Protein AF-A0A381UME8-F1 (afdb_monomer)

Sequence (582 aa):
VRHSAIAATVLLVVSACSGGTETTTPAITVASTTTSSPTALTPTTAQAPTTTTTLATTTNPPTTTPPTATVAATTGDWIANLLAGLQVSDTTTRADYNRDDWGSGWSDDDSDCINTRHEVLILESLLEAAMDSSGCKVIGGQWFAAFTGVYVHDPGSLDIDHFVPLANAHNSGGWVWSAANKRDYYNDLTDPQHLIAVTASANRSKGSRGPDQWKPPDSSYWCQYAYSWADIKARWGLTVTSSETSALRTMLEGCDGAPSTAITTTTAAPVTTTSTTTAPQVTTPPTTTGGNGGQSSGVDAGKGRPADRYACNIDSLGYCIFTGTPHQTGLDPGTEDIVDRDGNFLFAANEAVAVNAQGEALPARGTPAFDGDDLQRSSQDGLSEDEKAFQRVMAIMFPIRNALMYDIAAVSQAEWDLLVGELERREVKETTFTSGQTPKDNYYGRQDIFDLAKNPGGMDIHHDVMKFLEEAGLYLLCHVTTDGFGEMLKETHPEGHNPCKDAGISTKIPFTLPVSTTTTVAPPTTTSGVPDNPGNTKNCSDFSTYSDAKDWFDLYFPYYGDVASLDGDNDGEPCESLPGGP

Radius of gyration: 36.1 Å; Cα contacts (8 Å, |Δi|>4): 727; chains: 1; bounding box: 111×105×85 Å

Foldseek 3Di:
DDDDDDDDDDDDDDDDDDDDDDDDDDDDDDDDDDDDDDDDDDDDDDDDDDDDDDDDDDDDDDDDDDDPPPPDPPPDPVLCVLLVLFAADPDFDPDDDDPPLLDPAFDPVVPPLATLLQVLVCVQFPAHFDADPVNRHGQFGWHQQLLARDIDTGSVQWDWAQLQHLVNQCRQVCVPDHSVLSNCLRRPPVQSLRIHIHGPLQRLLCDNDALLQDGRPPLVCLLVSLSSVSVSCSVSVGHDYPSNSVSSSVSNVPDPDRDDSPPDPPPDDDDDDDDDDDDDDDDDDDDDDDDDDDDDDDDDDDPDDPDDQLFFDQDPVRFRAGNFDAAQWADDFPAQFIAGPVRHGDDGLQQWFWAALVRHGDDQALDFDDGRIYIDGHHCPPPDQLNSLSRNLNRLLRVVLCCLHHVLQPQDPVNLCRSCVLCVVQVNQVDADCDDPDLPQHHHGSVVSSVCSNCVVNDGCSVVSVSSSSLSSNCSSLQAHDVVNQVRRLSSPSNNHRSNVSSVPPHHDHPPDPDPPPPPDDDDDDDDPQDPQPALPDELVVDQAQVRVLVVQVNCCVPPNPRNCQPVPPPSRGNQVHHPHD

Organism: NCBI:txid408172

pLDDT: mean 74.94, std 24.19, range [24.83, 98.44]

Secondary structure (DSSP, 8-state):
----------------------------------PPPPPPPPP---PPPP-------------------------S-HHHHHHHTSEE--PPPSSPP-GGGG-SS---SS-SS--HHHHHHHHH-SSPPEE-TTSSSEEE--EEETTTTEEE--GGGEEEEESS-HHHHHHTTGGGS-HHHHHHHHT--SSTTTEEEEEHHHHHHHTT--TTT---S-GGGHHHHHHHHHHHHHHTT-EE-HHHHHHHHHHHTT-SSSPPSS-----PPPP------PPPPPPP-------------------PPPPPSSPEEE-TTS-EEESS---SEEEPTTSSEEEETT--EEEEGGGEEEE-TTSPBPPSSSPPP-TT-EEEE---TT--HHHHHHHHHHHHHHHHHHHHHTSTTT--HHHHHHHTHHHHTTTTT-----SSS--TT-S--HHHHHHHHH--TT---HHHHHHHHHHHHHHHHHHHS-HHHHHHHHHH-TTSS-HHHHTT--S---------------------SSPPP--S---GGG-SSHHHHHHHHHHHHHHHSSTT---SSSSS-TTTTSTT--

InterPro domains:
  IPR008613 Excalibur calcium-binding domain [SM00894] (536-576)
  IPR011089 GmrSD restriction endonucleases, C-terminal domain [PF07510] (155-250)

Structure (mmCIF, N/CA/C/O backbone):
data_AF-A0A381UME8-F1
#
_entry.id   AF-A0A381UME8-F1
#
loop_
_atom_site.group_PDB
_atom_site.id
_atom_site.type_symbol
_atom_site.label_atom_id
_atom_site.label_alt_id
_atom_site.label_comp_id
_atom_site.label_asym_id
_atom_site.label_entity_id
_atom_site.label_seq_id
_atom_site.pdbx_PDB_ins_code
_atom_site.Cartn_x
_atom_site.Cartn_y
_atom_site.Cartn_z
_atom_site.occupancy
_atom_site.B_iso_or_equiv
_atom_site.auth_seq_id
_atom_site.auth_comp_id
_atom_site.auth_asym_id
_atom_site.auth_atom_id
_atom_site.pdbx_PDB_model_num
ATOM 1 N N . VAL A 1 1 ? 55.177 11.996 30.157 1.00 41.06 1 VAL A N 1
ATOM 2 C CA . VAL A 1 1 ? 56.328 11.231 29.614 1.00 41.06 1 VAL A CA 1
ATOM 3 C C . VAL A 1 1 ? 56.117 11.108 28.105 1.00 41.06 1 VAL A C 1
ATOM 5 O O . VAL A 1 1 ? 55.215 10.398 27.705 1.00 41.06 1 VAL A O 1
ATOM 8 N N . ARG A 1 2 ? 56.498 12.124 27.317 1.00 31.17 2 ARG A N 1
ATOM 9 C CA . ARG A 1 2 ? 57.620 12.130 26.347 1.00 31.17 2 ARG A CA 1
ATOM 10 C C . ARG A 1 2 ? 57.783 10.847 25.494 1.00 31.17 2 ARG A C 1
ATOM 12 O O . ARG A 1 2 ? 58.272 9.860 26.015 1.00 31.17 2 ARG A O 1
ATOM 19 N N . HIS A 1 3 ? 57.444 10.979 24.201 1.00 34.78 3 HIS A N 1
ATOM 20 C CA . HIS A 1 3 ? 58.267 10.711 23.001 1.00 34.78 3 HIS A CA 1
ATOM 21 C C . HIS A 1 3 ? 58.997 9.354 22.847 1.00 34.78 3 HIS A C 1
ATOM 23 O O . HIS A 1 3 ? 59.880 9.048 23.638 1.00 34.78 3 HIS A O 1
ATOM 29 N N . SER A 1 4 ? 58.759 8.640 21.733 1.00 35.22 4 SER A N 1
ATOM 30 C CA . SER A 1 4 ? 59.682 8.576 20.568 1.00 35.22 4 SER A CA 1
ATOM 31 C C . SER A 1 4 ? 59.635 7.259 19.780 1.00 35.22 4 SER A C 1
ATOM 33 O O . SER A 1 4 ? 59.594 6.168 20.337 1.00 35.22 4 SER A O 1
ATOM 35 N N . ALA A 1 5 ? 59.728 7.422 18.460 1.00 42.72 5 ALA A N 1
ATOM 36 C CA . ALA A 1 5 ? 59.954 6.420 17.424 1.00 42.72 5 ALA A CA 1
ATOM 37 C C . ALA A 1 5 ? 61.372 5.821 17.441 1.00 42.72 5 ALA A C 1
ATOM 39 O O . ALA A 1 5 ? 62.294 6.500 17.889 1.00 42.72 5 ALA A O 1
ATOM 40 N N . ILE A 1 6 ? 61.558 4.643 16.820 1.00 38.31 6 ILE A N 1
ATOM 41 C CA . ILE A 1 6 ? 62.807 4.242 16.141 1.00 38.31 6 ILE A CA 1
ATOM 42 C C . ILE A 1 6 ? 62.472 3.410 14.892 1.00 38.31 6 ILE A C 1
ATOM 44 O O . ILE A 1 6 ? 61.804 2.383 14.969 1.00 38.31 6 ILE A O 1
ATOM 48 N N . ALA A 1 7 ? 62.989 3.871 13.754 1.00 36.28 7 ALA A N 1
ATOM 49 C CA . ALA A 1 7 ? 63.163 3.149 12.498 1.00 36.28 7 ALA A CA 1
ATOM 50 C C . ALA A 1 7 ? 64.639 2.729 12.348 1.00 36.28 7 ALA A C 1
ATOM 52 O O . ALA A 1 7 ? 65.502 3.466 12.824 1.00 36.28 7 ALA A O 1
ATOM 53 N N . ALA A 1 8 ? 64.918 1.604 11.674 1.00 34.06 8 ALA A N 1
ATOM 54 C CA . ALA A 1 8 ? 66.203 1.227 11.041 1.00 34.06 8 ALA A CA 1
ATOM 55 C C . ALA A 1 8 ? 66.133 -0.246 10.560 1.00 34.06 8 ALA A C 1
ATOM 57 O O . ALA A 1 8 ? 65.589 -1.065 11.287 1.00 34.06 8 ALA A O 1
ATOM 58 N N . THR A 1 9 ? 66.666 -0.743 9.438 1.00 33.91 9 THR A N 1
ATOM 59 C CA . THR A 1 9 ? 67.319 -0.195 8.238 1.00 33.91 9 THR A CA 1
ATOM 60 C C . THR A 1 9 ? 67.395 -1.326 7.190 1.00 33.91 9 THR A C 1
ATOM 62 O O . THR A 1 9 ? 67.522 -2.500 7.524 1.00 33.91 9 THR A O 1
ATOM 65 N N . VAL A 1 10 ? 67.332 -0.911 5.927 1.00 35.12 10 VAL A N 1
ATOM 66 C CA . VAL A 1 10 ? 67.666 -1.546 4.636 1.00 35.12 10 VAL A CA 1
ATOM 67 C C . VAL A 1 10 ? 68.886 -2.492 4.626 1.00 35.12 10 VAL A C 1
ATOM 69 O O . VAL A 1 10 ? 69.940 -2.143 5.150 1.00 35.12 10 VAL A O 1
ATOM 72 N N . LEU A 1 11 ? 68.806 -3.583 3.845 1.00 34.03 11 LEU A N 1
ATOM 73 C CA . LEU A 1 11 ? 69.933 -4.026 3.010 1.00 34.03 11 LEU A CA 1
ATOM 74 C C . LEU A 1 11 ? 69.448 -4.511 1.628 1.00 34.03 11 LEU A C 1
ATOM 76 O O . LEU A 1 11 ? 68.723 -5.493 1.504 1.00 34.03 11 LEU A O 1
ATOM 80 N N . LEU A 1 12 ? 69.867 -3.767 0.604 1.00 35.03 12 LEU A N 1
ATOM 81 C CA . LEU A 1 12 ? 69.755 -4.029 -0.831 1.00 35.03 12 LEU A CA 1
ATOM 82 C C . LEU A 1 12 ? 70.991 -4.814 -1.295 1.00 35.03 12 LEU A C 1
ATOM 84 O O . LEU A 1 12 ? 72.109 -4.415 -0.973 1.00 35.03 12 LEU A O 1
ATOM 88 N N . VAL A 1 13 ? 70.807 -5.826 -2.148 1.00 38.53 13 VAL A N 1
ATOM 89 C CA . VAL A 1 13 ? 71.803 -6.195 -3.167 1.00 38.53 13 VAL A CA 1
ATOM 90 C C . VAL A 1 13 ? 71.094 -6.292 -4.516 1.00 38.53 13 VAL A C 1
ATOM 92 O O . VAL A 1 13 ? 70.119 -7.018 -4.682 1.00 38.53 13 VAL A O 1
ATOM 95 N N . VAL A 1 14 ? 71.607 -5.501 -5.454 1.00 39.53 14 VAL A N 1
ATOM 96 C CA . VAL A 1 14 ? 71.211 -5.360 -6.857 1.00 39.53 14 VAL A CA 1
ATOM 97 C C . VAL A 1 14 ? 72.187 -6.149 -7.729 1.00 39.53 14 VAL A C 1
ATOM 99 O O . VAL A 1 14 ? 73.393 -6.056 -7.508 1.00 39.53 14 VAL A O 1
ATOM 102 N N . SER A 1 15 ? 71.678 -6.848 -8.747 1.00 40.28 15 SER A N 1
ATOM 103 C CA . SER A 1 15 ? 72.209 -6.928 -10.132 1.00 40.28 15 SER A CA 1
ATOM 104 C C . SER A 1 15 ? 71.261 -7.836 -10.939 1.00 40.28 15 SER A C 1
ATOM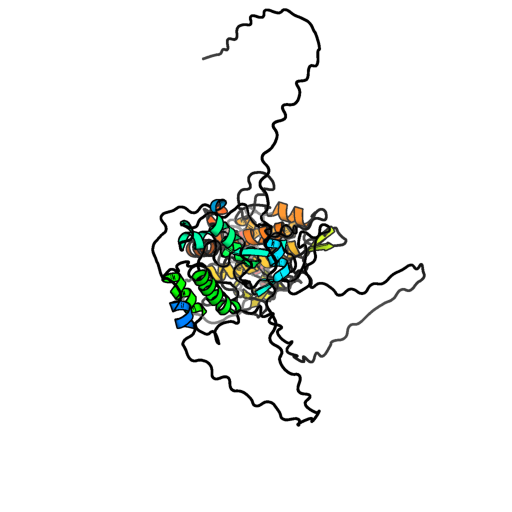 106 O O . SER A 1 15 ? 71.045 -8.973 -10.541 1.00 40.28 15 SER A O 1
ATOM 108 N N . ALA A 1 16 ? 70.470 -7.337 -11.903 1.00 34.50 16 ALA A N 1
ATOM 109 C CA . ALA A 1 16 ? 70.848 -6.939 -13.277 1.00 34.50 16 ALA A CA 1
ATOM 110 C C . ALA A 1 16 ? 71.413 -8.138 -14.075 1.00 34.50 16 ALA A C 1
ATOM 112 O O . ALA A 1 16 ? 72.316 -8.798 -13.585 1.00 34.50 16 ALA A O 1
ATOM 113 N N . CYS A 1 17 ? 71.012 -8.499 -15.297 1.00 33.59 17 CYS A N 1
ATOM 114 C CA . CYS A 1 17 ? 70.121 -7.942 -16.314 1.00 33.59 17 CYS A CA 1
ATOM 115 C C . CYS A 1 17 ? 69.933 -9.009 -17.430 1.00 33.59 17 CYS A C 1
ATOM 117 O O . CYS A 1 17 ? 70.761 -9.905 -17.566 1.00 33.59 17 CYS A O 1
ATOM 119 N N . SER A 1 18 ? 68.925 -8.786 -18.284 1.00 35.78 18 SER A N 1
ATOM 120 C CA . SER A 1 18 ? 68.867 -9.142 -19.721 1.00 35.78 18 SER A CA 1
ATOM 121 C C . SER A 1 18 ? 68.440 -10.553 -20.159 1.00 35.78 18 SER A C 1
ATOM 123 O O . SER A 1 18 ? 69.241 -11.473 -20.223 1.00 35.78 18 SER A O 1
ATOM 125 N N . GLY A 1 19 ? 67.191 -10.629 -20.641 1.00 33.47 19 GLY A N 1
ATOM 126 C CA . GLY A 1 19 ? 66.904 -10.631 -22.086 1.00 33.47 19 GLY A CA 1
ATOM 127 C C . GLY A 1 19 ? 66.918 -11.978 -22.818 1.00 33.47 19 GLY A C 1
ATOM 128 O O . GLY A 1 19 ? 67.943 -12.643 -22.880 1.00 33.47 19 GLY A O 1
ATOM 129 N N . GLY A 1 20 ? 65.806 -12.307 -23.487 1.00 32.72 20 GLY A N 1
ATOM 130 C CA . GLY A 1 20 ? 65.781 -13.339 -24.528 1.00 32.72 20 GLY A CA 1
ATOM 131 C C . GLY A 1 20 ? 64.419 -13.995 -24.723 1.00 32.72 20 GLY A C 1
ATOM 132 O O . GLY A 1 20 ? 64.087 -14.957 -24.047 1.00 32.72 20 GLY A O 1
ATOM 133 N N . THR A 1 21 ? 63.648 -13.452 -25.658 1.00 38.75 21 THR A N 1
ATOM 134 C CA . THR A 1 21 ? 62.472 -14.046 -26.309 1.00 38.75 21 THR A CA 1
ATOM 135 C C . THR A 1 21 ? 62.722 -15.460 -26.836 1.00 38.75 21 THR A C 1
ATOM 137 O O . THR A 1 21 ? 63.734 -15.648 -27.500 1.00 38.75 21 THR A O 1
ATOM 140 N N . GLU A 1 22 ? 61.758 -16.378 -26.695 1.00 38.25 22 GLU A N 1
ATOM 141 C CA . GLU A 1 22 ? 61.320 -17.230 -27.815 1.00 38.25 22 GLU A CA 1
ATOM 142 C C . GLU A 1 22 ? 60.031 -18.012 -27.516 1.00 38.25 22 GLU A C 1
ATOM 144 O O . GLU A 1 22 ? 59.878 -18.709 -26.515 1.00 38.25 22 GLU A O 1
ATOM 149 N N . THR A 1 23 ? 59.102 -17.861 -28.453 1.00 38.97 23 THR A N 1
ATOM 150 C CA . THR A 1 23 ? 57.852 -18.586 -28.648 1.00 38.97 23 THR A CA 1
ATOM 151 C C . THR A 1 23 ? 58.112 -20.065 -28.924 1.00 38.97 23 THR A C 1
ATOM 153 O O . THR A 1 23 ? 58.803 -20.383 -29.886 1.00 38.97 23 THR A O 1
ATOM 156 N N . THR A 1 24 ? 57.478 -20.977 -28.184 1.00 38.09 24 THR A N 1
ATOM 157 C CA . THR A 1 24 ? 57.233 -22.352 -28.656 1.00 38.09 24 THR A CA 1
ATOM 158 C C . THR A 1 24 ? 55.896 -22.886 -28.140 1.00 38.09 24 THR A C 1
ATOM 160 O O . THR A 1 24 ? 55.657 -23.041 -26.946 1.00 38.09 24 THR A O 1
ATOM 163 N N . THR A 1 25 ? 55.011 -23.158 -29.093 1.00 41.84 25 THR A N 1
ATOM 164 C CA . THR A 1 25 ? 53.812 -23.996 -29.003 1.00 41.84 25 THR A CA 1
ATOM 165 C C . THR A 1 25 ? 54.162 -25.398 -28.487 1.00 41.84 25 THR A C 1
ATOM 167 O O . THR A 1 25 ? 55.232 -25.911 -28.821 1.00 41.84 25 THR A O 1
ATOM 170 N N . PRO A 1 26 ? 53.214 -26.104 -27.849 1.00 49.84 26 PRO A N 1
ATOM 171 C CA . PRO A 1 26 ? 53.060 -27.512 -28.186 1.00 49.84 26 PRO A CA 1
ATOM 172 C C . PRO A 1 26 ? 51.646 -27.854 -28.654 1.00 49.84 26 PRO A C 1
ATOM 174 O O . PRO A 1 26 ? 50.634 -27.318 -28.208 1.00 49.84 26 PRO A O 1
ATOM 177 N N . ALA A 1 27 ? 51.650 -28.749 -29.632 1.00 36.25 27 ALA A N 1
ATOM 178 C CA . ALA A 1 27 ? 50.530 -29.240 -30.396 1.00 36.25 27 ALA A CA 1
ATOM 179 C C . ALA A 1 27 ? 49.666 -30.245 -29.617 1.00 36.25 27 ALA A C 1
ATOM 181 O O . ALA A 1 27 ? 50.166 -31.049 -28.838 1.00 36.25 27 ALA A O 1
ATOM 182 N N . ILE A 1 28 ? 48.366 -30.187 -29.909 1.00 36.59 28 ILE A N 1
ATOM 183 C CA . ILE A 1 28 ? 47.508 -31.287 -30.376 1.00 36.59 28 ILE A CA 1
ATOM 184 C C . ILE A 1 28 ? 47.875 -32.693 -29.865 1.00 36.59 28 ILE A C 1
ATOM 186 O O . ILE A 1 28 ? 48.775 -33.342 -30.397 1.00 36.59 28 ILE A O 1
ATOM 190 N N . THR A 1 29 ? 47.021 -33.226 -28.987 1.00 34.94 29 THR A N 1
ATOM 191 C CA . THR A 1 29 ? 46.796 -34.672 -28.860 1.00 34.94 29 THR A CA 1
ATOM 192 C C . THR A 1 29 ? 45.341 -34.963 -29.213 1.00 34.94 29 THR A C 1
ATOM 194 O O . THR A 1 29 ? 44.422 -34.627 -28.471 1.00 34.94 29 THR A O 1
ATOM 197 N N . VAL A 1 30 ? 45.150 -35.569 -30.384 1.00 35.72 30 VAL A N 1
ATOM 198 C CA . VAL A 1 30 ? 43.900 -36.182 -30.841 1.00 35.72 30 VAL A CA 1
ATOM 199 C C . VAL A 1 30 ? 43.779 -37.555 -30.183 1.00 35.72 30 VAL A C 1
ATOM 201 O O . VAL A 1 30 ? 44.698 -38.366 -30.292 1.00 35.72 30 VAL A O 1
ATOM 204 N N . ALA A 1 31 ? 42.640 -37.839 -29.553 1.00 37.00 31 ALA A N 1
ATOM 205 C CA . ALA A 1 31 ? 42.208 -39.197 -29.242 1.00 37.00 31 ALA A CA 1
ATOM 206 C C . ALA A 1 31 ? 40.815 -39.415 -29.845 1.00 37.00 31 ALA A C 1
ATOM 208 O O . ALA A 1 31 ? 39.863 -38.701 -29.537 1.00 37.00 31 ALA A O 1
ATOM 209 N N . SER A 1 32 ? 40.745 -40.380 -30.758 1.00 36.94 32 SER A N 1
ATOM 210 C CA . SER A 1 32 ? 39.579 -40.722 -31.564 1.00 36.94 32 SER A CA 1
ATOM 211 C C . SER A 1 32 ? 38.681 -41.767 -30.891 1.00 36.94 32 SER A C 1
ATOM 213 O O . SER A 1 32 ? 39.164 -42.732 -30.306 1.00 36.94 32 SER A O 1
ATOM 215 N N . THR A 1 33 ? 37.376 -41.601 -31.140 1.00 32.66 33 THR A N 1
ATOM 216 C CA . THR A 1 33 ? 36.342 -42.625 -31.408 1.00 32.66 33 THR A CA 1
ATOM 217 C C . THR A 1 33 ? 35.984 -43.663 -30.340 1.00 32.66 33 THR A C 1
ATOM 219 O O . THR A 1 33 ? 36.687 -44.651 -30.175 1.00 32.66 33 THR A O 1
ATOM 222 N N . THR A 1 34 ? 34.751 -43.571 -29.826 1.00 35.94 34 THR A N 1
ATOM 223 C CA . THR A 1 34 ? 33.752 -44.649 -29.990 1.00 35.94 34 THR A CA 1
ATOM 224 C C . THR A 1 34 ? 32.367 -44.038 -30.235 1.00 35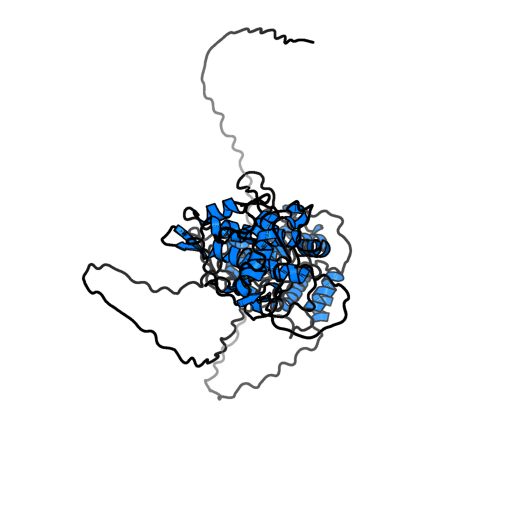.94 34 THR A C 1
ATOM 226 O O . THR A 1 34 ? 31.873 -43.222 -29.466 1.00 35.94 34 THR A O 1
ATOM 229 N N . THR A 1 35 ? 31.788 -44.389 -31.378 1.00 34.16 35 THR A N 1
ATOM 230 C CA . THR A 1 35 ? 30.501 -43.926 -31.902 1.00 34.16 35 THR A CA 1
ATOM 231 C C . THR A 1 35 ? 29.419 -44.917 -31.476 1.00 34.16 35 THR A C 1
ATOM 233 O O . THR A 1 35 ? 29.460 -46.080 -31.877 1.00 34.16 35 THR A O 1
ATOM 236 N N . SER A 1 36 ? 28.448 -44.471 -30.684 1.00 40.56 36 SER A N 1
ATOM 237 C CA . SER A 1 36 ? 27.254 -45.250 -30.333 1.00 40.56 36 SER A CA 1
ATOM 238 C C . SER A 1 36 ? 26.153 -44.976 -31.360 1.00 40.56 36 SER A C 1
ATOM 240 O O . SER A 1 36 ? 25.772 -43.828 -31.573 1.00 40.56 36 SER A O 1
ATOM 242 N N . SER A 1 37 ? 25.672 -46.031 -32.020 1.00 43.41 37 SER A N 1
ATOM 243 C CA . SER A 1 37 ? 24.582 -45.996 -33.006 1.00 43.41 37 SER A CA 1
ATOM 244 C C . SER A 1 37 ? 23.238 -45.582 -32.388 1.00 43.41 37 SER A C 1
ATOM 246 O O . SER A 1 37 ? 22.921 -46.062 -31.300 1.00 43.41 37 SER A O 1
ATOM 248 N N . PRO A 1 38 ? 22.387 -44.818 -33.097 1.00 48.69 38 PRO A N 1
ATOM 249 C CA . PRO A 1 38 ? 20.963 -44.762 -32.808 1.00 48.69 38 PRO A CA 1
ATOM 250 C C . PRO A 1 38 ? 20.244 -45.925 -33.509 1.00 48.69 38 PRO A C 1
ATOM 252 O O . PRO A 1 38 ? 20.292 -46.080 -34.730 1.00 48.69 38 PRO A O 1
ATOM 255 N N . THR A 1 39 ? 19.578 -46.761 -32.717 1.00 42.19 39 THR A N 1
ATOM 256 C CA . THR A 1 39 ? 18.694 -47.826 -33.196 1.00 42.19 39 THR A CA 1
ATOM 257 C C . THR A 1 39 ? 17.471 -47.209 -33.870 1.00 42.19 39 THR A C 1
ATOM 259 O O . THR A 1 39 ? 16.697 -46.491 -33.241 1.00 42.19 39 THR A O 1
ATOM 262 N N . ALA A 1 40 ? 17.299 -47.504 -35.157 1.00 37.78 40 ALA A N 1
ATOM 263 C CA . ALA A 1 40 ? 16.124 -47.157 -35.942 1.00 37.78 40 ALA A CA 1
ATOM 264 C C . ALA A 1 40 ? 14.889 -47.930 -35.449 1.00 37.78 40 ALA A C 1
ATOM 266 O O . ALA A 1 40 ? 14.894 -49.162 -35.416 1.00 37.78 40 ALA A O 1
ATOM 267 N N . LEU A 1 41 ? 13.822 -47.208 -35.102 1.00 43.94 41 LEU A N 1
ATOM 268 C CA . LEU A 1 41 ? 12.495 -47.778 -34.887 1.00 43.94 41 LEU A CA 1
ATOM 269 C C . LEU A 1 41 ? 11.729 -47.776 -36.215 1.00 43.94 41 LEU A C 1
ATOM 271 O O . LEU A 1 41 ? 11.520 -46.744 -36.848 1.00 43.94 41 LEU A O 1
ATOM 275 N N . THR A 1 42 ? 11.343 -48.973 -36.641 1.00 39.22 42 THR A N 1
ATOM 276 C CA . THR A 1 42 ? 10.485 -49.270 -37.792 1.00 39.22 42 THR A CA 1
ATOM 277 C C . THR A 1 42 ? 9.052 -48.751 -37.604 1.00 39.22 42 THR A C 1
ATOM 279 O O . THR A 1 42 ? 8.482 -48.949 -36.528 1.00 39.22 42 THR A O 1
ATOM 282 N N . PRO A 1 43 ? 8.412 -48.188 -38.647 1.00 41.12 43 PRO A N 1
ATOM 283 C CA . PRO A 1 43 ? 7.003 -47.820 -38.607 1.00 41.12 43 PRO A CA 1
ATOM 284 C C . PRO A 1 43 ? 6.132 -49.073 -38.768 1.00 41.12 43 PRO A C 1
ATOM 286 O O . PRO A 1 43 ? 6.213 -49.777 -39.774 1.00 41.12 43 PRO A O 1
ATOM 289 N N . THR A 1 44 ? 5.296 -49.362 -37.770 1.00 37.66 44 THR A N 1
ATOM 290 C CA . THR A 1 44 ? 4.260 -50.398 -37.868 1.00 37.66 44 THR A CA 1
ATOM 291 C C . THR A 1 44 ? 2.948 -49.749 -38.285 1.00 37.66 44 THR A C 1
ATOM 293 O O . THR A 1 44 ? 2.352 -48.968 -37.550 1.00 37.66 44 THR A O 1
ATOM 296 N N . THR A 1 45 ? 2.518 -50.092 -39.492 1.00 43.16 45 THR A N 1
ATOM 297 C CA . THR A 1 45 ? 1.237 -49.745 -40.102 1.00 43.16 45 THR A CA 1
ATOM 298 C C . THR A 1 45 ? 0.093 -50.440 -39.355 1.00 43.16 45 THR A C 1
ATOM 300 O O . THR A 1 45 ? -0.065 -51.655 -39.469 1.00 43.16 45 THR A O 1
ATOM 303 N N . ALA A 1 46 ? -0.724 -49.688 -38.615 1.00 39.12 46 ALA A N 1
ATOM 304 C CA . ALA A 1 46 ? -1.988 -50.171 -38.058 1.00 39.12 46 ALA A CA 1
ATOM 305 C C . ALA A 1 46 ? -3.161 -49.589 -38.864 1.00 39.12 46 ALA A C 1
ATOM 307 O O . ALA A 1 46 ? -3.290 -48.378 -39.026 1.00 39.12 46 ALA A O 1
ATOM 308 N N . GLN A 1 47 ? -3.969 -50.490 -39.424 1.00 38.22 47 GLN A N 1
ATOM 309 C CA . GLN A 1 47 ? -5.116 -50.208 -40.284 1.00 38.22 47 GLN A CA 1
ATOM 310 C C . GLN A 1 47 ? -6.243 -49.497 -39.526 1.00 38.22 47 GLN A C 1
ATOM 312 O O . GLN A 1 47 ? -6.631 -49.906 -38.433 1.00 38.22 47 GLN A O 1
ATOM 317 N N . ALA A 1 48 ? -6.803 -48.473 -40.168 1.00 38.28 48 ALA A N 1
ATOM 318 C CA . ALA A 1 48 ? -8.045 -47.822 -39.781 1.00 38.28 48 ALA A CA 1
ATOM 319 C C . ALA A 1 48 ? -9.258 -48.732 -40.072 1.00 38.28 48 ALA A C 1
ATOM 321 O O . ALA A 1 48 ? -9.315 -49.329 -41.151 1.00 38.28 48 ALA A O 1
ATOM 322 N N . PRO A 1 49 ? -10.255 -48.821 -39.174 1.00 43.94 49 PRO A N 1
ATOM 323 C CA . PRO A 1 49 ? -11.525 -49.452 -39.492 1.00 43.94 49 PRO A CA 1
ATOM 324 C C . PRO A 1 49 ? -12.411 -48.512 -40.322 1.00 43.94 49 PRO A C 1
ATOM 326 O O . PRO A 1 49 ? -12.763 -47.401 -39.924 1.00 43.94 49 PRO A O 1
ATOM 329 N N . THR A 1 50 ? -12.779 -49.004 -41.499 1.00 37.09 50 THR A N 1
ATOM 330 C CA . THR A 1 50 ? -13.750 -48.447 -42.439 1.00 37.09 50 THR A CA 1
ATOM 331 C C . THR A 1 50 ? -15.118 -48.300 -41.771 1.00 37.09 50 THR A C 1
ATOM 333 O O . THR A 1 50 ? -15.712 -49.301 -41.376 1.00 37.09 50 THR A O 1
ATOM 336 N N . THR A 1 51 ? -15.653 -47.077 -41.690 1.00 36.72 51 THR A N 1
ATOM 337 C CA . THR A 1 51 ? -17.064 -46.862 -41.333 1.00 36.72 51 THR A CA 1
ATOM 338 C C . THR A 1 51 ? -17.783 -46.151 -42.474 1.00 36.72 51 THR A C 1
ATOM 340 O O . THR A 1 51 ? -17.387 -45.084 -42.934 1.00 36.72 51 THR A O 1
ATOM 343 N N . THR A 1 52 ? -18.814 -46.830 -42.957 1.00 35.03 52 THR A N 1
ATOM 344 C CA . THR A 1 52 ? -19.670 -46.546 -44.105 1.00 35.03 52 THR A CA 1
ATOM 345 C C . THR A 1 52 ? -20.350 -45.177 -44.039 1.00 35.03 52 THR A C 1
ATOM 347 O O . THR A 1 52 ? -21.137 -44.899 -43.137 1.00 35.03 52 THR A O 1
ATOM 350 N N . THR A 1 53 ? -20.118 -44.349 -45.059 1.00 35.00 53 THR A N 1
ATOM 351 C CA . THR A 1 53 ? -20.893 -43.137 -45.345 1.00 35.00 53 THR A CA 1
ATOM 352 C C . THR A 1 53 ? -22.310 -43.521 -45.775 1.00 35.00 53 THR A C 1
ATOM 354 O O . THR A 1 53 ? -22.504 -44.069 -46.858 1.00 35.00 53 THR A O 1
ATOM 357 N N . THR A 1 54 ? -23.305 -43.216 -44.941 1.00 34.81 54 THR A N 1
ATOM 358 C CA . THR A 1 54 ? -24.720 -43.233 -45.339 1.00 34.81 54 THR A CA 1
ATOM 359 C C . THR A 1 54 ? -25.189 -41.790 -45.463 1.00 34.81 54 THR A C 1
ATOM 361 O O . THR A 1 54 ? -25.140 -41.025 -44.504 1.00 34.81 54 THR A O 1
ATOM 364 N N . LEU A 1 55 ? -25.589 -41.416 -46.676 1.00 40.09 55 LEU A N 1
ATOM 365 C CA . LEU A 1 55 ? -26.127 -40.110 -47.034 1.00 40.09 55 LEU A CA 1
ATOM 366 C C . LEU A 1 55 ? -27.531 -39.966 -46.421 1.00 40.09 55 LEU A C 1
ATOM 368 O O . LEU A 1 55 ? -28.423 -40.742 -46.764 1.00 40.09 55 LEU A O 1
ATOM 372 N N . ALA A 1 56 ? -27.726 -38.989 -45.533 1.00 35.41 56 ALA A N 1
ATOM 373 C CA . ALA A 1 56 ? -29.039 -38.626 -45.009 1.00 35.41 56 ALA A CA 1
ATOM 374 C C . ALA A 1 56 ? -29.411 -37.205 -45.450 1.00 35.41 56 ALA A C 1
ATOM 376 O O . ALA A 1 56 ? -28.692 -36.232 -45.238 1.00 35.41 56 ALA A O 1
ATOM 377 N N . THR A 1 57 ? -30.552 -37.170 -46.120 1.00 31.55 57 THR A N 1
ATOM 378 C CA . THR A 1 57 ? -31.309 -36.073 -46.711 1.00 31.55 57 THR A CA 1
ATOM 379 C C . THR A 1 57 ? -31.587 -34.909 -45.761 1.00 31.55 57 THR A C 1
ATOM 381 O O . THR A 1 57 ? -31.879 -35.088 -44.582 1.00 31.55 57 THR A O 1
ATOM 384 N N . THR A 1 58 ? -31.583 -33.710 -46.336 1.00 40.34 58 THR A N 1
ATOM 385 C CA . THR A 1 58 ? -32.024 -32.445 -45.755 1.00 40.34 58 THR A CA 1
ATOM 386 C C . THR A 1 58 ? -33.516 -32.456 -45.415 1.00 40.34 58 THR A C 1
ATOM 388 O O . THR A 1 58 ? -34.369 -32.487 -46.300 1.00 40.34 58 THR A O 1
ATOM 391 N N . THR A 1 59 ? -33.837 -32.330 -44.129 1.00 34.34 59 THR A N 1
ATOM 392 C CA . THR A 1 59 ? -35.154 -31.887 -43.651 1.00 34.34 59 THR A CA 1
ATOM 393 C C . THR A 1 59 ? -34.958 -30.989 -42.434 1.00 34.34 59 THR A C 1
ATOM 395 O O . THR A 1 59 ? -34.503 -31.463 -41.397 1.00 34.34 59 THR A O 1
ATOM 398 N N . ASN A 1 60 ? -35.295 -29.702 -42.561 1.00 43.16 60 ASN A N 1
ATOM 399 C CA . ASN A 1 60 ? -35.401 -28.779 -41.428 1.00 43.16 60 ASN A CA 1
ATOM 400 C C . ASN A 1 60 ? -36.523 -29.229 -40.475 1.00 43.16 60 ASN A C 1
ATOM 402 O O . ASN A 1 60 ? -37.639 -29.466 -40.949 1.00 43.16 60 ASN A O 1
ATOM 406 N N . PRO A 1 61 ? -36.285 -29.236 -39.153 1.00 37.19 61 PRO A N 1
ATOM 407 C CA . PRO A 1 61 ? -37.327 -29.137 -38.144 1.00 37.19 61 PRO A CA 1
ATOM 408 C C . PRO A 1 61 ? -37.212 -27.823 -37.335 1.00 37.19 61 PRO A C 1
ATOM 410 O O . PRO A 1 61 ? -36.257 -27.064 -37.499 1.00 37.19 61 PRO A O 1
ATOM 413 N N . PRO A 1 62 ? -38.246 -27.494 -36.545 1.00 35.53 62 PRO A N 1
ATOM 414 C CA . PRO A 1 62 ? -38.723 -26.133 -36.351 1.00 35.53 62 PRO A CA 1
ATOM 415 C C . PRO A 1 62 ? -38.085 -25.411 -35.163 1.00 35.53 62 PRO A C 1
ATOM 417 O O . PRO A 1 62 ? -37.513 -26.007 -34.257 1.00 35.53 62 PRO A O 1
ATOM 420 N N . THR A 1 63 ? -38.280 -24.097 -35.160 1.00 42.47 63 THR A N 1
ATOM 421 C CA . THR A 1 63 ? -38.086 -23.179 -34.042 1.00 42.47 63 THR A CA 1
ATOM 422 C C . THR A 1 63 ? -38.849 -23.672 -32.807 1.00 42.47 63 THR A C 1
ATOM 424 O O . THR A 1 63 ? -40.057 -23.471 -32.685 1.00 42.47 63 THR A O 1
ATOM 427 N N . THR A 1 64 ? -38.148 -24.320 -31.881 1.00 32.56 64 THR A N 1
ATOM 428 C CA . THR A 1 64 ? -38.635 -24.588 -30.526 1.00 32.56 64 THR A CA 1
ATOM 429 C C . THR A 1 64 ? -37.585 -24.122 -29.536 1.00 32.56 64 THR A C 1
ATOM 431 O O . THR A 1 64 ? -36.453 -24.603 -29.542 1.00 32.56 64 THR A O 1
ATOM 434 N N . THR A 1 65 ? -37.982 -23.157 -28.715 1.00 33.53 65 THR A N 1
ATOM 435 C CA . THR A 1 65 ? -37.277 -22.646 -27.542 1.00 33.53 65 THR A CA 1
ATOM 436 C C . THR A 1 65 ? -36.644 -23.791 -26.737 1.00 33.53 65 THR A C 1
ATOM 438 O O . THR A 1 65 ? -37.355 -24.751 -26.426 1.00 33.53 65 THR A O 1
ATOM 441 N N . PRO A 1 66 ? -35.347 -23.725 -26.382 1.00 30.59 66 PRO A N 1
ATOM 442 C CA . PRO A 1 66 ? -34.741 -24.706 -25.491 1.00 30.59 66 PRO A CA 1
ATOM 443 C C . PRO A 1 66 ? -35.471 -24.717 -24.140 1.00 30.59 66 PRO A C 1
ATOM 445 O O . PRO A 1 66 ? -35.784 -23.643 -23.616 1.00 30.59 66 PRO A O 1
ATOM 448 N N . PRO A 1 67 ? -35.754 -25.895 -23.560 1.00 32.44 67 PRO A N 1
ATOM 449 C CA . PRO A 1 67 ? -36.311 -25.974 -22.223 1.00 32.44 67 PRO A CA 1
ATOM 450 C C . PRO A 1 67 ? -35.280 -25.429 -21.237 1.00 32.44 67 PRO A C 1
ATOM 452 O O . PRO A 1 67 ? -34.095 -25.754 -21.321 1.00 32.44 67 PRO A O 1
ATOM 455 N N . THR A 1 68 ? -35.741 -24.619 -20.287 1.00 36.00 68 THR A N 1
ATOM 456 C CA . THR A 1 68 ? -35.019 -24.320 -19.054 1.00 36.00 68 THR A CA 1
ATOM 457 C C . THR A 1 68 ? -34.679 -25.647 -18.381 1.00 36.00 68 THR A C 1
ATOM 459 O O . THR A 1 68 ? -35.505 -26.245 -17.695 1.00 36.00 68 THR A O 1
ATOM 462 N N . ALA A 1 69 ? -33.469 -26.145 -18.624 1.00 32.00 69 ALA A N 1
ATOM 463 C CA . ALA A 1 69 ? -32.878 -27.183 -17.811 1.00 32.00 69 ALA A CA 1
ATOM 464 C C . ALA A 1 69 ? -32.537 -26.523 -16.476 1.00 32.00 69 ALA A C 1
ATOM 466 O O . ALA A 1 69 ? -31.525 -25.840 -16.342 1.00 32.00 69 ALA A O 1
ATOM 467 N N . THR A 1 70 ? -33.423 -26.684 -15.497 1.00 37.41 70 THR A N 1
ATOM 468 C CA . THR A 1 70 ? -33.054 -26.553 -14.093 1.00 37.41 70 THR A CA 1
ATOM 469 C C . THR A 1 70 ? -31.957 -27.582 -13.849 1.00 37.41 70 THR A C 1
ATOM 471 O O . THR A 1 70 ? -32.234 -28.771 -13.691 1.00 37.41 70 THR A O 1
ATOM 474 N N . VAL A 1 71 ? -30.699 -27.144 -13.907 1.00 34.69 71 VAL A N 1
ATOM 475 C CA . VAL A 1 71 ? -29.574 -27.940 -13.430 1.00 34.69 71 VAL A CA 1
ATOM 476 C C . VAL A 1 71 ? -29.817 -28.106 -11.940 1.00 34.69 71 VAL A C 1
ATOM 478 O O . VAL A 1 71 ? -29.743 -27.151 -11.171 1.00 34.69 71 VAL A O 1
ATOM 481 N N . ALA A 1 72 ? -30.216 -29.313 -11.553 1.00 32.72 72 ALA A N 1
ATOM 482 C CA . ALA A 1 72 ? -30.227 -29.713 -10.164 1.00 32.72 72 ALA A CA 1
ATOM 483 C C . ALA A 1 72 ? -28.797 -29.545 -9.648 1.00 32.72 72 ALA A C 1
ATOM 485 O O . ALA A 1 72 ? -27.892 -30.255 -10.090 1.00 32.72 72 ALA A O 1
ATOM 486 N N . ALA A 1 73 ? -28.602 -28.572 -8.757 1.00 37.22 73 ALA A N 1
ATOM 487 C CA . ALA A 1 73 ? -27.393 -28.453 -7.970 1.00 37.22 73 ALA A CA 1
ATOM 488 C C . ALA A 1 73 ? -27.112 -29.824 -7.350 1.00 37.22 73 ALA A C 1
ATOM 490 O O . ALA A 1 73 ? -27.954 -30.383 -6.644 1.00 37.22 73 ALA A O 1
ATOM 491 N N . THR A 1 74 ? -25.949 -30.391 -7.644 1.00 39.50 74 THR A N 1
ATOM 492 C CA . THR A 1 74 ? -25.380 -31.485 -6.867 1.00 39.50 74 THR A CA 1
ATOM 493 C C . THR A 1 74 ? -25.202 -30.978 -5.441 1.00 39.50 74 THR A C 1
ATOM 495 O O . THR A 1 74 ? -24.182 -30.394 -5.099 1.00 39.50 74 THR A O 1
ATOM 498 N N . THR A 1 75 ? -26.224 -31.172 -4.609 1.00 45.19 75 THR A N 1
ATOM 499 C CA . THR A 1 75 ? -26.230 -30.898 -3.169 1.00 45.19 75 THR A CA 1
ATOM 500 C C . THR A 1 75 ? -25.416 -31.964 -2.437 1.00 45.19 75 THR A C 1
ATOM 502 O O . THR A 1 75 ? -25.942 -32.739 -1.640 1.00 45.19 75 THR A O 1
ATOM 505 N N . GLY A 1 76 ? -24.130 -32.056 -2.763 1.00 56.66 76 GLY A N 1
ATOM 506 C CA . GLY A 1 76 ? -23.114 -32.442 -1.796 1.00 56.66 76 GLY A CA 1
ATOM 507 C C . GLY A 1 76 ? -22.547 -31.150 -1.224 1.00 56.66 76 GLY A C 1
ATOM 508 O O . GLY A 1 76 ? -22.402 -30.178 -1.962 1.00 56.66 76 GLY A O 1
ATOM 509 N N . ASP A 1 77 ? -22.264 -31.119 0.073 1.00 82.62 77 ASP A N 1
ATOM 510 C CA . ASP A 1 77 ? -21.509 -30.025 0.682 1.00 82.62 77 ASP A CA 1
ATOM 511 C C . ASP A 1 77 ? -20.116 -29.979 0.024 1.00 82.62 77 ASP A C 1
ATOM 513 O O . ASP A 1 77 ? -19.207 -30.735 0.369 1.00 82.62 77 ASP A O 1
ATOM 517 N N . TRP A 1 78 ? -19.988 -29.179 -1.036 1.00 86.62 78 TRP A N 1
ATOM 518 C CA . TRP A 1 78 ? -18.783 -29.111 -1.860 1.00 86.62 78 TRP A CA 1
ATOM 519 C C . TRP A 1 78 ? -17.603 -28.554 -1.061 1.00 86.62 78 TRP A C 1
ATOM 521 O O . TRP A 1 78 ? -16.467 -28.945 -1.318 1.00 86.62 78 TRP A O 1
ATOM 531 N N . ILE A 1 79 ? -17.881 -27.726 -0.050 1.00 88.50 79 ILE A N 1
ATOM 532 C CA . ILE A 1 79 ? -16.894 -27.214 0.899 1.00 88.50 79 ILE A CA 1
ATOM 533 C C . ILE A 1 79 ? -16.350 -28.381 1.723 1.00 88.50 79 ILE A C 1
ATOM 535 O O . ILE A 1 79 ? -15.136 -28.559 1.812 1.00 88.50 79 ILE A O 1
ATOM 539 N N . ALA A 1 80 ? -17.229 -29.226 2.274 1.00 87.62 80 ALA A N 1
ATOM 540 C CA . ALA A 1 80 ? -16.797 -30.416 3.002 1.00 87.62 80 ALA A CA 1
ATOM 541 C C . ALA A 1 80 ? -15.978 -31.369 2.120 1.00 87.62 80 ALA A C 1
ATOM 543 O O . ALA A 1 80 ? -14.965 -31.887 2.580 1.00 87.62 80 ALA A O 1
ATOM 544 N N . ASN A 1 81 ? -16.366 -31.570 0.857 1.00 89.38 81 ASN A N 1
ATOM 545 C CA . ASN A 1 81 ? -15.619 -32.424 -0.072 1.00 89.38 81 ASN A CA 1
ATOM 546 C C . ASN A 1 81 ? -14.235 -31.854 -0.420 1.00 89.38 81 ASN A C 1
ATOM 548 O O . ASN A 1 81 ? -13.260 -32.603 -0.407 1.00 89.38 81 ASN A O 1
ATOM 552 N N . LEU A 1 82 ? -14.142 -30.548 -0.695 1.00 90.12 82 LEU A N 1
ATOM 553 C CA . LEU A 1 82 ? -12.876 -29.863 -0.965 1.00 90.12 82 LEU A CA 1
ATOM 554 C C . LEU A 1 82 ? -11.926 -29.991 0.232 1.00 90.12 82 LEU A C 1
ATOM 556 O O . LEU A 1 82 ? -10.794 -30.448 0.090 1.00 90.12 82 LEU A O 1
ATOM 560 N N . LEU A 1 83 ? -12.408 -29.649 1.430 1.00 92.44 83 LEU A N 1
ATOM 561 C CA . LEU A 1 83 ? -11.590 -29.680 2.643 1.00 92.44 83 LEU A CA 1
ATOM 562 C C . LEU A 1 83 ? -11.254 -31.110 3.092 1.00 92.44 83 LEU A C 1
ATOM 564 O O . LEU A 1 83 ? -10.191 -31.324 3.668 1.00 92.44 83 LEU A O 1
ATOM 568 N N . ALA A 1 84 ? -12.106 -32.101 2.809 1.00 89.81 84 ALA A N 1
ATOM 569 C CA . ALA A 1 84 ? -11.815 -33.510 3.089 1.00 89.81 84 ALA A CA 1
ATOM 570 C C . ALA A 1 84 ? -10.680 -34.080 2.219 1.00 89.81 84 ALA A C 1
ATOM 572 O O . ALA A 1 84 ? -10.083 -35.091 2.590 1.00 89.81 84 ALA A O 1
ATOM 573 N N . GLY A 1 85 ? -10.373 -33.446 1.082 1.00 88.69 85 GLY A N 1
ATOM 574 C CA . GLY A 1 85 ? -9.222 -33.792 0.247 1.00 88.69 85 GLY A CA 1
ATOM 575 C C . GLY A 1 85 ? -7.874 -33.382 0.851 1.00 88.69 85 GLY A C 1
ATOM 576 O O . GLY A 1 85 ? -6.835 -33.886 0.423 1.00 88.69 85 GLY A O 1
ATOM 577 N N . LEU A 1 86 ? -7.872 -32.505 1.858 1.00 95.25 86 LEU A N 1
ATOM 578 C CA . LEU A 1 86 ? -6.656 -31.961 2.454 1.00 95.25 86 LEU A CA 1
ATOM 579 C C . LEU A 1 86 ? -6.127 -32.843 3.588 1.00 95.25 86 LEU A C 1
ATOM 581 O O . LEU A 1 86 ? -6.871 -33.336 4.435 1.00 95.25 86 LEU A O 1
ATOM 585 N N . GLN A 1 87 ? -4.804 -33.001 3.640 1.00 96.12 87 GLN A N 1
ATOM 586 C CA . GLN A 1 87 ? -4.130 -33.661 4.756 1.00 96.12 87 GLN A CA 1
ATOM 587 C C . GLN A 1 87 ? -3.847 -32.633 5.858 1.00 96.12 87 GLN A C 1
ATOM 589 O O . GLN A 1 87 ? -3.031 -31.731 5.667 1.00 96.12 87 GLN A O 1
ATOM 594 N N . VAL A 1 88 ? -4.503 -32.764 7.013 1.00 97.06 88 VAL A N 1
ATOM 595 C CA . VAL A 1 88 ? -4.306 -31.841 8.142 1.00 97.06 88 VAL A CA 1
ATOM 596 C C . VAL A 1 88 ? -3.103 -32.269 8.987 1.00 97.06 88 VAL A C 1
ATOM 598 O O . VAL A 1 88 ? -3.035 -33.409 9.446 1.00 97.06 88 VAL A O 1
ATOM 601 N N . SER A 1 89 ? -2.160 -31.356 9.222 1.00 95.81 89 SER A N 1
ATOM 602 C CA . SER A 1 89 ? -1.020 -31.554 10.121 1.00 95.81 89 SER A CA 1
ATOM 603 C C . SER A 1 89 ? -0.579 -30.233 10.748 1.00 95.81 89 SER A C 1
ATOM 605 O O . SER A 1 89 ? -0.124 -29.335 10.049 1.00 95.81 89 SER A O 1
ATOM 607 N N . ASP A 1 90 ? -0.606 -30.169 12.081 1.00 92.62 90 ASP A N 1
ATOM 608 C CA . ASP A 1 90 ? -0.071 -29.047 12.873 1.00 92.62 90 ASP A CA 1
ATOM 609 C C . ASP A 1 90 ? 1.404 -29.248 13.273 1.00 92.62 90 ASP A C 1
ATOM 611 O O . ASP A 1 90 ? 1.954 -28.528 14.106 1.00 92.62 90 ASP A O 1
ATOM 615 N N . THR A 1 91 ? 2.059 -30.271 12.717 1.00 87.31 91 THR A N 1
ATOM 616 C CA . THR A 1 91 ? 3.457 -30.571 13.035 1.00 87.31 91 THR A CA 1
ATOM 617 C C . THR A 1 91 ? 4.366 -29.484 12.476 1.00 87.31 91 THR A C 1
ATOM 619 O O . THR A 1 91 ? 4.400 -29.256 11.270 1.00 87.31 91 THR A O 1
ATOM 622 N N . THR A 1 92 ? 5.171 -28.864 13.337 1.00 75.06 92 THR A N 1
ATOM 623 C CA . THR A 1 92 ? 6.194 -27.903 12.914 1.00 75.06 92 THR A CA 1
ATOM 624 C C . THR A 1 92 ? 7.341 -28.614 12.202 1.00 75.06 92 THR A C 1
ATOM 626 O O . THR A 1 92 ? 7.877 -29.606 12.710 1.00 75.06 92 THR A O 1
ATOM 629 N N . THR A 1 93 ? 7.765 -28.092 11.055 1.00 76.00 93 THR A N 1
ATOM 630 C CA . THR A 1 93 ? 8.945 -28.588 10.346 1.00 76.00 93 THR A CA 1
ATOM 631 C C . THR A 1 93 ? 10.208 -28.426 11.174 1.00 76.00 93 THR A C 1
ATOM 633 O O . THR A 1 93 ? 10.394 -27.461 11.909 1.00 76.00 93 THR A O 1
ATOM 636 N N . ARG A 1 94 ? 11.100 -29.412 11.049 1.00 72.44 94 ARG A N 1
ATOM 637 C CA . ARG A 1 94 ? 12.399 -29.413 11.733 1.00 72.44 94 ARG A CA 1
ATOM 638 C C . 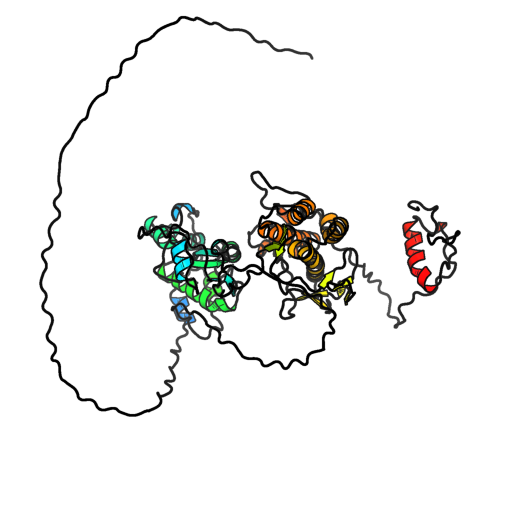ARG A 1 94 ? 13.548 -28.943 10.836 1.00 72.44 94 ARG A C 1
ATOM 640 O O . ARG A 1 94 ? 14.651 -28.749 11.330 1.00 72.44 94 ARG A O 1
ATOM 647 N N . ALA A 1 95 ? 13.304 -28.829 9.532 1.00 87.12 95 ALA A N 1
ATOM 648 C CA . ALA A 1 95 ? 14.280 -28.371 8.556 1.00 87.12 95 ALA A CA 1
ATOM 649 C C . ALA A 1 95 ? 14.098 -26.873 8.307 1.00 87.12 95 ALA A C 1
ATOM 651 O O . ALA A 1 95 ? 12.995 -26.443 7.964 1.00 87.12 95 ALA A O 1
ATOM 652 N N . ASP A 1 96 ? 15.181 -26.111 8.435 1.00 91.19 96 ASP A N 1
ATOM 653 C CA . ASP A 1 96 ? 15.180 -24.682 8.138 1.00 91.19 96 ASP A CA 1
ATOM 654 C C . ASP A 1 96 ? 14.851 -24.441 6.662 1.00 91.19 96 ASP A C 1
ATOM 656 O O . ASP A 1 96 ? 15.236 -25.211 5.776 1.00 91.19 96 ASP A O 1
ATOM 660 N N . TYR A 1 97 ? 14.109 -23.371 6.398 1.00 91.88 97 TYR A N 1
ATOM 661 C CA . TYR A 1 97 ? 13.811 -22.948 5.039 1.00 91.88 97 TYR A CA 1
ATOM 662 C C . TYR A 1 97 ? 15.017 -22.221 4.438 1.00 91.88 97 TYR A C 1
ATOM 664 O O . TYR A 1 97 ? 15.507 -21.244 5.006 1.00 91.88 97 TYR A O 1
ATOM 672 N N . ASN A 1 98 ? 15.451 -22.663 3.259 1.00 91.56 98 ASN A N 1
ATOM 673 C CA . ASN A 1 98 ? 16.395 -21.942 2.416 1.00 91.56 98 ASN A CA 1
ATOM 674 C C . ASN A 1 98 ? 15.750 -21.683 1.051 1.00 91.56 98 ASN A C 1
ATOM 676 O O . ASN A 1 98 ? 15.321 -22.621 0.379 1.00 91.56 98 ASN A O 1
ATOM 680 N N . ARG A 1 99 ? 15.688 -20.413 0.637 1.00 87.75 99 ARG A N 1
ATOM 681 C CA . ARG A 1 99 ? 15.105 -20.022 -0.652 1.00 87.75 99 ARG A CA 1
ATOM 682 C C . ARG A 1 99 ? 15.895 -20.582 -1.834 1.00 87.75 99 ARG A C 1
ATOM 684 O O . ARG A 1 99 ? 15.284 -20.956 -2.829 1.00 87.75 99 ARG A O 1
ATOM 691 N N . ASP A 1 100 ? 17.213 -20.689 -1.705 1.00 90.06 100 ASP A N 1
ATOM 692 C CA . ASP A 1 100 ? 18.089 -21.124 -2.799 1.00 90.06 100 ASP A CA 1
ATOM 693 C C . ASP A 1 100 ? 17.870 -22.600 -3.180 1.00 90.06 100 ASP A C 1
ATOM 695 O O . ASP A 1 100 ? 18.192 -23.014 -4.293 1.00 90.06 100 ASP A O 1
ATOM 699 N N . ASP A 1 101 ? 17.243 -23.391 -2.300 1.00 89.81 101 ASP A N 1
ATOM 700 C CA . ASP A 1 101 ? 16.852 -24.775 -2.590 1.00 89.81 101 ASP A CA 1
ATOM 701 C C . ASP A 1 101 ? 15.759 -24.882 -3.669 1.00 89.81 101 ASP A C 1
ATOM 703 O O . ASP A 1 101 ? 15.536 -25.967 -4.211 1.00 89.81 101 ASP A O 1
ATOM 707 N N . TRP A 1 102 ? 15.042 -23.787 -3.942 1.00 91.50 102 TRP A N 1
ATOM 708 C CA . TRP A 1 102 ? 13.897 -23.748 -4.854 1.00 91.50 102 TRP A CA 1
ATOM 709 C C . TRP A 1 102 ? 14.266 -23.308 -6.276 1.00 91.50 102 TRP A C 1
ATOM 711 O O . TRP A 1 102 ? 13.402 -23.261 -7.146 1.00 91.50 102 TRP A O 1
ATOM 721 N N . GLY A 1 103 ? 15.552 -23.048 -6.528 1.00 79.81 103 GLY A N 1
ATOM 722 C CA . GLY A 1 103 ? 16.082 -22.661 -7.834 1.00 79.81 103 GLY A CA 1
ATOM 723 C C . GLY A 1 103 ? 16.589 -21.220 -7.883 1.00 79.81 103 GLY A C 1
ATOM 724 O O . GLY A 1 103 ? 16.494 -20.460 -6.922 1.00 79.81 103 GLY A O 1
ATOM 725 N N . SER A 1 104 ? 17.153 -20.840 -9.032 1.00 76.56 104 SER A N 1
ATOM 726 C CA . SER A 1 104 ? 17.772 -19.525 -9.260 1.00 76.56 104 SER A CA 1
ATOM 727 C C . SER A 1 104 ? 16.789 -18.427 -9.689 1.00 76.56 104 SER A C 1
ATOM 729 O O . SER A 1 104 ? 17.223 -17.328 -10.028 1.00 76.56 104 SER A O 1
ATOM 731 N N . GLY A 1 105 ? 15.483 -18.709 -9.691 1.00 83.62 105 GLY A N 1
ATOM 732 C CA . GLY A 1 105 ? 14.433 -17.810 -10.169 1.00 83.62 105 GLY A CA 1
ATOM 733 C C . GLY A 1 105 ? 13.582 -18.442 -11.268 1.00 83.62 105 GLY A C 1
ATOM 734 O O . GLY A 1 105 ? 13.541 -19.665 -11.393 1.00 83.62 105 GLY A O 1
ATOM 735 N N . TRP A 1 106 ? 12.916 -17.585 -12.043 1.00 94.25 106 TRP A N 1
ATOM 736 C CA . TRP A 1 106 ? 12.053 -17.971 -13.160 1.00 94.25 106 TRP A CA 1
ATOM 737 C C . TRP A 1 106 ? 12.852 -18.673 -14.255 1.00 94.25 106 TRP A C 1
ATOM 739 O O . TRP A 1 106 ? 13.856 -18.122 -14.722 1.00 94.25 106 TRP A O 1
ATOM 749 N N . SER A 1 107 ? 12.425 -19.874 -14.636 1.00 92.12 107 SER A N 1
ATOM 750 C CA . SER A 1 107 ? 13.042 -20.627 -15.723 1.00 92.12 107 SER A CA 1
ATOM 751 C C . SER A 1 107 ? 12.453 -20.245 -17.081 1.00 92.12 107 SER A C 1
ATOM 753 O O . SER A 1 107 ? 11.452 -19.544 -17.169 1.00 92.12 107 SER A O 1
ATOM 755 N N . ASP A 1 108 ? 13.156 -20.647 -18.131 1.00 93.00 108 ASP A N 1
ATOM 756 C CA . ASP A 1 108 ? 12.751 -20.569 -19.534 1.00 93.00 108 ASP A CA 1
ATOM 757 C C . ASP A 1 108 ? 12.897 -22.004 -20.061 1.00 93.00 108 ASP A C 1
ATOM 759 O O . ASP A 1 108 ? 13.959 -22.411 -20.543 1.00 93.00 108 ASP A O 1
ATOM 763 N N . ASP A 1 109 ? 11.893 -22.832 -19.758 1.00 87.25 109 ASP A N 1
ATOM 764 C CA . ASP A 1 109 ? 11.970 -24.288 -19.927 1.00 87.25 109 ASP A CA 1
ATOM 765 C C . ASP A 1 109 ? 11.841 -24.706 -21.399 1.00 87.25 109 ASP A C 1
ATOM 767 O O . ASP A 1 109 ? 12.410 -25.728 -21.801 1.00 87.25 109 ASP A O 1
ATOM 771 N N . ASP A 1 110 ? 11.133 -23.922 -22.213 1.00 90.62 110 ASP A N 1
ATOM 772 C CA . ASP A 1 110 ? 10.969 -24.161 -23.648 1.00 90.62 110 ASP A CA 1
ATOM 773 C C . ASP A 1 110 ? 12.013 -23.430 -24.514 1.00 90.62 110 ASP A C 1
ATOM 775 O O . ASP A 1 110 ? 12.132 -23.721 -25.710 1.00 90.62 110 ASP A O 1
ATOM 779 N N . SER A 1 111 ? 12.868 -22.612 -23.887 1.00 93.50 111 SER A N 1
ATOM 780 C CA . SER A 1 111 ? 13.986 -21.901 -24.513 1.00 93.50 111 SER A CA 1
ATOM 781 C C . SER A 1 111 ? 13.539 -20.907 -25.584 1.00 93.50 111 SER A C 1
ATOM 783 O O . SER A 1 111 ? 14.242 -20.718 -26.588 1.00 93.50 111 SER A O 1
ATOM 785 N N . ASP A 1 112 ? 12.379 -20.283 -25.386 1.00 93.75 112 ASP A N 1
ATOM 786 C CA . ASP A 1 112 ? 11.830 -19.271 -26.282 1.00 93.75 112 ASP A CA 1
ATOM 787 C C . ASP A 1 112 ? 12.253 -17.834 -25.918 1.00 93.75 112 ASP A C 1
ATOM 789 O O . ASP A 1 112 ? 11.972 -16.927 -26.698 1.00 93.75 112 ASP A O 1
ATOM 793 N N . CYS A 1 113 ? 13.024 -17.668 -24.828 1.00 95.56 113 CYS A N 1
ATOM 794 C CA . CYS A 1 113 ? 13.492 -16.436 -24.172 1.00 95.56 113 CYS A CA 1
ATOM 795 C C . CYS A 1 113 ? 12.524 -15.763 -23.188 1.00 95.56 113 CYS A C 1
ATOM 797 O O . CYS A 1 113 ? 12.936 -14.830 -22.481 1.00 95.56 113 CYS A O 1
ATOM 799 N N . ILE A 1 114 ? 11.276 -16.216 -23.106 1.00 95.75 114 ILE A N 1
ATOM 800 C CA . ILE A 1 114 ? 10.245 -15.702 -22.212 1.00 95.75 114 ILE A CA 1
ATOM 801 C C . ILE A 1 114 ? 10.236 -16.579 -20.963 1.00 95.75 114 ILE A C 1
ATOM 803 O O . ILE A 1 114 ? 9.696 -17.673 -20.932 1.00 95.75 114 ILE A O 1
ATOM 807 N N . ASN A 1 115 ? 10.831 -16.083 -19.879 1.00 96.12 115 ASN A N 1
ATOM 808 C CA . ASN A 1 115 ? 10.796 -16.837 -18.628 1.00 96.12 115 ASN A CA 1
ATOM 809 C C . ASN A 1 115 ? 9.383 -16.897 -18.021 1.00 96.12 115 ASN A C 1
ATOM 811 O O . ASN A 1 115 ? 8.537 -16.044 -18.300 1.00 96.12 115 ASN A O 1
ATOM 815 N N . THR A 1 116 ? 9.178 -17.815 -17.077 1.00 95.62 116 THR A N 1
ATOM 816 C CA . THR A 1 116 ? 7.897 -18.062 -16.396 1.00 95.62 116 THR A CA 1
ATOM 817 C C . THR A 1 116 ? 7.196 -16.809 -15.889 1.00 95.62 116 THR A C 1
ATOM 819 O O . THR A 1 116 ? 5.976 -16.698 -15.986 1.00 95.62 116 THR A O 1
ATOM 822 N N . ARG A 1 117 ? 7.933 -15.806 -15.390 1.00 96.50 117 ARG A N 1
ATOM 823 C CA . ARG A 1 117 ? 7.305 -14.540 -14.987 1.00 96.50 117 ARG A CA 1
ATOM 824 C C . ARG A 1 117 ? 6.601 -13.868 -16.160 1.00 96.50 117 ARG A C 1
ATOM 826 O O . ARG A 1 117 ? 5.485 -13.379 -16.009 1.00 96.50 117 ARG A O 1
ATOM 833 N N . HIS A 1 118 ? 7.281 -13.767 -17.294 1.00 97.06 118 HIS A N 1
ATOM 834 C CA . HIS A 1 118 ? 6.721 -13.137 -18.476 1.00 97.06 118 HIS A CA 1
ATOM 835 C C . HIS A 1 118 ? 5.650 -14.011 -19.137 1.00 97.06 118 HIS A C 1
ATOM 837 O O . HIS A 1 118 ? 4.685 -13.447 -19.644 1.00 97.06 118 HIS A O 1
ATOM 843 N N . GLU A 1 119 ? 5.735 -15.339 -19.031 1.00 96.25 119 GLU A N 1
ATOM 844 C CA . GLU A 1 119 ? 4.659 -16.246 -19.451 1.00 96.25 119 GLU A CA 1
ATOM 845 C C . GLU A 1 119 ? 3.364 -15.984 -18.664 1.00 96.25 119 GLU A C 1
ATOM 847 O O . GLU A 1 119 ? 2.318 -15.771 -19.274 1.00 96.25 119 GLU A O 1
ATOM 852 N N . VAL A 1 120 ? 3.423 -15.882 -17.327 1.00 96.88 120 VAL A N 1
ATOM 853 C CA . VAL A 1 120 ? 2.243 -15.538 -16.501 1.00 96.88 120 VAL A CA 1
ATOM 854 C C . VAL A 1 120 ? 1.685 -14.167 -16.882 1.00 96.88 120 VAL A C 1
ATOM 856 O O . VAL A 1 120 ? 0.479 -14.013 -17.062 1.00 96.88 120 VAL A O 1
ATOM 859 N N . LEU A 1 121 ? 2.553 -13.166 -17.072 1.00 95.31 121 LEU A N 1
ATOM 860 C CA . LEU A 1 121 ? 2.117 -11.835 -17.503 1.00 95.31 121 LEU A CA 1
ATOM 861 C C . LEU A 1 121 ? 1.415 -11.870 -18.870 1.00 95.31 121 LEU A C 1
ATOM 863 O O . LEU A 1 121 ? 0.444 -11.145 -19.065 1.00 95.31 121 LEU A O 1
ATOM 867 N N . ILE A 1 122 ? 1.861 -12.700 -19.810 1.00 95.00 122 ILE A N 1
ATOM 868 C CA . ILE A 1 122 ? 1.181 -12.868 -21.101 1.00 95.00 122 ILE A CA 1
ATOM 869 C C . ILE A 1 122 ? -0.171 -13.563 -20.908 1.00 95.00 122 ILE A C 1
ATOM 871 O O . ILE A 1 122 ? -1.171 -13.098 -21.454 1.00 95.00 122 ILE A O 1
ATOM 875 N N . LEU A 1 123 ? -0.209 -14.644 -20.125 1.00 93.81 123 LEU A N 1
ATOM 876 C CA . LEU A 1 123 ? -1.403 -15.467 -19.914 1.00 93.81 123 LEU A CA 1
ATOM 877 C C . LEU A 1 123 ? -2.532 -14.717 -19.196 1.00 93.81 123 LEU A C 1
ATOM 879 O O . LEU A 1 123 ? -3.698 -14.893 -19.544 1.00 93.81 123 LEU A O 1
ATOM 883 N N . GLU A 1 124 ? -2.199 -13.888 -18.208 1.00 92.06 124 GLU A N 1
ATOM 884 C CA . GLU A 1 124 ? -3.192 -13.191 -17.382 1.00 92.06 124 GLU A CA 1
ATOM 885 C C . GLU A 1 124 ? -3.563 -11.796 -17.886 1.00 92.06 124 GLU A C 1
ATOM 887 O O . GLU A 1 124 ? -4.483 -11.165 -17.354 1.00 92.06 124 GLU A O 1
ATOM 892 N N . SER A 1 125 ? -2.864 -11.285 -18.901 1.00 87.62 125 SER A N 1
ATOM 893 C CA . SER A 1 125 ? -3.206 -9.982 -19.456 1.00 87.62 125 SER A CA 1
ATOM 894 C C . SER A 1 125 ? -4.566 -10.051 -20.161 1.00 87.62 125 SER A C 1
ATOM 896 O O . SER A 1 125 ? -4.809 -10.844 -21.066 1.00 87.62 125 SER A O 1
ATOM 898 N N . LEU A 1 126 ? -5.468 -9.165 -19.755 1.00 76.31 126 LEU A N 1
ATOM 899 C CA . LEU A 1 126 ? -6.803 -8.964 -20.316 1.00 76.31 126 LEU A CA 1
ATOM 900 C C . LEU A 1 126 ? -6.767 -8.295 -21.692 1.00 76.31 126 LEU A C 1
ATOM 902 O O . LEU A 1 126 ? -7.732 -8.374 -22.454 1.00 76.31 126 LEU A O 1
ATOM 906 N N . LEU A 1 127 ? -5.663 -7.615 -21.994 1.00 79.88 127 LEU A N 1
ATOM 907 C CA . LEU A 1 127 ? -5.346 -7.060 -23.305 1.00 79.88 127 LEU A CA 1
ATOM 908 C C . LEU A 1 127 ? -4.111 -7.757 -23.874 1.00 79.88 127 LEU A C 1
ATOM 910 O O . LEU A 1 127 ? -3.359 -8.393 -23.143 1.00 79.88 127 LEU A O 1
ATOM 914 N N . GLU A 1 128 ? -3.866 -7.600 -25.172 1.00 84.69 128 GLU A N 1
ATOM 915 C CA . GLU A 1 128 ? -2.621 -8.072 -25.782 1.00 84.69 128 GLU A CA 1
ATOM 916 C C . GLU A 1 128 ? -1.408 -7.481 -25.041 1.00 84.69 128 GLU A C 1
ATOM 918 O O . GLU A 1 128 ? -1.294 -6.260 -24.894 1.00 84.69 128 GLU A O 1
ATOM 923 N N . ALA A 1 129 ? -0.535 -8.354 -24.527 1.00 88.69 129 ALA A N 1
ATOM 924 C CA . ALA A 1 129 ? 0.658 -7.947 -23.798 1.00 88.69 129 ALA A CA 1
ATOM 925 C C . ALA A 1 129 ? 1.656 -7.275 -24.754 1.00 88.69 129 ALA A C 1
ATOM 927 O O . ALA A 1 129 ? 2.026 -7.826 -25.791 1.00 88.69 129 ALA A O 1
ATOM 928 N N . ALA A 1 130 ? 2.104 -6.073 -24.400 1.00 84.56 130 ALA A N 1
ATOM 929 C CA . ALA A 1 130 ? 3.126 -5.353 -25.140 1.00 84.56 130 ALA A CA 1
ATOM 930 C C . ALA A 1 130 ? 4.507 -5.914 -24.788 1.00 84.56 130 ALA A C 1
ATOM 932 O O . ALA A 1 130 ? 4.887 -5.946 -23.615 1.00 84.56 130 ALA A O 1
ATOM 933 N N . MET A 1 131 ? 5.263 -6.306 -25.810 1.00 94.75 131 MET A N 1
ATOM 934 C CA . MET A 1 131 ? 6.613 -6.849 -25.667 1.00 94.75 131 MET A CA 1
ATOM 935 C C . MET A 1 131 ? 7.673 -5.779 -25.939 1.00 94.75 131 MET A C 1
ATOM 937 O O . MET A 1 131 ? 7.448 -4.838 -26.704 1.00 94.75 131 MET A O 1
ATOM 941 N N . ASP A 1 132 ? 8.839 -5.918 -25.311 1.00 92.00 132 ASP A N 1
ATOM 942 C CA . ASP A 1 132 ? 10.009 -5.107 -25.628 1.00 92.00 132 ASP A CA 1
ATOM 943 C C . ASP A 1 132 ? 10.530 -5.383 -27.050 1.00 92.00 132 ASP A C 1
ATOM 945 O O . ASP A 1 132 ? 10.057 -6.266 -27.766 1.00 92.00 132 ASP A O 1
ATOM 949 N N . SER A 1 133 ? 11.537 -4.623 -27.481 1.00 94.06 133 SER A N 1
ATOM 950 C CA . SER A 1 133 ? 12.104 -4.767 -28.827 1.00 94.06 133 SER A CA 1
ATOM 951 C C . SER A 1 133 ? 12.777 -6.119 -29.084 1.00 94.06 133 SER A C 1
ATOM 953 O O . SER A 1 133 ? 13.012 -6.456 -30.245 1.00 94.06 133 SER A O 1
ATOM 955 N N . SER A 1 134 ? 13.104 -6.878 -28.033 1.00 94.69 134 SER A N 1
ATOM 956 C CA . SER A 1 134 ? 13.664 -8.226 -28.148 1.00 94.69 134 SER A CA 1
ATOM 957 C C . SER A 1 134 ? 12.589 -9.301 -28.295 1.00 94.69 134 SER A C 1
ATOM 959 O O . SER A 1 134 ? 12.887 -10.379 -28.799 1.00 94.69 134 SER A O 1
ATOM 961 N N . GLY A 1 135 ? 11.351 -9.003 -27.890 1.00 93.75 135 GLY A N 1
ATOM 962 C CA . GLY A 1 135 ? 10.260 -9.970 -27.826 1.00 93.75 135 GLY A CA 1
ATOM 963 C C . GLY A 1 135 ? 10.302 -10.875 -26.591 1.00 93.75 135 GLY A C 1
ATOM 964 O O . GLY A 1 135 ? 9.439 -11.731 -26.469 1.00 93.75 135 GLY A O 1
ATOM 965 N N . CYS A 1 136 ? 11.256 -10.684 -25.672 1.00 94.12 136 CYS A N 1
ATOM 966 C CA . CYS A 1 136 ? 11.480 -11.575 -24.525 1.00 94.12 136 CYS A CA 1
ATOM 967 C C . CYS A 1 136 ? 10.896 -11.049 -23.206 1.00 94.12 136 CYS A C 1
ATOM 969 O O . CYS A 1 136 ? 10.890 -11.753 -22.197 1.00 94.12 136 CYS A O 1
ATOM 971 N N . LYS A 1 137 ? 10.457 -9.783 -23.168 1.00 92.31 137 LYS A N 1
ATOM 972 C CA . LYS A 1 137 ? 9.954 -9.150 -21.943 1.00 92.31 137 LYS A CA 1
ATOM 973 C C . LYS A 1 137 ? 8.650 -8.422 -22.179 1.00 92.31 137 LYS A C 1
ATOM 975 O O . LYS A 1 137 ? 8.556 -7.583 -23.068 1.00 92.31 137 LYS A O 1
ATOM 980 N N . VAL A 1 138 ? 7.688 -8.673 -21.303 1.00 85.56 138 VAL A N 1
ATOM 981 C CA . VAL A 1 138 ? 6.457 -7.886 -21.206 1.00 85.56 138 VAL A CA 1
ATOM 982 C C . VAL A 1 138 ? 6.773 -6.516 -20.603 1.00 85.56 138 VAL A C 1
ATOM 984 O O . VAL A 1 138 ? 7.335 -6.436 -19.510 1.00 85.56 138 VAL A O 1
ATOM 987 N N . ILE A 1 139 ? 6.391 -5.451 -21.306 1.00 88.88 139 ILE A N 1
ATOM 988 C CA . ILE A 1 139 ? 6.567 -4.040 -20.913 1.00 88.88 139 ILE A CA 1
ATOM 989 C C . ILE A 1 139 ? 5.240 -3.287 -20.759 1.00 88.88 139 ILE A C 1
ATOM 991 O O . ILE A 1 139 ? 5.229 -2.115 -20.394 1.00 88.88 139 ILE A O 1
ATOM 995 N N . GLY A 1 140 ? 4.113 -3.940 -21.038 1.00 71.88 140 GLY A N 1
ATOM 996 C CA . GLY A 1 140 ? 2.789 -3.355 -20.871 1.00 71.88 140 GLY A CA 1
ATOM 997 C C . GLY A 1 140 ? 1.683 -4.377 -21.086 1.00 71.88 140 GLY A C 1
ATOM 998 O O . GLY A 1 140 ? 1.895 -5.413 -21.707 1.00 71.88 140 GLY A O 1
ATOM 999 N N . GLY A 1 141 ? 0.499 -4.083 -20.567 1.00 85.69 141 GLY A N 1
ATOM 1000 C CA . GLY A 1 141 ? -0.674 -4.944 -20.678 1.00 85.69 141 GLY A CA 1
ATOM 1001 C C . GLY A 1 141 ? -1.819 -4.398 -19.837 1.00 85.69 141 GLY A C 1
ATOM 1002 O O . GLY A 1 141 ? -1.870 -3.200 -19.533 1.00 85.69 141 GLY A O 1
ATOM 1003 N N . GLN A 1 142 ? -2.753 -5.265 -19.467 1.00 81.38 142 GLN A N 1
ATOM 1004 C CA . GLN A 1 142 ? -3.756 -4.955 -18.455 1.00 81.38 142 GLN A CA 1
ATOM 1005 C C . GLN A 1 142 ? -4.031 -6.207 -17.637 1.00 81.38 142 GLN A C 1
ATOM 1007 O O . GLN A 1 142 ? -4.576 -7.164 -18.161 1.00 81.38 142 GLN A O 1
ATOM 1012 N N . TRP A 1 143 ? -3.722 -6.179 -16.353 1.00 87.81 143 TRP A N 1
ATOM 1013 C CA . TRP A 1 143 ? -3.975 -7.278 -15.427 1.00 87.81 143 TRP A CA 1
ATOM 1014 C C . TRP A 1 143 ? -5.027 -6.860 -14.419 1.00 87.81 143 TRP A C 1
ATOM 1016 O O . TRP A 1 143 ? -5.085 -5.695 -14.024 1.00 87.81 143 TRP A O 1
ATOM 1026 N N . PHE A 1 144 ? -5.853 -7.804 -13.989 1.00 82.62 144 PHE A N 1
ATOM 1027 C CA . PHE A 1 144 ? -6.694 -7.624 -12.814 1.00 82.62 144 PHE A CA 1
ATOM 1028 C C . PHE A 1 144 ? -5.984 -8.262 -11.620 1.00 82.62 144 PHE A C 1
ATOM 1030 O O . PHE A 1 144 ? -5.911 -9.484 -11.524 1.00 82.62 144 PHE A O 1
ATOM 1037 N N . ALA A 1 145 ? -5.435 -7.438 -10.726 1.00 80.06 145 ALA A N 1
ATOM 1038 C CA . ALA A 1 145 ? -4.728 -7.911 -9.545 1.00 80.06 145 ALA A CA 1
ATOM 1039 C C . ALA A 1 145 ? -5.741 -8.402 -8.503 1.00 80.06 145 ALA A C 1
ATOM 1041 O O . ALA A 1 145 ? -6.225 -7.643 -7.661 1.00 80.06 145 ALA A O 1
ATOM 1042 N N . ALA A 1 146 ? -6.062 -9.691 -8.569 1.00 79.44 146 ALA A N 1
ATOM 1043 C CA . ALA A 1 146 ? -7.209 -10.271 -7.878 1.00 79.44 146 ALA A CA 1
ATOM 1044 C C . ALA A 1 146 ? -7.162 -10.162 -6.342 1.00 79.44 146 ALA A C 1
ATOM 1046 O O . ALA A 1 146 ? -8.198 -10.206 -5.690 1.00 79.44 146 ALA A O 1
ATOM 1047 N N . PHE A 1 147 ? -5.980 -9.979 -5.742 1.00 81.50 147 PHE A N 1
ATOM 1048 C CA . PHE A 1 147 ? -5.881 -9.779 -4.293 1.00 81.50 147 PHE A CA 1
ATOM 1049 C C . PHE A 1 147 ? -6.403 -8.415 -3.829 1.00 81.50 147 PHE A C 1
ATOM 1051 O O . PHE A 1 147 ? -6.887 -8.296 -2.705 1.00 81.50 147 PHE A O 1
ATOM 1058 N N . THR A 1 148 ? -6.271 -7.389 -4.666 1.00 67.00 148 THR A N 1
ATOM 1059 C CA . THR A 1 148 ? -6.595 -5.994 -4.332 1.00 67.00 148 THR A CA 1
ATOM 1060 C C . THR A 1 148 ? -7.790 -5.453 -5.103 1.00 67.00 148 THR A C 1
ATOM 1062 O O . THR A 1 148 ? -8.266 -4.371 -4.775 1.00 67.00 148 THR A O 1
ATOM 1065 N N . GLY A 1 149 ? -8.280 -6.182 -6.108 1.00 66.56 149 GLY A N 1
ATOM 1066 C CA . GLY A 1 149 ? -9.452 -5.792 -6.891 1.00 66.56 149 GLY A CA 1
ATOM 1067 C C . GLY A 1 149 ? -9.193 -4.635 -7.859 1.00 66.56 149 GLY A C 1
ATOM 1068 O O . GLY A 1 149 ? -10.133 -3.987 -8.318 1.00 66.56 149 GLY A O 1
ATOM 1069 N N . VAL A 1 150 ? -7.925 -4.342 -8.170 1.00 64.00 150 VAL A N 1
ATOM 1070 C CA . VAL A 1 150 ? -7.539 -3.215 -9.034 1.00 64.00 150 VAL A CA 1
ATOM 1071 C C . VAL A 1 150 ? -6.995 -3.686 -10.376 1.00 64.00 150 VAL A C 1
ATOM 1073 O O . VAL A 1 150 ? -6.387 -4.750 -10.492 1.00 64.00 150 VAL A O 1
ATOM 1076 N N . TYR A 1 151 ? -7.175 -2.856 -11.400 1.00 67.19 151 TYR A N 1
ATOM 1077 C CA . TYR A 1 151 ? -6.523 -3.054 -12.689 1.00 67.19 151 TYR A CA 1
ATOM 1078 C C . TYR A 1 151 ? -5.136 -2.413 -12.691 1.00 67.19 151 TYR A C 1
ATOM 1080 O O . TYR A 1 151 ? -4.979 -1.265 -12.280 1.00 67.19 151 TYR A O 1
ATOM 1088 N N . VAL A 1 152 ? -4.146 -3.146 -13.196 1.00 65.62 152 VAL A N 1
ATOM 1089 C CA . VAL A 1 152 ? -2.745 -2.723 -13.292 1.00 65.62 152 VAL A CA 1
ATOM 1090 C C . VAL A 1 152 ? -2.304 -2.793 -14.749 1.00 65.62 152 VAL A C 1
ATOM 1092 O O . VAL A 1 152 ? -2.656 -3.727 -15.463 1.00 65.62 152 VAL A O 1
ATOM 1095 N N . HIS A 1 153 ? -1.543 -1.800 -15.206 1.00 70.44 153 HIS A N 1
ATOM 1096 C CA . HIS A 1 153 ? -1.081 -1.708 -16.599 1.00 70.44 153 HIS A CA 1
ATOM 1097 C C . HIS A 1 153 ? 0.435 -1.780 -16.758 1.00 70.44 153 HIS A C 1
ATOM 1099 O O . HIS A 1 153 ? 0.926 -2.068 -17.851 1.00 70.44 153 HIS A O 1
ATOM 1105 N N . ASP A 1 154 ? 1.164 -1.474 -15.690 1.00 70.81 154 ASP A N 1
ATOM 1106 C CA . ASP A 1 154 ? 2.609 -1.605 -15.642 1.00 70.81 154 ASP A CA 1
ATOM 1107 C C . ASP A 1 154 ? 2.983 -2.992 -15.082 1.00 70.81 154 ASP A C 1
ATOM 1109 O O . ASP A 1 154 ? 2.678 -3.276 -13.920 1.00 70.81 154 ASP A O 1
ATOM 1113 N N . PRO A 1 155 ? 3.651 -3.863 -15.863 1.00 70.50 155 PRO A N 1
ATOM 1114 C CA . PRO A 1 155 ? 4.121 -5.152 -15.362 1.00 70.50 155 PRO A CA 1
ATOM 1115 C C . PRO A 1 155 ? 5.187 -5.020 -14.261 1.00 70.50 155 PRO A C 1
ATOM 1117 O O . PRO A 1 155 ? 5.433 -5.995 -13.552 1.00 70.50 155 PRO A O 1
ATOM 1120 N N . GLY A 1 156 ? 5.836 -3.857 -14.105 1.00 75.06 156 GLY A N 1
ATOM 1121 C CA . GLY A 1 156 ? 6.764 -3.578 -13.002 1.00 75.06 156 GLY A CA 1
ATOM 1122 C C . GLY A 1 156 ? 6.079 -3.466 -11.636 1.00 75.06 156 GLY A C 1
ATOM 1123 O O . GLY A 1 156 ? 6.675 -3.810 -10.617 1.00 75.06 156 GLY A O 1
ATOM 1124 N N . SER A 1 157 ? 4.807 -3.073 -11.624 1.00 67.06 157 SER A N 1
ATOM 1125 C CA . SER A 1 157 ? 3.968 -2.951 -10.424 1.00 67.06 157 SER A CA 1
ATOM 1126 C C . SER A 1 157 ? 3.355 -4.284 -9.964 1.00 67.06 157 SER A C 1
ATOM 1128 O O . SER A 1 157 ? 2.694 -4.354 -8.920 1.00 67.06 157 SER A O 1
ATOM 1130 N N . LEU A 1 158 ? 3.571 -5.351 -10.740 1.00 78.31 158 LEU A N 1
ATOM 1131 C CA . LEU A 1 158 ? 3.099 -6.701 -10.455 1.00 78.31 158 LEU A CA 1
ATOM 1132 C C . LEU A 1 158 ? 4.246 -7.594 -9.982 1.00 78.31 158 LEU A C 1
ATOM 1134 O O . LEU A 1 158 ? 5.333 -7.618 -10.567 1.00 78.31 158 LEU A O 1
ATOM 1138 N N . ASP A 1 159 ? 3.966 -8.404 -8.971 1.00 89.75 159 ASP A N 1
ATOM 1139 C CA . ASP A 1 159 ? 4.748 -9.595 -8.674 1.00 89.75 159 ASP A CA 1
ATOM 1140 C C . ASP A 1 159 ? 3.982 -10.829 -9.151 1.00 89.75 159 ASP A C 1
ATOM 1142 O O . ASP A 1 159 ? 2.752 -10.855 -9.133 1.00 89.75 159 ASP A O 1
ATOM 1146 N N . ILE A 1 160 ? 4.723 -11.858 -9.562 1.00 97.06 160 ILE A N 1
ATOM 1147 C CA . ILE A 1 160 ? 4.151 -13.189 -9.757 1.00 97.06 160 ILE A CA 1
ATOM 1148 C C . ILE A 1 160 ? 4.225 -13.892 -8.409 1.00 97.06 160 ILE A C 1
ATOM 1150 O O . ILE A 1 160 ? 5.319 -14.194 -7.921 1.00 97.06 160 ILE A O 1
ATOM 1154 N N . ASP A 1 161 ? 3.068 -14.058 -7.782 1.00 96.06 161 ASP A N 1
ATOM 1155 C CA . ASP A 1 161 ? 2.926 -14.721 -6.494 1.00 96.06 161 ASP A CA 1
ATOM 1156 C C . ASP A 1 161 ? 2.890 -16.235 -6.683 1.00 96.06 161 ASP A C 1
ATOM 1158 O O . ASP A 1 161 ? 2.175 -16.760 -7.536 1.00 96.06 161 ASP A O 1
ATOM 1162 N N . HIS A 1 162 ? 3.632 -16.937 -5.828 1.00 97.75 162 HIS A N 1
ATOM 1163 C CA . HIS A 1 162 ? 3.393 -18.352 -5.576 1.00 97.75 162 HIS A CA 1
ATOM 1164 C C . HIS A 1 162 ? 2.159 -18.442 -4.682 1.00 97.75 162 HIS A C 1
ATOM 1166 O O . HIS A 1 162 ? 2.253 -18.188 -3.474 1.00 97.75 162 HIS A O 1
ATOM 1172 N N . PHE A 1 163 ? 1.012 -18.811 -5.261 1.00 97.50 163 PHE A N 1
ATOM 1173 C CA . PHE A 1 163 ? -0.291 -18.732 -4.589 1.00 97.50 163 PHE A CA 1
ATOM 1174 C C . PHE A 1 163 ? -0.259 -19.374 -3.197 1.00 97.50 163 PHE A C 1
ATOM 1176 O O . PHE A 1 163 ? -0.683 -18.774 -2.209 1.00 97.50 163 PHE A O 1
ATOM 1183 N N . VAL A 1 164 ? 0.381 -20.541 -3.092 1.00 98.44 164 VAL A N 1
ATOM 1184 C CA . VAL A 1 164 ? 0.914 -21.070 -1.833 1.00 98.44 164 VAL A CA 1
ATOM 1185 C C . VAL A 1 164 ? 2.414 -20.715 -1.753 1.00 98.44 164 VAL A C 1
ATOM 1187 O O . VAL A 1 164 ? 3.205 -21.271 -2.525 1.00 98.44 164 VAL A O 1
ATOM 1190 N N . PRO A 1 165 ? 2.843 -19.821 -0.832 1.00 97.69 165 PRO A N 1
ATOM 1191 C CA . PRO A 1 165 ? 4.221 -19.327 -0.783 1.00 97.69 165 PRO A CA 1
ATOM 1192 C C . PRO A 1 165 ? 5.254 -20.437 -0.586 1.00 97.69 165 PRO A C 1
ATOM 1194 O O . PRO A 1 165 ? 5.015 -21.376 0.168 1.00 97.69 165 PRO A O 1
ATOM 1197 N N . LEU A 1 166 ? 6.457 -20.283 -1.147 1.00 96.56 166 LEU A N 1
ATOM 1198 C CA . LEU A 1 166 ? 7.528 -21.296 -1.078 1.00 96.56 166 LEU A CA 1
ATOM 1199 C C . LEU A 1 166 ? 7.871 -21.738 0.354 1.00 96.56 166 LEU A C 1
ATOM 1201 O O . LEU A 1 166 ? 8.024 -22.925 0.627 1.00 96.56 166 LEU A O 1
ATOM 1205 N N . ALA A 1 167 ? 7.960 -20.796 1.296 1.00 96.00 167 ALA A N 1
ATOM 1206 C CA . ALA A 1 167 ? 8.228 -21.121 2.698 1.00 96.00 167 ALA A CA 1
ATOM 1207 C C . ALA A 1 167 ? 7.047 -21.848 3.368 1.00 96.00 167 ALA A C 1
ATOM 1209 O O . ALA A 1 167 ? 7.254 -22.731 4.199 1.00 96.00 167 ALA A O 1
ATOM 1210 N N . ASN A 1 168 ? 5.809 -21.529 2.977 1.00 97.31 168 ASN A N 1
ATOM 1211 C CA . ASN A 1 168 ? 4.629 -22.261 3.430 1.00 97.31 168 ASN A CA 1
ATOM 1212 C C . ASN A 1 168 ? 4.619 -23.681 2.828 1.00 97.31 168 ASN A C 1
ATOM 1214 O O . ASN A 1 168 ? 4.485 -24.655 3.563 1.00 97.31 168 ASN A O 1
ATOM 1218 N N . ALA A 1 169 ? 4.896 -23.827 1.529 1.00 97.75 169 ALA A N 1
ATOM 1219 C CA . ALA A 1 169 ? 5.055 -25.121 0.866 1.00 97.75 169 ALA A CA 1
ATOM 1220 C C . ALA A 1 169 ? 6.154 -25.978 1.521 1.00 97.75 169 ALA A C 1
ATOM 1222 O O . ALA A 1 169 ? 5.928 -27.156 1.798 1.00 97.75 169 ALA A O 1
ATOM 1223 N N . HIS A 1 170 ? 7.308 -25.387 1.858 1.00 97.44 170 HIS A N 1
ATOM 1224 C CA . HIS A 1 170 ? 8.376 -26.046 2.623 1.00 97.44 170 HIS A CA 1
ATOM 1225 C C . HIS A 1 170 ? 7.853 -26.617 3.943 1.00 97.44 170 HIS A C 1
ATOM 1227 O O . HIS A 1 170 ? 8.045 -27.802 4.228 1.00 97.44 170 HIS A O 1
ATOM 1233 N N . ASN A 1 171 ? 7.145 -25.787 4.712 1.00 95.69 171 ASN A N 1
ATOM 1234 C CA . ASN A 1 171 ? 6.578 -26.155 6.008 1.00 95.69 171 ASN A CA 1
ATOM 1235 C C . ASN A 1 171 ? 5.462 -27.204 5.906 1.00 95.69 171 ASN A C 1
ATOM 1237 O O . ASN A 1 171 ? 5.267 -28.006 6.814 1.00 95.69 171 ASN A O 1
ATOM 1241 N N . SER A 1 172 ? 4.788 -27.267 4.766 1.00 96.62 172 SER A N 1
ATOM 1242 C CA . SER A 1 172 ? 3.702 -28.208 4.502 1.00 96.62 172 SER A CA 1
ATOM 1243 C C . SER A 1 172 ? 4.148 -29.530 3.874 1.00 96.62 172 SER A C 1
ATOM 1245 O O . SER A 1 172 ? 3.325 -30.271 3.344 1.00 96.62 172 SER A O 1
ATOM 1247 N N . GLY A 1 173 ? 5.444 -29.843 3.924 1.00 95.56 173 GLY A N 1
ATOM 1248 C CA . GLY A 1 173 ? 6.003 -31.105 3.426 1.00 95.56 173 GLY A CA 1
ATOM 1249 C C . GLY A 1 173 ? 6.945 -30.948 2.236 1.00 95.56 173 GLY A C 1
ATOM 1250 O O . GLY A 1 173 ? 7.653 -31.894 1.903 1.00 95.56 173 GLY A O 1
ATOM 1251 N N . GLY A 1 174 ? 7.049 -29.754 1.649 1.00 96.31 174 GLY A N 1
ATOM 1252 C CA . GLY A 1 174 ? 7.973 -29.483 0.548 1.00 96.31 174 GLY A CA 1
ATOM 1253 C C . GLY A 1 174 ? 9.454 -29.587 0.926 1.00 96.31 174 GLY A C 1
ATOM 1254 O O . GLY A 1 174 ? 10.314 -29.725 0.059 1.00 96.31 174 GLY A O 1
ATOM 1255 N N . TRP A 1 175 ? 9.784 -29.589 2.220 1.00 95.81 175 TRP A N 1
ATOM 1256 C CA . TRP A 1 175 ? 11.163 -29.731 2.694 1.00 95.81 175 TRP A CA 1
ATOM 1257 C C . TRP A 1 175 ? 11.834 -31.057 2.283 1.00 95.81 175 TRP A C 1
ATOM 1259 O O . TRP A 1 175 ? 13.054 -31.078 2.122 1.00 95.81 175 TRP A O 1
ATOM 1269 N N . VAL A 1 176 ? 11.072 -32.148 2.084 1.00 94.56 176 VAL A N 1
ATOM 1270 C CA . VAL A 1 176 ? 11.609 -33.451 1.619 1.00 94.56 176 VAL A CA 1
ATOM 1271 C C . VAL A 1 176 ? 11.735 -33.557 0.103 1.00 94.56 176 VAL A C 1
ATOM 1273 O O . VAL A 1 176 ? 12.254 -34.557 -0.400 1.00 94.56 176 VAL A O 1
ATOM 1276 N N . TRP A 1 177 ? 11.224 -32.580 -0.644 1.00 96.69 177 TRP A N 1
ATOM 1277 C CA . TRP A 1 177 ? 11.233 -32.648 -2.095 1.00 96.69 177 TRP A CA 1
ATOM 1278 C C . TRP A 1 177 ? 12.652 -32.621 -2.651 1.00 96.69 177 TRP A C 1
ATOM 1280 O O . TRP A 1 177 ? 13.548 -31.947 -2.137 1.00 96.69 177 TRP A O 1
ATOM 1290 N N . SER A 1 178 ? 12.839 -33.357 -3.747 1.00 96.19 178 SER A N 1
ATOM 1291 C CA . SER A 1 178 ? 14.052 -33.255 -4.550 1.00 96.19 178 SER A CA 1
ATOM 1292 C C . SER A 1 178 ? 14.189 -31.834 -5.113 1.00 96.19 178 SER A C 1
ATOM 1294 O O . SER A 1 178 ? 13.196 -31.127 -5.289 1.00 96.19 178 SER A O 1
ATOM 1296 N N . ALA A 1 179 ? 15.411 -31.426 -5.461 1.00 93.12 179 ALA A N 1
ATOM 1297 C CA . ALA A 1 179 ? 15.639 -30.139 -6.122 1.00 93.12 179 ALA A CA 1
ATOM 1298 C C . ALA A 1 179 ? 14.857 -30.004 -7.445 1.00 93.12 179 ALA A C 1
ATOM 1300 O O . ALA A 1 179 ? 14.452 -28.905 -7.806 1.00 93.12 179 ALA A O 1
ATOM 1301 N N . ALA A 1 180 ? 14.612 -31.118 -8.150 1.00 93.25 180 ALA A N 1
ATOM 1302 C CA . ALA A 1 180 ? 13.776 -31.122 -9.348 1.00 93.25 180 ALA A CA 1
ATOM 1303 C C . ALA A 1 180 ? 12.323 -30.765 -9.008 1.00 93.25 180 ALA A C 1
ATOM 1305 O O . ALA A 1 180 ? 11.817 -29.792 -9.541 1.00 93.25 180 ALA A O 1
ATOM 1306 N N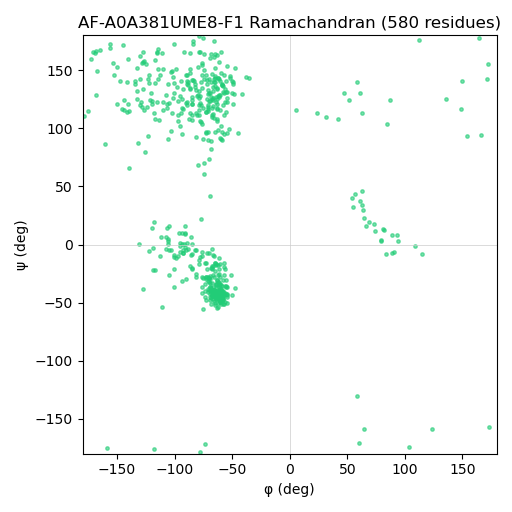 . ASN A 1 181 ? 11.711 -31.446 -8.035 1.00 96.44 181 ASN A N 1
ATOM 1307 C CA . ASN A 1 181 ? 10.333 -31.158 -7.628 1.00 96.44 181 ASN A CA 1
ATOM 1308 C C . ASN A 1 181 ? 10.163 -29.725 -7.094 1.00 96.44 181 ASN A C 1
ATOM 1310 O O . ASN A 1 181 ? 9.133 -29.110 -7.339 1.00 96.44 181 ASN A O 1
ATOM 1314 N N . LYS A 1 182 ? 11.154 -29.181 -6.369 1.00 96.62 182 LYS A N 1
ATOM 1315 C CA . LYS A 1 182 ? 11.111 -27.781 -5.908 1.00 96.62 182 LYS A CA 1
ATOM 1316 C C . LYS A 1 182 ? 11.159 -26.790 -7.077 1.00 96.62 182 LYS A C 1
ATOM 1318 O O . LYS A 1 182 ? 10.430 -25.806 -7.046 1.00 96.62 182 LYS A O 1
ATOM 1323 N N . ARG A 1 183 ? 11.977 -27.054 -8.105 1.00 93.38 183 ARG A N 1
ATOM 1324 C CA . ARG A 1 183 ? 12.025 -26.242 -9.334 1.00 93.38 183 ARG A CA 1
ATOM 1325 C C . ARG A 1 183 ? 10.726 -26.353 -10.132 1.00 93.38 183 ARG A C 1
ATOM 1327 O O . ARG A 1 183 ? 10.246 -25.333 -10.615 1.00 93.38 183 ARG A O 1
ATOM 1334 N N . ASP A 1 184 ? 10.169 -27.558 -10.234 1.00 94.81 184 ASP A N 1
ATOM 1335 C CA . ASP A 1 184 ? 8.902 -27.794 -10.924 1.00 94.81 184 ASP A CA 1
ATOM 1336 C C . ASP A 1 184 ? 7.775 -27.035 -10.200 1.00 94.81 184 ASP A C 1
ATOM 1338 O O . ASP A 1 184 ? 7.028 -26.314 -10.842 1.00 94.81 184 ASP A O 1
ATOM 1342 N N . TYR A 1 185 ? 7.719 -27.073 -8.860 1.00 97.19 185 TYR A N 1
ATOM 1343 C CA . TYR A 1 185 ? 6.801 -26.232 -8.077 1.00 97.19 185 TYR A CA 1
ATOM 1344 C C . TYR A 1 185 ? 7.052 -24.738 -8.305 1.00 97.19 185 TYR A C 1
ATOM 1346 O O . TYR A 1 185 ? 6.117 -23.954 -8.365 1.00 97.19 185 TYR A O 1
ATOM 1354 N N . TYR A 1 186 ? 8.306 -24.301 -8.400 1.00 96.94 186 TYR A N 1
ATOM 1355 C CA . TYR A 1 186 ? 8.612 -22.881 -8.566 1.00 96.94 186 TYR A CA 1
ATOM 1356 C C . TYR A 1 186 ? 8.074 -22.312 -9.888 1.00 96.94 186 TYR A C 1
ATOM 1358 O O . TYR A 1 186 ? 7.668 -21.151 -9.906 1.00 96.94 186 TYR A O 1
ATOM 1366 N N . ASN A 1 187 ? 8.066 -23.110 -10.961 1.00 95.81 187 ASN A N 1
ATOM 1367 C CA . ASN A 1 187 ? 7.777 -22.662 -12.330 1.00 95.81 187 ASN A CA 1
ATOM 1368 C C . ASN A 1 187 ? 6.536 -23.325 -12.953 1.00 95.81 187 ASN A C 1
ATOM 1370 O O . ASN A 1 187 ? 6.398 -23.370 -14.171 1.00 95.81 187 ASN A O 1
ATOM 1374 N N . ASP A 1 188 ? 5.641 -23.888 -12.145 1.00 95.44 188 ASP A N 1
ATOM 1375 C CA . ASP A 1 188 ? 4.504 -24.636 -12.676 1.00 95.44 188 ASP A CA 1
ATOM 1376 C C . ASP A 1 188 ? 3.443 -23.728 -13.313 1.00 95.44 188 ASP A C 1
ATOM 1378 O O . ASP A 1 188 ? 2.758 -22.969 -12.630 1.00 95.44 188 ASP A O 1
ATOM 1382 N N . LEU A 1 189 ? 3.286 -23.872 -14.630 1.00 93.88 189 LEU A N 1
ATOM 1383 C CA . LEU A 1 189 ? 2.254 -23.226 -15.449 1.00 93.88 189 LEU A CA 1
ATOM 1384 C C . LEU A 1 189 ? 1.141 -24.183 -15.890 1.00 93.88 189 LEU A C 1
ATOM 1386 O O . LEU A 1 189 ? 0.227 -23.787 -16.612 1.00 93.88 189 LEU A O 1
ATOM 1390 N N . THR A 1 190 ? 1.201 -25.461 -15.497 1.00 93.44 190 THR A N 1
ATOM 1391 C CA . THR A 1 190 ? 0.175 -26.442 -15.900 1.00 93.44 190 THR A CA 1
ATOM 1392 C C . THR A 1 190 ? -1.150 -26.240 -15.162 1.00 93.44 190 THR A C 1
ATOM 1394 O O . THR A 1 190 ? -2.185 -26.740 -15.605 1.00 93.44 190 THR A O 1
ATOM 1397 N N . ASP A 1 191 ? -1.118 -25.482 -14.067 1.00 90.31 191 ASP A N 1
ATOM 1398 C CA . ASP A 1 191 ? -2.268 -24.973 -13.334 1.00 90.31 191 ASP A CA 1
ATOM 1399 C C . ASP A 1 191 ? -2.253 -23.436 -13.370 1.00 90.31 191 ASP A C 1
ATOM 1401 O O . ASP A 1 191 ? -1.372 -22.824 -12.761 1.00 90.31 191 ASP A O 1
ATOM 1405 N N . PRO A 1 192 ? -3.227 -22.801 -14.047 1.00 87.38 192 PRO A N 1
ATOM 1406 C CA . PRO A 1 192 ? -3.304 -21.347 -14.160 1.00 87.38 192 PRO A CA 1
ATOM 1407 C C . PRO A 1 192 ? -3.455 -20.601 -12.831 1.00 87.38 192 PRO A C 1
ATOM 1409 O O . PRO A 1 192 ? -3.388 -19.381 -12.830 1.00 87.38 192 PRO A O 1
ATOM 1412 N N . GLN A 1 193 ? -3.731 -21.290 -11.719 1.00 87.25 193 GLN A N 1
ATOM 1413 C CA . GLN A 1 193 ? -3.897 -20.660 -10.405 1.00 87.25 193 GLN A CA 1
ATOM 1414 C C . GLN A 1 193 ? -2.654 -20.785 -9.524 1.00 87.25 193 GLN A C 1
ATOM 1416 O O . GLN A 1 193 ? -2.597 -20.167 -8.461 1.00 87.25 193 GLN A O 1
ATOM 1421 N N . HIS A 1 194 ? -1.667 -21.582 -9.940 1.00 95.94 194 HIS A N 1
ATOM 1422 C CA . HIS A 1 194 ? -0.465 -21.848 -9.152 1.00 95.94 194 HIS A CA 1
ATOM 1423 C C . HIS A 1 194 ? 0.446 -20.620 -9.039 1.00 95.94 194 HIS A C 1
ATOM 1425 O O . HIS A 1 194 ? 0.982 -20.328 -7.962 1.00 95.94 194 HIS A O 1
ATOM 1431 N N . LEU A 1 195 ? 0.565 -19.879 -10.142 1.00 97.50 195 LEU A N 1
ATOM 1432 C CA . LEU A 1 195 ? 1.238 -18.589 -10.235 1.00 97.50 195 LEU A CA 1
ATOM 1433 C C . LEU A 1 195 ? 0.237 -17.538 -10.702 1.00 97.50 195 LEU A C 1
ATOM 1435 O O . LEU A 1 195 ? -0.434 -17.758 -11.703 1.00 97.50 195 LEU A O 1
ATOM 1439 N N . ILE A 1 196 ? 0.170 -16.404 -10.004 1.00 96.25 196 ILE A N 1
ATOM 1440 C CA . ILE A 1 196 ? -0.761 -15.314 -10.331 1.00 96.25 196 ILE A CA 1
ATOM 1441 C C . ILE A 1 196 ? -0.061 -13.956 -10.293 1.00 96.25 196 ILE A C 1
ATOM 1443 O O . ILE A 1 196 ? 0.762 -13.695 -9.412 1.00 96.25 196 ILE A O 1
ATOM 1447 N N . ALA A 1 197 ? -0.392 -13.069 -11.230 1.00 92.44 197 ALA A N 1
ATOM 1448 C CA . ALA A 1 197 ? 0.050 -11.685 -11.221 1.00 92.44 197 ALA A CA 1
ATOM 1449 C C . ALA A 1 197 ? -0.799 -10.864 -10.239 1.00 92.44 197 ALA A C 1
ATOM 1451 O O . ALA A 1 197 ? -2.003 -10.659 -10.402 1.00 92.44 197 ALA A O 1
ATOM 1452 N N . VAL A 1 198 ? -0.154 -10.347 -9.199 1.00 83.38 198 VAL A N 1
ATOM 1453 C CA . VAL A 1 198 ? -0.792 -9.543 -8.147 1.00 83.38 198 VAL A CA 1
ATOM 1454 C C . VAL A 1 198 ? -0.002 -8.264 -7.920 1.00 83.38 198 VAL A C 1
ATOM 1456 O O . VAL A 1 198 ? 1.169 -8.179 -8.293 1.00 83.38 198 VAL A O 1
ATOM 1459 N N . THR A 1 199 ? -0.602 -7.251 -7.288 1.00 72.69 199 THR A N 1
ATOM 1460 C CA . THR A 1 199 ? 0.167 -6.056 -6.919 1.00 72.69 199 THR A CA 1
ATOM 1461 C C . THR A 1 199 ? 1.337 -6.452 -6.023 1.00 72.69 199 THR A C 1
ATOM 1463 O O . THR A 1 199 ? 1.179 -7.240 -5.084 1.00 72.69 199 THR A O 1
ATOM 1466 N N . ALA A 1 200 ? 2.513 -5.876 -6.283 1.00 66.75 200 ALA A N 1
ATOM 1467 C CA . ALA A 1 200 ? 3.709 -6.156 -5.492 1.00 66.75 200 ALA A CA 1
ATOM 1468 C C . ALA A 1 200 ? 3.472 -5.913 -3.987 1.00 66.75 200 ALA A C 1
ATOM 1470 O O . ALA A 1 200 ? 3.924 -6.687 -3.145 1.00 66.75 200 ALA A O 1
ATOM 1471 N N . SER A 1 201 ? 2.683 -4.891 -3.637 1.00 65.75 201 SER A N 1
ATOM 1472 C CA . SER A 1 201 ? 2.277 -4.600 -2.256 1.00 65.75 201 SER A CA 1
ATOM 1473 C C . SER A 1 201 ? 1.497 -5.745 -1.602 1.00 65.75 201 SER A C 1
ATOM 1475 O O . SER A 1 201 ? 1.795 -6.118 -0.467 1.00 65.75 201 SER A O 1
ATOM 1477 N N . ALA A 1 202 ? 0.539 -6.350 -2.310 1.00 65.00 202 ALA A N 1
ATOM 1478 C CA . ALA A 1 202 ? -0.264 -7.447 -1.780 1.00 65.00 202 ALA A CA 1
ATOM 1479 C C . ALA A 1 202 ? 0.557 -8.729 -1.631 1.00 65.00 202 ALA A C 1
ATOM 1481 O O . ALA A 1 202 ? 0.452 -9.392 -0.603 1.00 65.00 202 ALA A O 1
ATOM 1482 N N . ASN A 1 203 ? 1.426 -9.042 -2.599 1.00 76.94 203 ASN A N 1
ATOM 1483 C CA . ASN A 1 203 ? 2.331 -10.190 -2.502 1.00 76.94 203 ASN A CA 1
ATOM 1484 C C . ASN A 1 203 ? 3.292 -10.066 -1.308 1.00 76.94 203 ASN A C 1
ATOM 1486 O O . ASN A 1 203 ? 3.467 -10.996 -0.521 1.00 76.94 203 ASN A O 1
ATOM 1490 N N . ARG A 1 204 ? 3.885 -8.882 -1.120 1.00 78.12 204 ARG A N 1
ATOM 1491 C CA . ARG A 1 204 ? 4.801 -8.607 -0.001 1.00 78.12 204 ARG A CA 1
ATOM 1492 C C . ARG A 1 204 ? 4.074 -8.632 1.343 1.00 78.12 204 ARG A C 1
ATOM 1494 O O . ARG A 1 204 ? 4.570 -9.246 2.285 1.00 78.12 204 ARG A O 1
ATOM 1501 N N . SER A 1 205 ? 2.868 -8.058 1.399 1.00 71.56 205 SER A N 1
ATOM 1502 C CA . SER A 1 205 ? 1.968 -8.155 2.553 1.00 71.56 205 SER A CA 1
ATOM 1503 C C . SER A 1 205 ? 1.555 -9.600 2.841 1.00 71.56 205 SER A C 1
ATOM 1505 O O . SER A 1 205 ? 1.446 -9.981 3.998 1.00 71.56 205 SER A O 1
ATOM 1507 N N . LYS A 1 206 ? 1.385 -10.465 1.843 1.00 82.25 206 LYS A N 1
ATOM 1508 C CA . LYS A 1 206 ? 1.138 -11.893 2.074 1.00 82.25 206 LYS A CA 1
ATOM 1509 C C . LYS A 1 206 ? 2.374 -12.580 2.659 1.00 82.25 206 LYS A C 1
ATOM 1511 O O . LYS A 1 206 ? 2.298 -13.211 3.718 1.00 82.25 206 LYS A O 1
ATOM 1516 N N . GLY A 1 207 ? 3.537 -12.407 2.034 1.00 90.19 207 GLY A N 1
ATOM 1517 C CA . GLY A 1 207 ? 4.784 -13.037 2.466 1.00 90.19 207 GLY A CA 1
ATOM 1518 C C . GLY A 1 207 ? 4.667 -14.566 2.480 1.00 90.19 207 GLY A C 1
ATOM 1519 O O . GLY A 1 207 ? 4.222 -15.171 1.511 1.00 90.19 207 GLY A O 1
ATOM 1520 N N . SER A 1 208 ? 5.054 -15.214 3.585 1.00 88.94 208 SER A N 1
ATOM 1521 C CA . SER A 1 208 ? 4.933 -16.674 3.753 1.00 88.94 208 SER A CA 1
ATOM 1522 C C . SER A 1 208 ? 3.673 -17.131 4.497 1.00 88.94 208 SER A C 1
ATOM 1524 O O . SER A 1 208 ? 3.597 -18.292 4.905 1.00 88.94 208 SER A O 1
ATOM 1526 N N . ARG A 1 209 ? 2.726 -16.223 4.746 1.00 93.50 209 ARG A N 1
ATOM 1527 C CA . ARG A 1 209 ? 1.549 -16.472 5.586 1.00 93.50 209 ARG A CA 1
ATOM 1528 C C . ARG A 1 209 ? 0.533 -17.381 4.893 1.00 93.50 209 ARG A C 1
ATOM 1530 O O . ARG A 1 209 ? 0.379 -17.342 3.672 1.00 93.50 209 ARG A O 1
ATOM 1537 N N . GLY A 1 210 ? -0.141 -18.202 5.697 1.00 93.94 210 GLY A N 1
ATOM 1538 C CA . GLY A 1 210 ? -1.314 -18.973 5.287 1.00 93.94 210 GLY A CA 1
ATOM 1539 C C . GLY A 1 210 ? -2.613 -18.155 5.365 1.00 93.94 210 GLY A C 1
ATOM 1540 O O . GLY A 1 210 ? -2.606 -17.043 5.903 1.00 93.94 210 GLY A O 1
ATOM 1541 N N . PRO A 1 211 ? -3.745 -18.694 4.869 1.00 95.38 211 PRO A N 1
ATOM 1542 C CA . PRO A 1 211 ? -5.075 -18.066 4.922 1.00 95.38 211 PRO A CA 1
ATOM 1543 C C . PRO A 1 211 ? -5.566 -17.715 6.337 1.00 95.38 211 PRO A C 1
ATOM 1545 O O . PRO A 1 211 ? -6.488 -16.915 6.504 1.00 95.38 211 PRO A O 1
ATOM 1548 N N . ASP A 1 212 ? -4.982 -18.328 7.365 1.00 95.06 212 ASP A N 1
ATOM 1549 C CA . ASP A 1 212 ? -5.243 -18.061 8.779 1.00 95.06 212 ASP A CA 1
ATOM 1550 C C . ASP A 1 212 ? -4.534 -16.812 9.315 1.00 95.06 212 ASP A C 1
ATOM 1552 O O . ASP A 1 212 ? -4.920 -16.289 10.357 1.00 95.06 212 ASP A O 1
ATOM 1556 N N . GLN A 1 213 ? -3.523 -16.323 8.600 1.00 82.94 213 GLN A N 1
ATOM 1557 C CA . GLN A 1 213 ? -2.688 -15.189 9.001 1.00 82.94 213 GLN A CA 1
ATOM 1558 C C . GLN A 1 213 ? -2.766 -14.016 8.021 1.00 82.94 213 GLN A C 1
ATOM 1560 O O . GLN A 1 213 ? -2.445 -12.887 8.385 1.00 82.94 213 GLN A O 1
ATOM 1565 N N . TRP A 1 214 ? -3.159 -14.276 6.776 1.00 95.00 214 TRP A N 1
ATOM 1566 C CA . TRP A 1 214 ? -3.333 -13.263 5.746 1.00 95.00 214 TRP A CA 1
ATOM 1567 C C . TRP A 1 214 ? -4.460 -13.660 4.795 1.00 95.00 214 TRP A C 1
ATOM 1569 O O . TRP A 1 214 ? -4.589 -14.824 4.419 1.00 95.00 214 TRP A O 1
ATOM 1579 N N . LYS A 1 215 ? -5.262 -12.680 4.377 1.00 88.50 215 LYS A N 1
ATOM 1580 C CA . LYS A 1 215 ? -6.308 -12.846 3.365 1.00 88.50 215 LYS A CA 1
ATOM 1581 C C . LYS A 1 215 ? -6.204 -11.715 2.345 1.00 88.50 215 LYS A C 1
ATOM 1583 O O . LYS A 1 215 ? -5.787 -10.620 2.733 1.00 88.50 215 LYS A O 1
ATOM 1588 N N . PRO A 1 216 ? -6.628 -11.939 1.088 1.00 88.12 216 PRO A N 1
ATOM 1589 C CA . PRO A 1 216 ? -6.783 -10.863 0.120 1.00 88.12 216 PRO A CA 1
ATOM 1590 C C . PRO A 1 216 ? -7.568 -9.680 0.706 1.00 88.12 216 PRO A C 1
ATOM 1592 O O . PRO A 1 216 ? -8.641 -9.909 1.277 1.00 88.12 216 PRO A O 1
ATOM 1595 N N . PRO A 1 217 ? -7.062 -8.439 0.589 1.00 75.50 217 PRO A N 1
ATOM 1596 C CA . PRO A 1 217 ? -7.817 -7.249 0.971 1.00 75.50 217 PRO A CA 1
ATOM 1597 C C . PRO A 1 217 ? -9.170 -7.139 0.262 1.00 75.50 217 PRO A C 1
ATOM 1599 O O . PRO A 1 217 ? -10.145 -6.707 0.874 1.00 75.50 217 PRO A O 1
ATOM 1602 N N . ASP A 1 218 ? -9.244 -7.564 -1.002 1.00 78.44 218 ASP A N 1
ATOM 1603 C CA . ASP A 1 218 ? -10.507 -7.690 -1.721 1.00 78.44 218 ASP A CA 1
ATOM 1604 C C . ASP A 1 218 ? -11.258 -8.956 -1.275 1.00 78.44 218 ASP A C 1
ATOM 1606 O O . ASP A 1 218 ? -10.910 -10.088 -1.630 1.00 78.44 218 ASP A O 1
ATOM 1610 N N . SER A 1 219 ? -12.317 -8.760 -0.487 1.00 85.88 219 SER A N 1
ATOM 1611 C CA . SER A 1 219 ? -13.148 -9.850 0.026 1.00 85.88 219 SER A CA 1
ATOM 1612 C C . SER A 1 219 ? -13.964 -10.559 -1.051 1.00 85.88 219 SER A C 1
ATOM 1614 O O . SER A 1 219 ? -14.326 -11.723 -0.865 1.00 85.88 219 SER A O 1
ATOM 1616 N N . SER A 1 220 ? -14.191 -9.924 -2.206 1.00 83.94 220 SER A N 1
ATOM 1617 C CA . SER A 1 220 ? -14.878 -10.564 -3.331 1.00 83.94 220 SER A CA 1
ATOM 1618 C C . SER A 1 220 ? -14.076 -11.737 -3.909 1.00 83.94 220 SER A C 1
ATOM 1620 O O . SER A 1 220 ? -14.652 -12.675 -4.462 1.00 83.94 220 SER A O 1
ATOM 1622 N N . TYR A 1 221 ? -12.754 -11.745 -3.700 1.00 88.38 221 TYR A N 1
ATOM 1623 C CA . TYR A 1 221 ? -11.866 -12.807 -4.159 1.00 88.38 221 TYR A CA 1
ATOM 1624 C C . TYR A 1 221 ? -11.716 -13.972 -3.165 1.00 88.38 221 TYR A C 1
ATOM 1626 O O . TYR A 1 221 ? -11.080 -14.978 -3.479 1.00 88.38 221 TYR A O 1
ATOM 1634 N N . TRP A 1 222 ? -12.309 -13.902 -1.965 1.00 92.25 222 TRP A N 1
ATOM 1635 C CA . TRP A 1 222 ? -12.095 -14.908 -0.913 1.00 92.25 222 TRP A CA 1
ATOM 1636 C C . TRP A 1 222 ? -12.540 -16.320 -1.299 1.00 92.25 222 TRP A C 1
ATOM 1638 O O . TRP A 1 222 ? -11.827 -17.277 -0.993 1.00 92.25 222 TRP A O 1
ATOM 1648 N N . CYS A 1 223 ? -13.666 -16.455 -2.005 1.00 93.06 223 CYS A N 1
ATOM 1649 C CA . CYS A 1 223 ? -14.150 -17.752 -2.484 1.00 93.06 223 CYS A CA 1
ATOM 1650 C C . CYS A 1 223 ? -13.135 -18.416 -3.421 1.00 93.06 223 CYS A C 1
ATOM 1652 O O . CYS A 1 223 ? -12.776 -19.579 -3.230 1.00 93.06 223 CYS A O 1
ATOM 1654 N N . GLN A 1 224 ? -12.643 -17.661 -4.411 1.00 90.94 224 GLN A N 1
ATOM 1655 C CA . GLN A 1 224 ? -11.637 -18.149 -5.350 1.00 90.94 224 GLN A CA 1
ATOM 1656 C C . GLN A 1 224 ? -10.322 -18.446 -4.631 1.00 90.94 224 GLN A C 1
ATOM 1658 O O . GLN A 1 224 ? -9.748 -19.510 -4.835 1.00 90.94 224 GLN A O 1
ATOM 1663 N N . TYR A 1 225 ? -9.886 -17.557 -3.736 1.00 95.00 225 TYR A N 1
ATOM 1664 C CA . TYR A 1 225 ? -8.642 -17.723 -2.997 1.00 95.00 225 TYR A CA 1
ATOM 1665 C C . TYR A 1 225 ? -8.617 -18.989 -2.145 1.00 95.00 225 TYR A C 1
ATOM 1667 O O . TYR A 1 225 ? -7.668 -19.769 -2.215 1.00 95.00 225 TYR A O 1
ATOM 1675 N N . ALA A 1 226 ? -9.668 -19.219 -1.357 1.00 96.69 226 ALA A N 1
ATOM 1676 C CA . ALA A 1 226 ? -9.745 -20.394 -0.503 1.00 96.69 226 ALA A CA 1
ATOM 1677 C C . ALA A 1 226 ? -9.842 -21.692 -1.319 1.00 96.69 226 ALA A C 1
ATOM 1679 O O . ALA A 1 226 ? -9.239 -22.699 -0.942 1.00 96.69 226 ALA A O 1
ATOM 1680 N N . TYR A 1 227 ? -10.547 -21.661 -2.453 1.00 95.12 227 TYR A N 1
ATOM 1681 C CA . TYR A 1 227 ? -10.602 -22.793 -3.371 1.00 95.12 227 TYR A CA 1
ATOM 1682 C C . TYR A 1 227 ? -9.222 -23.115 -3.959 1.00 95.12 227 TYR A C 1
ATOM 1684 O O . TYR A 1 227 ? -8.750 -24.239 -3.803 1.00 95.12 227 TYR A O 1
ATOM 1692 N N . SER A 1 228 ? -8.554 -22.132 -4.570 1.00 95.56 228 SER A N 1
ATOM 1693 C CA . SER A 1 228 ? -7.246 -22.312 -5.216 1.00 95.56 228 SER A CA 1
ATOM 1694 C C . SER A 1 228 ? -6.177 -22.755 -4.223 1.00 95.56 228 SER A C 1
ATOM 1696 O O . SER A 1 228 ? -5.411 -23.669 -4.506 1.00 95.56 228 SER A O 1
ATOM 1698 N N . TRP A 1 229 ? -6.168 -22.180 -3.016 1.00 98.00 229 TRP A N 1
ATOM 1699 C CA . TRP A 1 229 ? -5.256 -22.613 -1.959 1.00 98.00 229 TRP A CA 1
ATOM 1700 C C . TRP A 1 229 ? -5.431 -24.100 -1.631 1.00 98.00 229 TRP A C 1
ATOM 1702 O O . TRP A 1 229 ? -4.449 -24.838 -1.554 1.00 98.00 229 TRP A O 1
ATOM 1712 N N . ALA A 1 230 ? -6.674 -24.555 -1.442 1.00 96.88 230 ALA A N 1
ATOM 1713 C CA . ALA A 1 230 ? -6.963 -25.957 -1.162 1.00 96.88 230 ALA A CA 1
ATOM 1714 C C . ALA A 1 230 ? -6.584 -26.868 -2.344 1.00 96.88 230 ALA A C 1
ATOM 1716 O O . ALA A 1 230 ? -5.951 -27.905 -2.139 1.00 96.88 230 ALA A O 1
ATOM 1717 N N . ASP A 1 231 ? -6.919 -26.471 -3.570 1.00 94.62 231 ASP A N 1
ATOM 1718 C CA . ASP A 1 231 ? -6.641 -27.257 -4.773 1.00 94.62 231 ASP A CA 1
ATOM 1719 C C . ASP A 1 231 ? -5.131 -27.441 -5.004 1.00 94.62 231 ASP A C 1
ATOM 1721 O O . ASP A 1 231 ? -4.653 -28.569 -5.136 1.00 94.62 231 ASP A O 1
ATOM 1725 N N . ILE A 1 232 ? -4.349 -26.361 -4.899 1.00 97.19 232 ILE A N 1
ATOM 1726 C CA . ILE A 1 232 ? -2.884 -26.390 -5.032 1.00 97.19 232 ILE A CA 1
ATOM 1727 C C . ILE A 1 232 ? -2.254 -27.268 -3.949 1.00 97.19 232 ILE A C 1
ATOM 1729 O O . ILE A 1 232 ? -1.382 -28.095 -4.236 1.00 97.19 232 ILE A O 1
ATOM 1733 N N . LYS A 1 233 ? -2.707 -27.136 -2.693 1.00 97.94 233 LYS A N 1
ATOM 1734 C CA . LYS A 1 233 ? -2.232 -27.981 -1.587 1.00 97.94 233 LYS A CA 1
ATOM 1735 C C . LYS A 1 233 ? -2.497 -29.458 -1.860 1.00 97.94 233 LYS A C 1
ATOM 1737 O O . LYS A 1 233 ? -1.596 -30.277 -1.683 1.00 97.94 233 LYS A O 1
ATOM 1742 N N . ALA A 1 234 ? -3.699 -29.796 -2.321 1.00 96.06 234 ALA A N 1
ATOM 1743 C CA . ALA A 1 234 ? -4.066 -31.165 -2.656 1.00 96.06 234 ALA A CA 1
ATOM 1744 C C . ALA A 1 234 ? -3.231 -31.707 -3.827 1.00 96.06 234 ALA A C 1
ATOM 1746 O O . ALA A 1 234 ? -2.667 -32.800 -3.725 1.00 96.06 234 ALA A O 1
ATOM 1747 N N . ARG A 1 235 ? -3.092 -30.929 -4.907 1.00 95.88 235 ARG A N 1
ATOM 1748 C CA . ARG A 1 235 ? -2.353 -31.298 -6.121 1.00 95.88 235 ARG A CA 1
ATOM 1749 C C . ARG A 1 235 ? -0.879 -31.590 -5.848 1.00 95.88 235 ARG A C 1
ATOM 1751 O O . ARG A 1 235 ? -0.348 -32.575 -6.358 1.00 95.88 235 ARG A O 1
ATOM 1758 N N . TRP A 1 236 ? -0.243 -30.790 -4.996 1.00 97.38 236 TRP A N 1
ATOM 1759 C CA . TRP A 1 236 ? 1.161 -30.967 -4.617 1.00 97.38 236 TRP A CA 1
ATOM 1760 C C . TRP A 1 236 ? 1.375 -31.885 -3.404 1.00 97.38 236 TRP A C 1
ATOM 1762 O O . TRP A 1 236 ? 2.514 -32.103 -2.990 1.00 97.38 236 TRP A O 1
ATOM 1772 N N . GLY A 1 237 ? 0.308 -32.452 -2.828 1.00 96.19 237 GLY A N 1
ATOM 1773 C CA . GLY A 1 237 ? 0.399 -33.318 -1.648 1.00 96.19 237 GLY A CA 1
ATOM 1774 C C . GLY A 1 237 ? 0.933 -32.597 -0.405 1.00 96.19 237 GLY A C 1
ATOM 1775 O O . GLY A 1 237 ? 1.601 -33.210 0.429 1.00 96.19 237 GLY A O 1
ATOM 1776 N N . LEU A 1 238 ? 0.674 -31.294 -0.303 1.00 97.31 238 LEU A N 1
ATOM 1777 C CA . LEU A 1 238 ? 1.056 -30.450 0.820 1.00 97.31 238 LEU A CA 1
ATOM 1778 C C . LEU A 1 238 ? 0.012 -30.541 1.937 1.00 97.31 238 LEU A C 1
ATOM 1780 O O . LEU A 1 238 ? -1.194 -30.552 1.689 1.00 97.31 238 LEU A O 1
ATOM 1784 N N . THR A 1 239 ? 0.469 -30.549 3.187 1.00 98.06 239 THR A N 1
ATOM 1785 C CA . THR A 1 239 ? -0.432 -30.480 4.339 1.00 98.06 239 THR A CA 1
ATOM 1786 C C . THR A 1 239 ? -0.973 -29.069 4.558 1.00 98.06 239 THR A C 1
ATOM 1788 O O . THR A 1 239 ? -0.343 -28.069 4.202 1.00 98.06 239 THR A O 1
ATOM 1791 N N . VAL A 1 240 ? -2.118 -28.992 5.223 1.00 97.75 240 VAL A N 1
ATOM 1792 C CA . VAL A 1 240 ? -2.665 -27.755 5.794 1.00 97.75 240 VAL A CA 1
ATOM 1793 C C . VAL A 1 240 ? -2.703 -27.860 7.311 1.00 97.75 240 VAL A C 1
ATOM 1795 O O . VAL A 1 240 ? -2.841 -28.956 7.855 1.00 97.75 240 VAL A O 1
ATOM 1798 N N . THR A 1 241 ? -2.585 -26.744 8.017 1.00 97.25 241 THR A N 1
ATOM 1799 C CA . THR A 1 241 ? -2.791 -26.740 9.471 1.00 97.25 241 THR A CA 1
ATOM 1800 C C . THR A 1 241 ? -4.283 -26.747 9.811 1.00 97.25 241 THR A C 1
ATOM 1802 O O . THR A 1 241 ? -5.158 -26.471 8.978 1.00 97.25 241 THR A O 1
ATOM 1805 N N . SER A 1 242 ? -4.603 -27.037 11.069 1.00 96.12 242 SER A N 1
ATOM 1806 C CA . SER A 1 242 ? -5.960 -26.898 11.598 1.00 96.12 242 SER A CA 1
ATOM 1807 C C . SER A 1 242 ? -6.443 -25.440 11.538 1.00 96.12 242 SER A C 1
ATOM 1809 O O . SER A 1 242 ? -7.630 -25.194 11.292 1.00 96.12 242 SER A O 1
ATOM 1811 N N . SER A 1 243 ? -5.538 -24.466 11.718 1.00 96.25 243 SER A N 1
ATOM 1812 C CA . SER A 1 243 ? -5.846 -23.035 11.598 1.00 96.25 243 SER A CA 1
ATOM 1813 C C . SER A 1 243 ? -6.140 -22.640 10.150 1.00 96.25 243 SER A C 1
ATOM 1815 O O . SER A 1 243 ? -7.185 -22.041 9.896 1.00 96.25 243 SER A O 1
ATOM 1817 N N . GLU A 1 244 ? -5.303 -23.057 9.195 1.00 97.12 244 GLU A N 1
ATOM 1818 C CA . GLU A 1 244 ? -5.522 -22.836 7.761 1.00 97.12 244 GLU A CA 1
ATOM 1819 C C . GLU A 1 244 ? -6.855 -23.451 7.323 1.00 97.12 244 GLU A C 1
ATOM 1821 O O . GLU A 1 244 ? -7.673 -22.774 6.708 1.00 97.12 244 GLU A O 1
ATOM 1826 N N . THR A 1 245 ? -7.136 -24.698 7.714 1.00 96.94 245 THR A N 1
ATOM 1827 C CA . THR A 1 245 ? -8.404 -25.378 7.385 1.00 96.94 245 THR A CA 1
ATOM 1828 C C . THR A 1 245 ? -9.621 -24.614 7.911 1.00 96.94 245 THR A C 1
ATOM 1830 O O . THR A 1 245 ? -10.643 -24.515 7.228 1.00 96.94 245 THR A O 1
ATOM 1833 N N . SER A 1 246 ? -9.524 -24.059 9.122 1.00 95.00 246 SER A N 1
ATOM 1834 C CA . SER A 1 246 ? -10.598 -23.255 9.715 1.00 95.00 246 SER A CA 1
ATOM 1835 C C . SER A 1 246 ? -10.797 -21.947 8.949 1.00 95.00 246 SER A C 1
ATOM 1837 O O . SER A 1 246 ? -11.929 -21.590 8.637 1.00 95.00 246 SER A O 1
ATOM 1839 N N . ALA A 1 247 ? -9.708 -21.271 8.579 1.00 95.00 247 ALA A N 1
ATOM 1840 C CA . ALA A 1 247 ? -9.764 -20.037 7.807 1.00 95.00 247 ALA A CA 1
ATOM 1841 C C . ALA A 1 247 ? -10.330 -20.250 6.397 1.00 95.00 247 ALA A C 1
ATOM 1843 O O . ALA A 1 247 ? -11.183 -19.472 5.969 1.00 95.00 247 ALA A O 1
ATOM 1844 N N . LEU A 1 248 ? -9.914 -21.324 5.715 1.00 96.25 248 LEU A N 1
ATOM 1845 C CA . LEU A 1 248 ? -10.456 -21.727 4.417 1.00 96.25 248 LEU A CA 1
ATOM 1846 C C . LEU A 1 248 ? -11.961 -21.973 4.512 1.00 96.25 248 LEU A C 1
ATOM 1848 O O . LEU A 1 248 ? -12.710 -21.444 3.699 1.00 96.25 248 LEU A O 1
ATOM 1852 N N . ARG A 1 249 ? -12.424 -22.703 5.537 1.00 94.44 249 ARG A N 1
ATOM 1853 C CA . ARG A 1 249 ? -13.861 -22.916 5.757 1.00 94.44 249 ARG A CA 1
ATOM 1854 C C . ARG A 1 249 ? -14.607 -21.593 5.896 1.00 94.44 249 ARG A C 1
ATOM 1856 O O . ARG A 1 249 ? -15.566 -21.383 5.168 1.00 94.44 249 ARG A O 1
ATOM 1863 N N . THR A 1 250 ? -14.144 -20.693 6.762 1.00 92.69 250 THR A N 1
ATOM 1864 C CA . THR A 1 250 ? -14.783 -19.383 6.963 1.00 92.69 250 THR A CA 1
ATOM 1865 C C . THR A 1 250 ? -14.808 -18.534 5.691 1.00 92.69 250 THR A C 1
ATOM 1867 O O . THR A 1 250 ? -15.751 -17.788 5.481 1.00 92.69 250 THR A O 1
ATOM 1870 N N . MET A 1 251 ? -13.793 -18.625 4.830 1.00 92.62 251 MET A N 1
ATOM 1871 C CA . MET A 1 251 ? -13.786 -17.907 3.547 1.00 92.62 251 MET A CA 1
ATOM 1872 C C . MET A 1 251 ? -14.749 -18.511 2.521 1.00 92.62 251 MET A C 1
ATOM 1874 O O . MET A 1 251 ? -15.231 -17.796 1.649 1.00 92.62 251 MET A O 1
ATOM 1878 N N . LEU A 1 252 ? -15.011 -19.815 2.618 1.00 92.75 252 LEU A N 1
ATOM 1879 C CA . LEU A 1 252 ? -15.932 -20.537 1.741 1.00 92.75 252 LEU A CA 1
ATOM 1880 C C . LEU A 1 252 ? -17.394 -20.437 2.222 1.00 92.75 252 LEU A C 1
ATOM 1882 O O . LEU A 1 252 ? -18.324 -20.641 1.439 1.00 92.75 252 LEU A O 1
ATOM 1886 N N . GLU A 1 253 ? -17.611 -20.117 3.501 1.00 86.00 253 GLU A N 1
ATOM 1887 C CA . GLU A 1 253 ? -18.926 -19.849 4.085 1.00 86.00 253 GLU A CA 1
ATOM 1888 C C . GLU A 1 253 ? -19.553 -18.606 3.428 1.00 86.00 253 GLU A C 1
ATOM 1890 O O . GLU A 1 253 ? -19.130 -17.478 3.653 1.00 86.00 253 GLU A O 1
ATOM 1895 N N . GLY A 1 254 ? -20.583 -18.818 2.603 1.00 76.62 254 GLY A N 1
ATOM 1896 C CA . GLY A 1 254 ? -21.276 -17.750 1.869 1.00 76.62 254 GLY A CA 1
ATOM 1897 C C . GLY A 1 254 ? -21.010 -17.727 0.363 1.00 76.62 254 GLY A C 1
ATOM 1898 O O . GLY A 1 254 ? -21.606 -16.913 -0.333 1.00 76.62 254 GLY A O 1
ATOM 1899 N N . CYS A 1 255 ? -20.175 -18.631 -0.157 1.00 89.12 255 CYS A N 1
ATOM 1900 C CA . CYS A 1 255 ? -19.970 -18.778 -1.596 1.00 89.12 255 CYS A CA 1
ATOM 1901 C C . CYS A 1 255 ? -21.152 -19.512 -2.257 1.00 89.12 255 CYS A C 1
ATOM 1903 O O . CYS A 1 255 ? -21.583 -20.567 -1.784 1.00 89.12 255 CYS A O 1
ATOM 1905 N N . ASP A 1 256 ? -21.627 -19.000 -3.397 1.00 83.38 256 ASP A N 1
ATOM 1906 C CA . ASP A 1 256 ?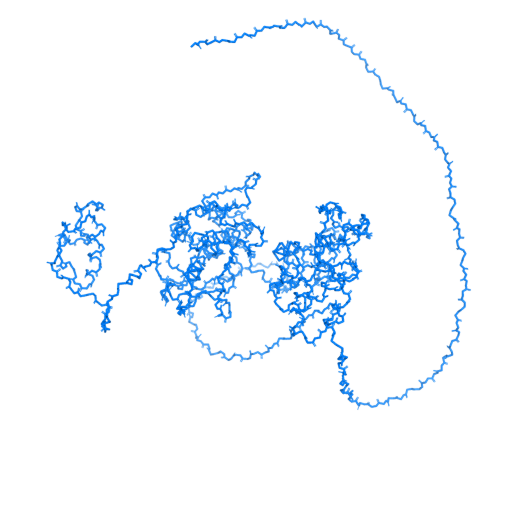 -22.779 -19.541 -4.146 1.00 83.38 256 ASP A CA 1
ATOM 1907 C C . ASP A 1 256 ? -22.535 -20.942 -4.758 1.00 83.38 256 ASP A C 1
ATOM 1909 O O . ASP A 1 256 ? -23.457 -21.589 -5.262 1.00 83.38 256 ASP A O 1
ATOM 1913 N N . GLY A 1 257 ? -21.293 -21.431 -4.712 1.00 82.25 257 GLY A N 1
ATOM 1914 C CA . GLY A 1 257 ? -20.853 -22.726 -5.226 1.00 82.25 257 GLY A CA 1
ATOM 1915 C C . GLY A 1 257 ? -19.330 -22.792 -5.356 1.00 82.25 257 GLY A C 1
ATOM 1916 O O . GLY A 1 257 ? -18.639 -21.807 -5.092 1.00 82.25 257 GLY A O 1
ATOM 1917 N N . ALA A 1 258 ? -18.804 -23.948 -5.775 1.00 77.88 258 ALA A N 1
ATOM 1918 C CA . ALA A 1 258 ? -17.386 -24.072 -6.104 1.00 77.88 258 ALA A CA 1
ATOM 1919 C C . ALA A 1 258 ? -17.035 -23.107 -7.257 1.00 77.88 258 ALA A C 1
ATOM 1921 O O . ALA A 1 258 ? -17.730 -23.136 -8.281 1.00 77.88 258 ALA A O 1
ATOM 1922 N N . PRO A 1 259 ? -15.994 -22.263 -7.115 1.00 76.94 259 PRO A N 1
ATOM 1923 C CA . PRO A 1 259 ? -15.548 -21.387 -8.189 1.00 76.94 259 PRO A CA 1
ATOM 1924 C C . PRO A 1 259 ? -15.192 -22.178 -9.452 1.00 76.94 259 PRO A C 1
ATOM 1926 O O . PRO A 1 259 ? -14.695 -23.304 -9.386 1.00 76.94 259 PRO A O 1
ATOM 1929 N N . SER A 1 260 ? -15.454 -21.588 -10.618 1.00 62.47 260 SER A N 1
ATOM 1930 C CA . SER A 1 260 ? -15.046 -22.169 -11.897 1.00 62.47 260 SER A CA 1
ATOM 1931 C C . SER A 1 260 ? -13.521 -22.156 -12.005 1.00 62.47 260 SER A C 1
ATOM 1933 O O . SER A 1 260 ? -12.907 -21.099 -11.922 1.00 62.47 260 SER A O 1
ATOM 1935 N N . THR A 1 261 ? -12.911 -23.311 -12.270 1.00 57.91 261 THR A N 1
ATOM 1936 C CA . THR A 1 261 ? -11.478 -23.437 -12.595 1.00 57.91 261 THR A CA 1
ATOM 1937 C C . THR A 1 261 ? -11.114 -22.863 -13.968 1.00 57.91 261 THR A C 1
ATOM 1939 O O . THR A 1 261 ? -9.937 -22.765 -14.305 1.00 57.91 261 THR A O 1
ATOM 1942 N N . ALA A 1 262 ? -12.097 -22.459 -14.780 1.00 42.25 262 ALA A N 1
ATOM 1943 C CA . ALA A 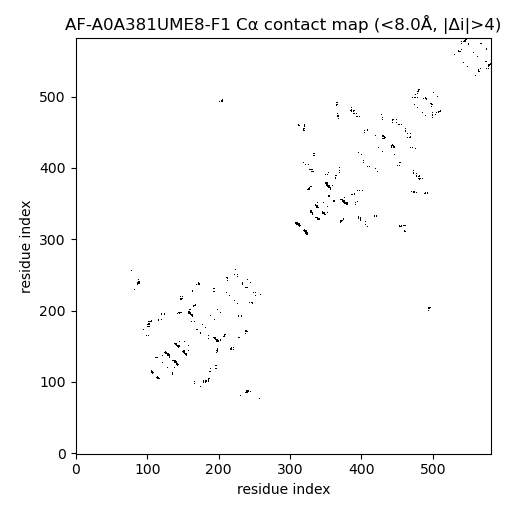1 262 ? -11.843 -21.702 -16.000 1.00 42.25 262 ALA A CA 1
ATOM 1944 C C . ALA A 1 262 ? -11.625 -20.219 -15.664 1.00 42.25 262 ALA A C 1
ATOM 1946 O O . ALA A 1 262 ? -12.488 -19.618 -15.020 1.00 42.25 262 ALA A O 1
ATOM 1947 N N . ILE A 1 263 ? -10.510 -19.649 -16.149 1.00 40.12 263 ILE A N 1
ATOM 1948 C CA . ILE A 1 263 ? -10.164 -18.216 -16.120 1.00 40.12 263 ILE A CA 1
ATOM 1949 C C . ILE A 1 263 ? -11.399 -17.410 -16.534 1.00 40.12 263 ILE A C 1
ATOM 1951 O O . ILE A 1 263 ? -11.716 -17.284 -17.717 1.00 40.12 263 ILE A O 1
ATOM 1955 N N . THR A 1 264 ? -12.157 -16.924 -15.555 1.00 33.00 264 THR A N 1
ATOM 1956 C CA . THR A 1 264 ? -13.367 -16.157 -15.826 1.00 33.00 264 THR A CA 1
ATOM 1957 C C . THR A 1 264 ? -12.956 -14.700 -15.817 1.00 33.00 264 THR A C 1
ATOM 1959 O O . THR A 1 264 ? -12.863 -14.058 -14.776 1.00 33.00 264 THR A O 1
ATOM 1962 N N . THR A 1 265 ? -12.685 -14.184 -17.010 1.00 34.62 265 THR A N 1
ATOM 1963 C CA . THR A 1 265 ? -12.740 -12.757 -17.302 1.00 34.62 265 THR A CA 1
ATOM 1964 C C . THR A 1 265 ? -14.154 -12.266 -17.001 1.00 34.62 265 THR A C 1
ATOM 1966 O O . THR A 1 265 ? -15.051 -12.305 -17.844 1.00 34.62 265 THR A O 1
ATOM 1969 N N . THR A 1 266 ? -14.387 -11.834 -15.761 1.00 32.69 266 THR A N 1
ATOM 1970 C CA . THR A 1 266 ? -15.656 -11.231 -15.349 1.00 32.69 266 THR A CA 1
ATOM 1971 C C . THR A 1 266 ? -15.796 -9.879 -16.040 1.00 32.69 266 THR A C 1
ATOM 1973 O O . THR A 1 266 ? -15.388 -8.838 -15.536 1.00 32.69 266 THR A O 1
ATOM 1976 N N . THR A 1 267 ? -16.378 -9.892 -17.238 1.00 32.19 267 THR A N 1
ATOM 1977 C CA . THR A 1 267 ? -16.916 -8.688 -17.868 1.00 32.19 267 THR A CA 1
ATOM 1978 C C . THR A 1 267 ? -18.193 -8.328 -17.115 1.00 32.19 267 THR A C 1
ATOM 1980 O O . THR A 1 267 ? -19.257 -8.887 -17.379 1.00 32.19 267 THR A O 1
ATOM 1983 N N . ALA A 1 268 ? -18.099 -7.414 -16.151 1.00 29.66 268 ALA A N 1
ATOM 1984 C CA . ALA A 1 268 ? -19.281 -6.783 -15.583 1.00 29.66 268 ALA A CA 1
ATOM 1985 C C . ALA A 1 268 ? -19.923 -5.889 -16.660 1.00 29.66 268 ALA A C 1
ATOM 1987 O O . ALA A 1 268 ? -19.306 -4.950 -17.163 1.00 29.66 268 ALA A O 1
ATOM 1988 N N . ALA A 1 269 ? -21.156 -6.208 -17.059 1.00 28.48 269 ALA A N 1
ATOM 1989 C CA . ALA A 1 269 ? -21.923 -5.392 -17.994 1.00 28.48 269 ALA A CA 1
ATOM 1990 C C . ALA A 1 269 ? -22.243 -4.014 -17.371 1.00 28.48 269 ALA A C 1
ATOM 1992 O O . ALA A 1 269 ? -22.594 -3.952 -16.190 1.00 28.48 269 ALA A O 1
ATOM 1993 N N . PRO A 1 270 ? -22.170 -2.908 -18.135 1.00 31.97 270 PRO A N 1
ATOM 1994 C CA . PRO A 1 270 ? -22.410 -1.576 -17.597 1.00 31.97 270 PRO A CA 1
ATOM 1995 C C . PRO A 1 270 ? -23.898 -1.387 -17.281 1.00 31.97 270 PRO A C 1
ATOM 1997 O O . PRO A 1 270 ? -24.760 -1.462 -18.161 1.00 31.97 270 PRO A O 1
ATOM 2000 N N . VAL A 1 271 ? -24.205 -1.109 -16.014 1.00 30.20 271 VAL A N 1
ATOM 2001 C CA . VAL A 1 271 ? -25.544 -0.699 -15.584 1.00 30.20 271 VAL A CA 1
ATOM 2002 C C . VAL A 1 271 ? -25.748 0.755 -16.011 1.00 30.20 271 VAL A C 1
ATOM 2004 O O . VAL A 1 271 ? -25.026 1.653 -15.591 1.00 30.20 271 VAL A O 1
ATOM 2007 N N . THR A 1 272 ? -26.724 0.987 -16.888 1.00 26.55 272 THR A N 1
ATOM 2008 C CA . THR A 1 272 ? -27.113 2.327 -17.343 1.00 26.55 272 THR A CA 1
ATOM 2009 C C . THR A 1 272 ? -27.956 3.002 -16.262 1.00 26.55 272 THR A C 1
ATOM 2011 O O . THR A 1 272 ? -29.124 2.660 -16.094 1.00 26.55 272 THR A O 1
ATOM 2014 N N . THR A 1 273 ? -27.397 3.977 -15.548 1.00 27.70 273 THR A N 1
ATOM 2015 C CA . THR A 1 273 ? -28.156 4.906 -14.699 1.00 27.70 273 THR A CA 1
ATOM 2016 C C . THR A 1 273 ? -28.295 6.249 -15.410 1.00 27.70 273 THR A C 1
ATOM 2018 O O . THR A 1 273 ? -27.331 6.951 -15.696 1.00 27.70 273 THR A O 1
ATOM 2021 N N . THR A 1 274 ? -29.533 6.580 -15.770 1.00 25.78 274 THR A N 1
ATOM 2022 C CA . THR A 1 274 ? -29.904 7.843 -16.410 1.00 25.78 274 THR A CA 1
ATOM 2023 C C . THR A 1 274 ? -30.018 8.929 -15.342 1.00 25.78 274 THR A C 1
ATOM 2025 O O . THR A 1 274 ? -30.949 8.899 -14.540 1.00 25.78 274 THR A O 1
ATOM 2028 N N . SER A 1 275 ? -29.100 9.894 -15.347 1.00 29.25 275 SER A N 1
ATOM 2029 C CA . SER A 1 275 ? -29.159 11.078 -14.483 1.00 29.25 275 SER A CA 1
ATOM 2030 C C . SER A 1 275 ? -29.457 12.315 -15.327 1.00 29.25 275 SER A C 1
ATOM 2032 O O . SER A 1 275 ? -28.691 12.688 -16.213 1.00 29.25 275 SER A O 1
ATOM 2034 N N . THR A 1 276 ? -30.608 12.930 -15.073 1.00 26.02 276 THR A N 1
ATOM 2035 C CA . THR A 1 276 ? -31.062 14.176 -15.698 1.00 26.02 276 THR A CA 1
ATOM 2036 C C . THR A 1 276 ? -30.363 15.361 -15.026 1.00 26.02 276 THR A C 1
ATOM 2038 O O . THR A 1 276 ? -30.660 15.658 -13.871 1.00 26.02 276 THR A O 1
ATOM 2041 N N . THR A 1 277 ? -29.471 16.058 -15.736 1.00 27.44 277 THR A N 1
ATOM 2042 C CA . THR A 1 277 ? -28.801 17.274 -15.238 1.00 27.44 277 THR A CA 1
ATOM 2043 C C . THR A 1 277 ? -29.363 18.519 -15.924 1.00 27.44 277 THR A C 1
ATOM 2045 O O . THR A 1 277 ? -29.291 18.659 -17.144 1.00 27.44 277 THR A O 1
ATOM 2048 N N . THR A 1 278 ? -29.897 19.446 -15.127 1.00 27.06 278 THR A N 1
ATOM 2049 C CA . THR A 1 278 ? -30.201 20.828 -15.526 1.00 27.06 278 THR A CA 1
ATOM 2050 C C . THR A 1 278 ? -28.931 21.668 -15.364 1.00 27.06 278 THR A C 1
ATOM 2052 O O . THR A 1 278 ? -28.383 21.740 -14.268 1.00 27.06 278 THR A O 1
ATOM 2055 N N . ALA A 1 279 ? -28.453 22.286 -16.447 1.00 24.83 279 ALA A N 1
ATOM 2056 C CA . ALA A 1 279 ? -27.217 23.075 -16.488 1.00 24.83 279 ALA A CA 1
ATOM 2057 C C . ALA A 1 279 ? -27.437 24.567 -16.147 1.00 24.83 279 ALA A C 1
ATOM 2059 O O . ALA A 1 279 ? -28.398 25.153 -16.654 1.00 24.83 279 ALA A O 1
ATOM 2060 N N . PRO A 1 280 ? -26.528 25.222 -15.395 1.00 27.89 280 PRO A N 1
ATOM 2061 C CA . PRO A 1 280 ? -26.384 26.676 -15.389 1.00 27.89 280 PRO A CA 1
ATOM 2062 C C . PRO A 1 280 ? -25.389 27.164 -16.454 1.00 27.89 280 PRO A C 1
ATOM 2064 O O . PRO A 1 280 ? -24.399 26.520 -16.788 1.00 27.89 280 PRO A O 1
ATOM 2067 N N . GLN A 1 281 ? -25.708 28.336 -16.988 1.00 25.12 281 GLN A N 1
ATOM 2068 C CA . GLN A 1 281 ? -25.162 29.003 -18.165 1.00 25.12 281 GLN A CA 1
ATOM 2069 C C . GLN A 1 281 ? -23.840 29.748 -17.882 1.00 25.12 281 GLN A C 1
ATOM 2071 O O . GLN A 1 281 ? -23.767 30.537 -16.944 1.00 25.12 281 GLN A O 1
ATOM 2076 N N . VAL A 1 282 ? -22.830 29.562 -18.743 1.00 26.08 282 VAL A N 1
ATOM 2077 C CA . VAL A 1 282 ? -21.549 30.298 -18.728 1.00 26.08 282 VAL A CA 1
ATOM 2078 C C . VAL A 1 282 ? -21.617 31.525 -19.646 1.00 26.08 282 VAL A C 1
ATOM 2080 O O . VAL A 1 282 ? -22.053 31.437 -20.796 1.00 26.08 282 VAL A O 1
ATOM 2083 N N . THR A 1 283 ? -21.153 32.672 -19.149 1.00 25.88 283 THR A N 1
ATOM 2084 C CA . THR A 1 283 ? -20.939 33.925 -19.892 1.00 25.88 283 THR A CA 1
ATOM 2085 C C . THR A 1 283 ? -19.494 34.042 -20.399 1.00 25.88 283 THR A C 1
ATOM 2087 O O . THR A 1 283 ? -18.559 33.994 -19.608 1.00 25.88 283 THR A O 1
ATOM 2090 N N . THR A 1 284 ? -19.313 34.254 -21.707 1.00 29.86 284 THR A N 1
ATOM 2091 C CA . THR A 1 284 ? -18.049 34.632 -22.392 1.00 29.86 284 THR A CA 1
ATOM 2092 C C . THR A 1 284 ? -17.837 36.152 -22.415 1.00 29.86 284 THR A C 1
ATOM 2094 O O . THR A 1 284 ? -18.845 36.864 -22.488 1.00 29.86 284 THR A O 1
ATOM 2097 N N . PRO A 1 285 ? -16.588 36.680 -22.437 1.00 30.30 285 PRO A N 1
ATOM 2098 C CA . PRO A 1 285 ? -16.017 37.284 -23.680 1.00 30.30 285 PRO A CA 1
ATOM 2099 C C . PRO A 1 285 ? -14.450 37.379 -23.721 1.00 30.30 285 PRO A C 1
ATOM 2101 O O . PRO A 1 285 ? -13.809 37.035 -22.735 1.00 30.30 285 PRO A O 1
ATOM 2104 N N . PRO A 1 286 ? -13.790 37.999 -24.737 1.00 38.19 286 PRO A N 1
ATOM 2105 C CA . PRO A 1 286 ? -13.981 37.933 -26.189 1.00 38.19 286 PRO A CA 1
ATOM 2106 C C . PRO A 1 286 ? -12.693 37.592 -26.996 1.00 38.19 286 PRO A C 1
ATOM 2108 O O . PRO A 1 286 ? -11.555 37.718 -26.555 1.00 38.19 286 PRO A O 1
ATOM 2111 N N . THR A 1 287 ? -12.946 37.234 -28.252 1.00 26.50 287 THR A N 1
ATOM 2112 C CA . THR A 1 287 ? -12.071 36.954 -29.401 1.00 26.50 287 THR A CA 1
ATOM 2113 C C . THR A 1 287 ? -11.020 38.022 -29.744 1.00 26.50 287 THR A C 1
ATOM 2115 O O . THR A 1 287 ? -11.336 39.209 -29.806 1.00 26.50 287 THR A O 1
ATOM 2118 N N . THR A 1 288 ? -9.832 37.582 -30.183 1.00 27.47 288 THR A N 1
ATOM 2119 C CA . THR A 1 288 ? -9.052 38.282 -31.225 1.00 27.47 288 THR A CA 1
ATOM 2120 C C . THR A 1 288 ? -8.617 37.311 -32.328 1.00 27.47 288 THR A C 1
ATOM 2122 O O . THR A 1 288 ? -8.346 36.137 -32.089 1.00 27.47 288 THR A O 1
ATOM 2125 N N . THR A 1 289 ? -8.641 37.815 -33.561 1.00 25.86 289 THR A N 1
ATOM 2126 C CA . THR A 1 289 ? -8.570 37.075 -34.827 1.00 25.86 289 THR A CA 1
ATOM 2127 C C . THR A 1 289 ? -7.278 37.406 -35.577 1.00 25.86 289 THR A C 1
ATOM 2129 O O . THR A 1 289 ? -6.916 38.576 -35.668 1.00 25.86 289 THR A O 1
ATOM 2132 N N . GLY A 1 290 ? -6.684 36.395 -36.222 1.00 25.80 290 GLY A N 1
ATOM 2133 C CA . GLY A 1 290 ? -5.735 36.509 -37.346 1.00 25.80 290 GLY A CA 1
ATOM 2134 C C . GLY A 1 290 ? -4.531 35.573 -37.171 1.00 25.80 290 GLY A C 1
ATOM 2135 O O . GLY A 1 290 ? -3.879 35.631 -36.145 1.00 25.80 290 GLY A O 1
ATOM 2136 N N . GLY A 1 291 ? -4.140 34.671 -38.073 1.00 24.89 291 GLY A N 1
ATOM 2137 C CA . GLY A 1 291 ? -4.580 34.320 -39.423 1.00 24.89 291 GLY A CA 1
ATOM 2138 C C . GLY A 1 291 ? -3.372 33.809 -40.235 1.00 24.89 291 GLY A C 1
ATOM 2139 O O . GLY A 1 291 ? -2.480 34.602 -40.497 1.00 24.89 291 GLY A O 1
ATOM 2140 N N . ASN A 1 292 ? -3.416 32.528 -40.655 1.00 30.67 292 ASN A N 1
ATOM 2141 C CA . ASN A 1 292 ? -2.626 31.803 -41.689 1.00 30.67 292 ASN A CA 1
ATOM 2142 C C . ASN A 1 292 ? -1.082 31.735 -41.580 1.00 30.67 292 ASN A C 1
ATOM 2144 O O . ASN A 1 292 ? -0.426 32.731 -41.334 1.00 30.67 292 ASN A O 1
ATOM 2148 N N . GLY A 1 293 ? -0.387 30.626 -41.873 1.00 25.05 293 GLY A N 1
ATOM 2149 C CA . GLY A 1 293 ? -0.738 29.290 -42.374 1.00 25.05 293 GLY A CA 1
ATOM 2150 C C . GLY A 1 293 ? 0.554 28.503 -42.693 1.00 25.05 293 GLY A C 1
ATOM 2151 O O . GLY A 1 293 ? 1.588 29.113 -42.954 1.00 25.05 293 GLY A O 1
ATOM 2152 N N . GLY A 1 294 ? 0.509 27.164 -42.675 1.00 25.12 294 GLY A N 1
ATOM 2153 C CA . GLY A 1 294 ? 1.648 26.311 -43.057 1.00 25.12 294 GLY A CA 1
ATOM 2154 C C . GLY A 1 294 ? 1.495 24.843 -42.642 1.00 25.12 294 GLY A C 1
ATOM 2155 O O . GLY A 1 294 ? 1.804 24.471 -41.521 1.00 25.12 294 GLY A O 1
ATOM 2156 N N . GLN A 1 295 ? 0.995 24.030 -43.568 1.00 26.77 295 GLN A N 1
ATOM 2157 C CA . GLN A 1 295 ? 0.654 22.604 -43.477 1.00 26.77 295 GLN A CA 1
ATOM 2158 C C . GLN A 1 295 ? 1.884 21.671 -43.482 1.00 26.77 295 GLN A C 1
ATOM 2160 O O . GLN A 1 295 ? 2.771 21.873 -44.305 1.00 26.77 295 GLN A O 1
ATOM 2165 N N . SER A 1 296 ? 1.855 20.577 -42.702 1.00 28.58 296 SER A N 1
ATOM 2166 C CA . SER A 1 296 ? 2.128 19.203 -43.189 1.00 28.58 296 SER A CA 1
ATOM 2167 C C . SER A 1 296 ? 1.905 18.129 -42.104 1.00 28.58 296 SER A C 1
ATOM 2169 O O . SER A 1 296 ? 2.654 18.085 -41.139 1.00 28.58 296 SER A O 1
ATOM 2171 N N . SER A 1 297 ? 0.906 17.266 -42.358 1.00 31.58 297 SER A N 1
ATOM 2172 C CA . SER A 1 297 ? 0.852 15.783 -42.240 1.00 31.58 297 SER A CA 1
ATOM 2173 C C . SER A 1 297 ? 1.372 15.095 -40.956 1.00 31.58 297 SER A C 1
ATOM 2175 O O . SER A 1 297 ? 2.512 15.299 -40.580 1.00 31.58 297 SER A O 1
ATOM 2177 N N . GLY A 1 298 ? 0.664 14.178 -40.283 1.00 27.31 298 GLY A N 1
ATOM 2178 C CA . GLY A 1 298 ? -0.508 13.378 -40.643 1.00 27.31 298 GLY A CA 1
ATOM 2179 C C . GLY A 1 298 ? -1.108 12.673 -39.412 1.00 27.31 298 GLY A C 1
ATOM 2180 O O . GLY A 1 298 ? -0.525 12.666 -38.333 1.00 27.31 298 GLY A O 1
ATOM 2181 N N . VAL A 1 299 ? -2.320 12.155 -39.596 1.00 36.28 299 VAL A N 1
ATOM 2182 C CA . VAL A 1 299 ? -3.243 11.634 -38.577 1.00 36.28 299 VAL A CA 1
ATOM 2183 C C . VAL A 1 299 ? -2.969 10.153 -38.310 1.00 36.28 299 VAL A C 1
ATOM 2185 O O . VAL A 1 299 ? -2.877 9.398 -39.275 1.00 36.28 299 VAL A O 1
ATOM 2188 N N . ASP A 1 300 ? -2.967 9.727 -37.044 1.00 29.03 300 ASP A N 1
ATOM 2189 C CA . ASP A 1 300 ? -3.525 8.418 -36.691 1.00 29.03 300 ASP A CA 1
ATOM 2190 C C . ASP A 1 300 ? -4.277 8.481 -35.351 1.00 29.03 300 ASP A C 1
ATOM 2192 O O . ASP A 1 300 ? -3.910 9.217 -34.433 1.00 29.03 300 ASP A O 1
ATOM 2196 N N . ALA A 1 301 ? -5.414 7.795 -35.305 1.00 31.58 301 ALA A N 1
ATOM 2197 C CA . ALA A 1 301 ? -6.480 7.979 -34.330 1.00 31.58 301 ALA A CA 1
ATOM 2198 C C . ALA A 1 301 ? -6.217 7.181 -33.041 1.00 31.58 301 ALA A C 1
ATOM 2200 O O . ALA A 1 301 ? -6.283 5.953 -33.023 1.00 31.58 301 ALA A O 1
ATOM 2201 N N . GLY A 1 302 ? -5.951 7.895 -31.945 1.00 28.39 302 GLY A N 1
ATOM 2202 C CA . GLY A 1 302 ? -5.688 7.318 -30.630 1.00 28.39 302 GLY A CA 1
ATOM 2203 C C . GLY A 1 302 ? -6.923 6.684 -29.983 1.00 28.39 302 GLY A C 1
ATOM 2204 O O . GLY A 1 302 ? -7.926 7.352 -29.735 1.00 28.39 302 GLY A O 1
ATOM 2205 N N . LYS A 1 303 ? -6.818 5.400 -29.630 1.00 34.25 303 LYS A N 1
ATOM 2206 C CA . LYS A 1 303 ? -7.560 4.824 -28.502 1.00 34.25 303 LYS A CA 1
ATOM 2207 C C . LYS A 1 303 ? -6.743 5.101 -27.239 1.00 34.25 303 LYS A C 1
ATOM 2209 O O . LYS A 1 303 ? -5.674 4.524 -27.067 1.00 34.25 303 LYS A O 1
ATOM 2214 N N . GLY A 1 304 ? -7.206 6.029 -26.405 1.00 29.73 304 GLY A N 1
ATOM 2215 C CA . GLY A 1 304 ? -6.523 6.412 -25.169 1.00 29.73 304 GLY A CA 1
ATOM 2216 C C . GLY A 1 304 ? -6.453 5.257 -24.166 1.00 29.73 304 GLY A C 1
ATOM 2217 O O . GLY A 1 304 ? -7.473 4.652 -23.842 1.00 29.73 304 GLY A O 1
ATOM 2218 N N . ARG A 1 305 ? -5.237 4.968 -23.693 1.00 33.31 305 ARG A N 1
ATOM 2219 C CA . ARG A 1 305 ? -4.931 4.155 -22.505 1.00 33.31 305 ARG A CA 1
ATOM 2220 C C . ARG A 1 305 ? -5.666 4.756 -21.288 1.00 33.31 305 ARG A C 1
ATOM 2222 O O . ARG A 1 305 ? -5.709 5.985 -21.201 1.00 33.31 305 ARG A O 1
ATOM 2229 N N . PRO A 1 306 ? -6.238 3.964 -20.361 1.00 36.50 306 PRO A N 1
ATOM 2230 C CA . PRO A 1 306 ? -6.715 4.505 -19.089 1.00 36.50 306 PRO A CA 1
ATOM 2231 C C . PRO A 1 306 ? -5.557 5.223 -18.391 1.00 36.50 306 PRO A C 1
ATOM 2233 O O . PRO A 1 306 ? -4.443 4.697 -18.374 1.00 36.50 306 PRO A O 1
ATOM 2236 N N . ALA A 1 307 ? -5.794 6.424 -17.867 1.00 39.50 307 ALA A N 1
ATOM 2237 C CA . ALA A 1 307 ? -4.783 7.124 -17.088 1.00 39.50 307 ALA A CA 1
ATOM 2238 C C . ALA A 1 307 ? -4.473 6.288 -15.835 1.00 39.50 307 ALA A C 1
ATOM 2240 O O . ALA A 1 307 ? -5.375 5.982 -15.052 1.00 39.50 307 ALA A O 1
ATOM 2241 N N . ASP A 1 308 ? -3.208 5.891 -15.677 1.00 49.81 308 ASP A N 1
ATOM 2242 C CA . ASP A 1 308 ? -2.642 5.610 -14.355 1.00 49.81 308 ASP A CA 1
ATOM 2243 C C . ASP A 1 308 ? -2.996 6.805 -13.454 1.00 49.81 308 ASP A C 1
ATOM 2245 O O . ASP A 1 308 ? -3.003 7.914 -13.974 1.00 49.81 308 ASP A O 1
ATOM 2249 N N . ARG A 1 309 ? -3.401 6.586 -12.195 1.00 47.81 309 ARG A N 1
ATOM 2250 C CA . ARG A 1 309 ? -3.839 7.642 -11.254 1.00 47.81 309 ARG A CA 1
ATOM 2251 C C . ARG A 1 309 ? -2.726 8.098 -10.303 1.00 47.81 309 ARG A C 1
ATOM 2253 O O . ARG A 1 309 ? -2.891 9.089 -9.602 1.00 47.81 309 ARG A O 1
ATOM 2260 N N . TYR A 1 310 ? -1.597 7.392 -10.279 1.00 55.53 310 TYR A N 1
ATOM 2261 C CA . TYR A 1 310 ? -0.444 7.734 -9.441 1.00 55.53 310 TYR A CA 1
ATOM 2262 C C . TYR A 1 310 ? 0.834 7.959 -10.251 1.00 55.53 310 TYR A C 1
ATOM 2264 O O . TYR A 1 310 ? 1.821 8.428 -9.694 1.00 55.53 310 TYR A O 1
ATOM 2272 N N . ALA A 1 311 ? 0.808 7.714 -11.565 1.00 64.75 311 ALA A N 1
ATOM 2273 C CA . ALA A 1 311 ? 1.813 8.259 -12.468 1.00 64.75 311 ALA A CA 1
ATOM 2274 C C . ALA A 1 311 ? 1.775 9.788 -12.439 1.00 64.75 311 ALA A C 1
ATOM 2276 O O . ALA A 1 311 ? 0.698 10.398 -12.421 1.00 64.75 311 ALA A O 1
ATOM 2277 N N . CYS A 1 312 ? 2.943 10.411 -12.520 1.00 75.12 312 CYS A N 1
ATOM 2278 C CA . CYS A 1 312 ? 3.017 11.837 -12.755 1.00 75.12 312 CYS A CA 1
ATOM 2279 C C . CYS A 1 312 ? 3.345 12.154 -14.210 1.00 75.12 312 CYS A C 1
ATOM 2281 O O . CYS A 1 312 ? 4.113 11.466 -14.882 1.00 75.12 312 CYS A O 1
ATOM 2283 N N . ASN A 1 313 ? 2.753 13.235 -14.698 1.00 85.56 313 ASN A N 1
ATOM 2284 C CA . ASN A 1 313 ? 3.104 13.840 -15.966 1.00 85.56 313 ASN A CA 1
ATOM 2285 C C . ASN A 1 313 ? 3.990 15.046 -15.690 1.00 85.56 313 ASN A C 1
ATOM 2287 O O . ASN A 1 313 ? 3.633 15.907 -14.886 1.00 85.56 313 ASN A O 1
ATOM 2291 N N . ILE A 1 314 ? 5.115 15.129 -16.395 1.00 86.69 314 ILE A N 1
ATOM 2292 C CA . ILE A 1 314 ? 5.936 16.335 -16.365 1.00 86.69 314 ILE A CA 1
ATOM 2293 C C . ILE A 1 314 ? 5.188 17.440 -17.115 1.00 86.69 314 ILE A C 1
ATOM 2295 O O . ILE A 1 314 ? 4.936 17.319 -18.318 1.00 86.69 314 ILE A O 1
ATOM 2299 N N . ASP A 1 315 ? 4.798 18.493 -16.403 1.00 85.44 315 ASP A N 1
ATOM 2300 C CA . ASP A 1 315 ? 4.094 19.630 -16.983 1.00 85.44 315 ASP A CA 1
ATOM 2301 C C . ASP A 1 315 ? 5.040 20.538 -17.796 1.00 85.44 315 ASP A C 1
ATOM 2303 O O . ASP A 1 315 ? 6.253 20.326 -17.885 1.00 85.44 315 ASP A O 1
ATOM 2307 N N . SER A 1 316 ? 4.494 21.587 -18.418 1.00 87.88 316 SER A N 1
ATOM 2308 C CA . SER A 1 316 ? 5.296 22.529 -19.213 1.00 87.88 316 SER A CA 1
ATOM 2309 C C . SER A 1 316 ? 6.312 23.338 -18.399 1.00 87.88 316 SER A C 1
ATOM 2311 O O . SER A 1 316 ? 7.192 23.964 -18.990 1.00 87.88 316 SER A O 1
ATOM 2313 N N . LEU A 1 317 ? 6.167 23.374 -17.074 1.00 86.38 317 LEU A N 1
ATOM 2314 C CA . LEU A 1 317 ? 7.070 24.055 -16.150 1.00 86.38 317 LEU A CA 1
ATOM 2315 C C . LEU A 1 317 ? 8.127 23.096 -15.573 1.00 86.38 317 LEU A C 1
ATOM 2317 O O . LEU A 1 317 ? 9.070 23.552 -14.932 1.00 86.38 317 LEU A O 1
ATOM 2321 N N . GLY A 1 318 ? 8.021 21.798 -15.869 1.00 87.25 318 GLY A N 1
ATOM 2322 C CA . GLY A 1 318 ? 8.955 20.765 -15.443 1.00 87.25 318 GLY A CA 1
ATOM 2323 C C . GLY A 1 318 ? 8.574 20.070 -14.137 1.00 87.25 318 GLY A C 1
ATOM 2324 O O . GLY A 1 318 ? 9.387 19.293 -13.641 1.00 87.25 318 GLY A O 1
ATOM 2325 N N . TYR A 1 319 ? 7.381 20.311 -13.586 1.00 90.69 319 TYR A N 1
ATOM 2326 C CA . TYR A 1 319 ? 6.894 19.652 -12.372 1.00 90.69 319 TYR A CA 1
ATOM 2327 C C . TYR A 1 319 ? 6.269 18.295 -12.686 1.00 90.69 319 TYR A C 1
ATOM 2329 O O . TYR A 1 319 ? 5.560 18.141 -13.676 1.00 90.69 319 TYR A O 1
ATOM 2337 N N . CYS A 1 320 ? 6.499 17.318 -11.814 1.00 89.38 320 CYS A N 1
ATOM 2338 C CA . CYS A 1 320 ? 5.883 15.995 -11.852 1.00 89.38 320 CYS A CA 1
ATOM 2339 C C . CYS A 1 320 ? 4.489 16.080 -11.213 1.00 89.38 320 CYS A C 1
ATOM 2341 O O . CYS A 1 320 ? 4.353 15.979 -9.998 1.00 89.38 320 CYS A O 1
ATOM 2343 N N . ILE A 1 321 ? 3.459 16.317 -12.034 1.00 90.69 321 ILE A N 1
ATOM 2344 C CA . ILE A 1 321 ? 2.069 16.487 -11.585 1.00 90.69 321 ILE A CA 1
ATOM 2345 C C . ILE A 1 321 ? 1.311 15.175 -11.720 1.00 90.69 321 ILE A C 1
ATOM 2347 O O . ILE A 1 321 ? 1.223 14.596 -12.806 1.00 90.69 321 ILE A O 1
ATOM 2351 N N . PHE A 1 322 ? 0.749 14.705 -10.617 1.00 88.38 322 PHE A N 1
ATOM 2352 C CA . PHE A 1 322 ? 0.085 13.418 -10.554 1.00 88.38 322 PHE A CA 1
ATOM 2353 C C . PHE A 1 322 ? -1.275 13.464 -11.248 1.00 88.38 322 PHE A C 1
ATOM 2355 O O . PHE A 1 322 ? -1.950 14.485 -11.344 1.00 88.38 322 PHE A O 1
ATOM 2362 N N . THR A 1 323 ? -1.655 12.313 -11.773 1.00 80.75 323 THR A N 1
ATOM 2363 C CA . THR A 1 323 ? -2.847 12.074 -12.600 1.00 80.75 323 THR A CA 1
ATOM 2364 C C . THR A 1 323 ? -4.116 11.793 -11.798 1.00 80.75 323 THR A C 1
ATOM 2366 O O . THR A 1 323 ? -5.205 11.714 -12.375 1.00 80.75 323 THR A O 1
ATOM 2369 N N . GLY A 1 324 ? -3.968 11.611 -10.489 1.00 82.50 324 GLY A N 1
ATOM 2370 C CA . GLY A 1 324 ? -5.041 11.349 -9.549 1.00 82.50 324 GLY A CA 1
ATOM 2371 C C . GLY A 1 324 ? -5.905 12.568 -9.256 1.00 82.50 324 GLY A C 1
ATOM 2372 O O . GLY A 1 324 ? -5.814 13.611 -9.906 1.00 82.50 324 GLY A O 1
ATOM 2373 N N . THR A 1 325 ? -6.791 12.422 -8.275 1.00 86.00 325 THR A N 1
ATOM 2374 C CA . THR A 1 325 ? -7.655 13.523 -7.827 1.00 86.00 325 THR A CA 1
ATOM 2375 C C . THR A 1 325 ? -7.189 14.031 -6.466 1.00 86.00 325 THR A C 1
ATOM 2377 O O . THR A 1 325 ? -7.029 13.225 -5.543 1.00 86.00 325 THR A O 1
ATOM 2380 N N . PRO A 1 326 ? -6.983 15.348 -6.304 1.00 90.88 326 PRO A N 1
ATOM 2381 C CA . PRO A 1 326 ? -6.692 15.903 -4.996 1.00 90.88 326 PRO A CA 1
ATOM 2382 C C . PRO A 1 326 ? -7.873 15.729 -4.044 1.00 90.88 326 PRO A C 1
ATOM 2384 O O . PRO A 1 326 ? -9.037 15.747 -4.458 1.00 90.88 326 PRO A O 1
ATOM 2387 N N . HIS A 1 327 ? -7.569 15.651 -2.753 1.00 93.94 327 HIS A N 1
ATOM 2388 C CA . HIS A 1 327 ? -8.581 15.762 -1.704 1.00 93.94 327 HIS A CA 1
ATOM 2389 C C . HIS A 1 327 ? -9.263 17.128 -1.799 1.00 93.94 327 HIS A C 1
ATOM 2391 O O . HIS A 1 327 ? -8.593 18.125 -2.098 1.00 93.94 327 HIS A O 1
ATOM 2397 N N . GLN A 1 328 ? -10.581 17.180 -1.592 1.00 95.75 328 GLN A N 1
ATOM 2398 C CA . GLN A 1 328 ? -11.321 18.443 -1.676 1.00 95.75 328 GLN A CA 1
ATOM 2399 C C . GLN A 1 328 ? -11.312 19.199 -0.353 1.00 95.75 328 GLN A C 1
ATOM 2401 O O . GLN A 1 328 ? -11.540 20.407 -0.352 1.00 95.75 328 GLN A O 1
ATOM 2406 N N . THR A 1 329 ? -11.016 18.505 0.745 1.00 96.50 329 THR A N 1
ATOM 2407 C CA . THR A 1 329 ? -10.919 19.078 2.083 1.00 96.50 329 THR A CA 1
ATOM 2408 C C . THR A 1 329 ? -9.587 18.741 2.750 1.00 96.50 329 THR A C 1
ATOM 2410 O O . THR A 1 329 ? -8.910 17.771 2.398 1.00 96.50 329 THR A O 1
ATOM 2413 N N . GLY A 1 330 ? -9.204 19.553 3.730 1.00 94.62 330 GLY A N 1
ATOM 2414 C CA . GLY A 1 330 ? -8.008 19.345 4.539 1.00 94.62 330 GLY A CA 1
ATOM 2415 C C . GLY A 1 330 ? -7.985 20.278 5.742 1.00 94.62 330 GLY A C 1
ATOM 2416 O O . GLY A 1 330 ? -8.753 21.236 5.798 1.00 94.62 330 GLY A O 1
ATOM 2417 N N . LEU A 1 331 ? -7.122 19.985 6.712 1.00 95.81 331 LEU A N 1
ATOM 2418 C CA . LEU A 1 331 ? -6.869 20.892 7.829 1.00 95.81 331 LEU A CA 1
ATOM 2419 C C . LEU A 1 331 ? -6.115 22.132 7.332 1.00 95.81 331 LEU A C 1
ATOM 2421 O O . LEU A 1 331 ? -5.087 21.990 6.668 1.00 95.81 331 LEU A O 1
ATOM 2425 N N . ASP A 1 332 ? -6.591 23.324 7.687 1.00 89.06 332 ASP A N 1
ATOM 2426 C CA . ASP A 1 332 ? -5.845 24.566 7.497 1.00 89.06 332 ASP A CA 1
ATOM 2427 C C . ASP A 1 332 ? -4.662 24.607 8.490 1.00 89.06 332 ASP A C 1
ATOM 2429 O O . ASP A 1 332 ? -4.882 24.549 9.710 1.00 89.06 332 ASP A O 1
ATOM 2433 N N . PRO A 1 333 ? -3.402 24.622 8.014 1.00 82.88 333 PRO A N 1
ATOM 2434 C CA . PRO A 1 333 ? -2.233 24.439 8.865 1.00 82.88 333 PRO A CA 1
ATOM 2435 C C . PRO A 1 333 ? -2.158 25.402 10.054 1.00 82.88 333 PRO A C 1
ATOM 2437 O O . PRO A 1 333 ? -2.265 26.615 9.917 1.00 82.88 333 PRO A O 1
ATOM 2440 N N . GLY A 1 334 ? -1.910 24.850 11.245 1.00 80.38 334 GLY A N 1
ATOM 2441 C CA . GLY A 1 334 ? -1.806 25.631 12.483 1.00 80.38 334 GLY A CA 1
ATOM 2442 C C . GLY A 1 334 ? -3.147 26.038 13.103 1.00 80.38 334 GLY A C 1
ATOM 2443 O O . GLY A 1 334 ? -3.146 26.718 14.128 1.00 80.38 334 GLY A O 1
ATOM 2444 N N . THR A 1 335 ? -4.273 25.604 12.533 1.00 86.94 335 THR A N 1
ATOM 2445 C CA . THR A 1 335 ? -5.623 25.895 13.035 1.00 86.94 335 THR A CA 1
ATOM 2446 C C . THR A 1 335 ? -6.376 24.618 13.443 1.00 86.94 335 THR A C 1
ATOM 2448 O O . THR A 1 335 ? -5.836 23.509 13.419 1.00 86.94 335 THR A O 1
ATOM 2451 N N . GLU A 1 336 ? -7.645 24.780 13.827 1.00 87.56 336 GLU A N 1
ATOM 2452 C CA . GLU A 1 336 ? -8.609 23.692 14.042 1.00 87.56 336 GLU A CA 1
ATOM 2453 C C . GLU A 1 336 ? -9.657 23.615 12.923 1.00 87.56 336 GLU A C 1
ATOM 2455 O O . GLU A 1 336 ? -10.682 22.952 13.080 1.00 87.56 336 GLU A O 1
ATOM 2460 N N . ASP A 1 337 ? -9.415 24.285 11.802 1.00 90.38 337 ASP A N 1
ATOM 2461 C CA . ASP A 1 337 ? -10.401 24.494 10.755 1.00 90.38 337 ASP A CA 1
ATOM 2462 C C . ASP A 1 337 ? -10.167 23.523 9.597 1.00 90.38 337 ASP A C 1
ATOM 2464 O O . ASP A 1 337 ? -9.079 23.440 9.030 1.00 90.38 337 ASP A O 1
ATOM 2468 N N . ILE A 1 338 ? -11.203 22.773 9.224 1.00 95.00 338 ILE A N 1
ATOM 2469 C CA . ILE A 1 338 ? -11.236 22.052 7.954 1.00 95.00 338 ILE A CA 1
ATOM 2470 C C . ILE A 1 338 ? -11.738 23.010 6.889 1.00 95.00 338 ILE A C 1
ATOM 2472 O O . ILE A 1 338 ? -12.834 23.568 7.010 1.00 95.00 338 ILE A O 1
ATOM 2476 N N . VAL A 1 339 ? -10.947 23.162 5.836 1.00 84.75 339 VAL A N 1
ATOM 2477 C CA . VAL A 1 339 ? -11.221 24.057 4.715 1.00 84.75 339 VAL A CA 1
ATOM 2478 C C . VAL A 1 339 ? -11.395 23.279 3.417 1.00 84.75 339 VAL A C 1
ATOM 2480 O O . VAL A 1 339 ? -10.963 22.129 3.300 1.00 84.75 339 VAL A O 1
ATOM 2483 N N . ASP A 1 340 ? -12.055 23.901 2.443 1.00 89.50 340 ASP A N 1
ATOM 2484 C CA . ASP A 1 340 ? -12.019 23.442 1.054 1.00 89.50 340 ASP A CA 1
ATOM 2485 C C . ASP A 1 340 ? -10.714 23.864 0.349 1.00 89.50 340 ASP A C 1
ATOM 2487 O O . ASP A 1 340 ? -9.852 24.537 0.917 1.00 89.50 340 ASP A O 1
ATOM 2491 N N . ARG A 1 341 ? -10.567 23.486 -0.927 1.00 86.94 341 ARG A N 1
ATOM 2492 C CA . ARG A 1 341 ? -9.406 23.860 -1.755 1.00 86.94 341 ARG A CA 1
ATOM 2493 C C . ARG A 1 341 ? -9.230 25.366 -1.987 1.00 86.94 341 ARG A C 1
ATOM 2495 O O . ARG A 1 341 ? -8.141 25.766 -2.390 1.00 86.94 341 ARG A O 1
ATOM 2502 N N . ASP A 1 342 ? -10.263 26.175 -1.762 1.00 81.50 342 ASP A N 1
ATOM 2503 C CA . ASP A 1 342 ? -10.208 27.634 -1.893 1.00 81.50 342 ASP A CA 1
ATOM 2504 C C . ASP A 1 342 ? -9.896 28.318 -0.544 1.00 81.50 342 ASP A C 1
ATOM 2506 O O . ASP A 1 342 ? -9.810 29.546 -0.479 1.00 81.50 342 ASP A O 1
ATOM 2510 N N . GLY A 1 343 ? -9.711 27.539 0.532 1.00 78.56 343 GLY A N 1
ATOM 2511 C CA . GLY A 1 343 ? -9.440 28.032 1.882 1.00 78.56 343 GLY A CA 1
ATOM 2512 C C . GLY A 1 343 ? -10.693 28.468 2.645 1.00 78.56 343 GLY A C 1
ATOM 2513 O O . GLY A 1 343 ? -10.585 29.127 3.678 1.00 78.56 343 GLY A O 1
ATOM 2514 N N . ASN A 1 344 ? -11.897 28.136 2.166 1.00 80.88 344 ASN A N 1
ATOM 2515 C CA . ASN A 1 344 ? -13.120 28.470 2.890 1.00 80.88 344 ASN A CA 1
ATOM 2516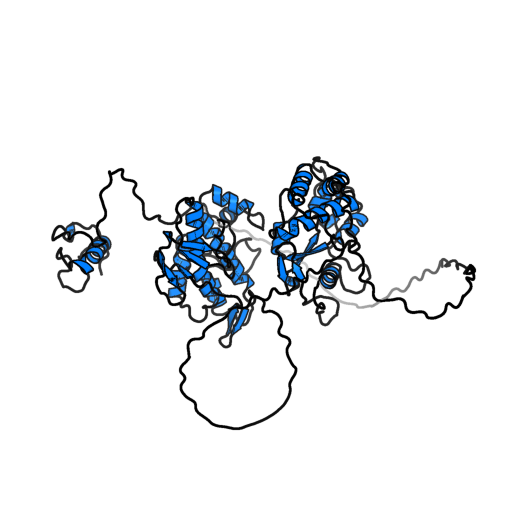 C C . ASN A 1 344 ? -13.345 27.485 4.035 1.00 80.88 344 ASN A C 1
ATOM 2518 O O . ASN A 1 344 ? -13.347 26.272 3.830 1.00 80.88 344 ASN A O 1
ATOM 2522 N N . PHE A 1 345 ? -13.634 28.012 5.224 1.00 89.75 345 PHE A N 1
ATOM 2523 C CA . PHE A 1 345 ? -14.021 27.214 6.384 1.00 89.75 345 PHE A CA 1
ATOM 2524 C C . PHE A 1 345 ? -15.255 26.341 6.108 1.00 89.75 345 PHE A C 1
ATOM 2526 O O . PHE A 1 345 ? -16.300 26.837 5.674 1.00 89.75 345 PHE A O 1
ATOM 2533 N N . LEU A 1 346 ? -15.160 25.053 6.448 1.00 85.81 346 LEU A N 1
ATOM 2534 C CA . LEU A 1 346 ? -16.247 24.082 6.341 1.00 85.81 346 LEU A CA 1
ATOM 2535 C C . LEU A 1 346 ? -16.752 23.624 7.714 1.00 85.81 346 LEU A C 1
ATOM 2537 O O . LEU A 1 346 ? -17.962 23.657 7.967 1.00 85.81 346 LEU A O 1
ATOM 2541 N N . PHE A 1 347 ? -15.857 23.139 8.578 1.00 94.94 347 PHE A N 1
ATOM 2542 C CA . PHE A 1 347 ? -16.152 22.598 9.913 1.00 94.94 347 PHE A CA 1
ATOM 2543 C C . PHE A 1 347 ? -14.885 22.474 10.760 1.00 94.94 347 PHE A C 1
ATOM 2545 O O . PHE A 1 347 ? -13.786 22.570 10.232 1.00 94.94 347 PHE A O 1
ATOM 2552 N N . ALA A 1 348 ? -15.029 22.250 12.066 1.00 92.31 348 ALA A N 1
ATOM 2553 C CA . ALA A 1 348 ? -13.880 22.084 12.950 1.00 92.31 348 ALA A CA 1
ATOM 2554 C C . ALA A 1 348 ? -13.282 20.665 12.858 1.00 92.31 348 ALA A C 1
ATOM 2556 O O . ALA A 1 348 ? -13.983 19.687 12.588 1.00 92.31 348 ALA A O 1
ATOM 2557 N N . ALA A 1 349 ? -11.988 20.526 13.142 1.00 89.69 349 ALA A N 1
ATOM 2558 C CA . ALA A 1 349 ? -11.242 19.270 13.066 1.00 89.69 349 ALA A CA 1
ATOM 2559 C C . ALA A 1 349 ? -11.769 18.182 14.023 1.00 89.69 349 ALA A C 1
ATOM 2561 O O . ALA A 1 349 ? -11.633 16.989 13.753 1.00 89.69 349 ALA A O 1
ATOM 2562 N N . ASN A 1 350 ? -12.416 18.571 15.125 1.00 91.06 350 ASN A N 1
ATOM 2563 C CA . ASN A 1 350 ? -13.087 17.649 16.051 1.00 91.06 350 ASN A CA 1
ATOM 2564 C C . ASN A 1 350 ? -14.442 17.120 15.532 1.00 91.06 350 ASN A C 1
ATOM 2566 O O . ASN A 1 350 ? -15.036 16.239 16.153 1.00 91.06 350 ASN A O 1
ATOM 2570 N N . GLU A 1 351 ? -14.920 17.633 14.399 1.00 93.69 351 GLU A N 1
ATOM 2571 C CA . GLU A 1 351 ? -16.077 17.134 13.649 1.00 93.69 351 GLU A CA 1
ATOM 2572 C C . GLU A 1 351 ? -15.651 16.437 12.343 1.00 93.69 351 GLU A C 1
ATOM 2574 O O . GLU A 1 351 ? -16.497 16.099 11.517 1.00 93.69 351 GLU A O 1
ATOM 2579 N N . ALA A 1 352 ? -14.347 16.256 12.108 1.00 95.94 352 ALA A N 1
ATOM 2580 C CA . ALA A 1 352 ? -13.833 15.715 10.856 1.00 95.94 352 ALA A CA 1
ATOM 2581 C C . ALA A 1 352 ? -13.739 14.188 10.904 1.00 95.94 352 ALA A C 1
ATOM 2583 O O . ALA A 1 352 ? -13.046 13.629 11.750 1.00 95.94 352 ALA A O 1
ATOM 2584 N N . VAL A 1 353 ? -14.396 13.496 9.980 1.00 96.94 353 VAL A N 1
ATOM 2585 C CA . VAL A 1 353 ? -14.216 12.053 9.785 1.00 96.94 353 VAL A CA 1
ATOM 2586 C C . VAL A 1 353 ? -13.711 11.824 8.372 1.00 96.94 353 VAL A C 1
ATOM 2588 O O . VAL A 1 353 ? -14.350 12.249 7.411 1.00 96.94 353 VAL A O 1
ATOM 2591 N N . ALA A 1 354 ? -12.566 11.160 8.250 1.00 96.19 354 ALA A N 1
ATOM 2592 C CA . ALA A 1 354 ? -12.041 10.715 6.977 1.00 96.19 354 ALA A CA 1
ATOM 2593 C C . ALA A 1 354 ? -12.915 9.580 6.443 1.00 96.19 354 ALA A C 1
ATOM 2595 O O . ALA A 1 354 ? -13.219 8.618 7.153 1.00 96.19 354 ALA A O 1
ATOM 2596 N N . VAL A 1 355 ? -13.329 9.704 5.192 1.00 94.62 355 VAL A N 1
ATOM 2597 C CA . VAL A 1 355 ? -14.195 8.760 4.495 1.00 94.62 355 VAL A CA 1
ATOM 2598 C C . VAL A 1 355 ? -13.571 8.354 3.171 1.00 94.62 355 VAL A C 1
ATOM 2600 O O . VAL A 1 355 ? -12.764 9.098 2.626 1.00 94.62 355 VAL A O 1
ATOM 2603 N N . ASN A 1 356 ? -13.963 7.200 2.639 1.00 88.75 356 ASN A N 1
ATOM 2604 C CA . ASN A 1 356 ? -13.626 6.800 1.274 1.00 88.75 356 ASN A CA 1
ATOM 2605 C C . ASN A 1 356 ? -14.514 7.514 0.232 1.00 88.75 356 ASN A C 1
ATOM 2607 O O . ASN A 1 356 ? -15.438 8.261 0.565 1.00 88.75 356 ASN A O 1
ATOM 2611 N N . ALA A 1 357 ? -14.305 7.197 -1.048 1.00 84.56 357 ALA A N 1
ATOM 2612 C CA . ALA A 1 357 ? -15.078 7.756 -2.162 1.00 84.56 357 ALA A CA 1
ATOM 2613 C C . ALA A 1 357 ? -16.589 7.444 -2.110 1.00 84.56 357 ALA A C 1
ATOM 2615 O O . ALA A 1 357 ? -17.381 8.077 -2.809 1.00 84.56 357 ALA A O 1
ATOM 2616 N N . GLN A 1 358 ? -17.000 6.454 -1.314 1.00 87.75 358 GLN A N 1
ATOM 2617 C CA . GLN A 1 358 ? -18.397 6.088 -1.083 1.00 87.75 358 GLN A CA 1
ATOM 2618 C C . GLN A 1 358 ? -19.010 6.841 0.112 1.00 87.75 358 GLN A C 1
ATOM 2620 O O . GLN A 1 358 ? -20.212 6.720 0.350 1.00 87.75 358 GLN A O 1
ATOM 2625 N N . GLY A 1 359 ? -18.219 7.639 0.837 1.00 89.31 359 GLY A N 1
ATOM 2626 C CA . GLY A 1 359 ? -18.636 8.345 2.048 1.00 89.31 359 GLY A CA 1
ATOM 2627 C C . GLY A 1 359 ? -18.620 7.473 3.306 1.00 89.31 359 GLY A C 1
ATOM 2628 O O . GLY A 1 359 ? -19.198 7.856 4.320 1.00 89.31 359 GLY A O 1
ATOM 2629 N N . GLU A 1 360 ? -17.992 6.299 3.261 1.00 91.25 360 GLU A N 1
ATOM 2630 C CA . GLU A 1 360 ? -17.872 5.414 4.419 1.00 91.25 360 GLU A CA 1
ATOM 2631 C C . GLU A 1 360 ? -16.646 5.791 5.248 1.00 91.25 360 GLU A C 1
ATOM 2633 O O . GLU A 1 360 ? -15.561 5.979 4.697 1.00 91.25 360 GLU A O 1
ATOM 2638 N N . ALA A 1 361 ? -16.805 5.868 6.571 1.00 91.94 361 ALA A N 1
ATOM 2639 C CA . ALA A 1 361 ? -15.721 6.215 7.484 1.00 91.94 361 ALA A CA 1
ATOM 2640 C C . ALA A 1 361 ? -14.538 5.247 7.357 1.00 91.94 361 ALA A C 1
ATOM 2642 O O . ALA A 1 361 ? -14.700 4.023 7.401 1.00 91.94 361 ALA A O 1
ATOM 2643 N N . LEU A 1 362 ? -13.337 5.807 7.240 1.00 87.69 362 LEU A N 1
ATOM 2644 C CA . LEU A 1 362 ? -12.110 5.035 7.177 1.00 87.69 362 LEU A CA 1
ATOM 2645 C C . LEU A 1 362 ? -11.808 4.427 8.554 1.00 87.69 362 LEU A C 1
ATOM 2647 O O . LEU A 1 362 ? -11.792 5.150 9.558 1.00 87.69 362 LEU A O 1
ATOM 2651 N N . PRO A 1 363 ? -11.538 3.112 8.629 1.00 87.06 363 PRO A N 1
ATOM 2652 C CA . PRO A 1 363 ? -11.120 2.484 9.873 1.00 87.06 363 PRO A CA 1
ATOM 2653 C C . PRO A 1 363 ? -9.724 2.978 10.261 1.00 87.06 363 PRO A C 1
ATOM 2655 O O . PRO A 1 363 ? -8.847 3.085 9.404 1.00 87.06 363 PRO A O 1
ATOM 2658 N N . ALA A 1 364 ? -9.501 3.220 11.554 1.00 86.44 364 ALA A N 1
ATOM 2659 C CA . ALA A 1 364 ? -8.203 3.662 12.049 1.00 86.44 364 ALA A CA 1
ATOM 2660 C C . ALA A 1 364 ? -7.138 2.571 11.854 1.00 86.44 364 ALA A C 1
ATOM 2662 O O . ALA A 1 364 ? -7.167 1.525 12.503 1.00 86.44 364 ALA A O 1
ATOM 2663 N N . ARG A 1 365 ? -6.211 2.810 10.921 1.00 81.31 365 ARG A N 1
ATOM 2664 C CA . ARG A 1 365 ? -5.142 1.883 10.519 1.00 81.31 365 ARG A CA 1
ATOM 2665 C C . ARG A 1 365 ? -3.974 2.648 9.900 1.00 81.31 365 ARG A C 1
ATOM 2667 O O . ARG A 1 365 ? -4.106 3.815 9.562 1.00 81.31 365 ARG A O 1
ATOM 2674 N N . GLY A 1 366 ? -2.844 1.985 9.690 1.00 75.00 366 GLY A N 1
ATOM 2675 C CA . GLY A 1 366 ? -1.640 2.600 9.119 1.00 75.00 366 GLY A CA 1
ATOM 2676 C C . GLY A 1 366 ? -1.657 2.834 7.608 1.00 75.00 366 GLY A C 1
ATOM 2677 O O . GLY A 1 366 ? -0.593 2.869 7.004 1.00 75.00 366 GLY A O 1
ATOM 2678 N N . THR A 1 367 ? -2.823 2.902 6.961 1.00 67.81 367 THR A N 1
ATOM 2679 C CA . THR A 1 367 ? -2.864 3.063 5.502 1.00 67.81 367 THR A CA 1
ATOM 2680 C C . THR A 1 367 ? -2.703 4.528 5.104 1.00 67.81 367 THR A C 1
ATOM 2682 O O . THR A 1 367 ? -3.357 5.369 5.723 1.00 67.81 367 THR A O 1
ATOM 2685 N N . PRO A 1 368 ? -1.923 4.835 4.051 1.00 70.94 368 PRO A N 1
ATOM 2686 C CA . PRO A 1 368 ? -1.851 6.181 3.489 1.00 70.94 368 PRO A CA 1
ATOM 2687 C C . PRO A 1 368 ? -3.212 6.685 2.995 1.00 70.94 368 PRO A C 1
ATOM 2689 O O . PRO A 1 368 ? -4.139 5.904 2.782 1.00 70.94 368 PRO A O 1
ATOM 2692 N N . ALA A 1 369 ? -3.294 7.992 2.756 1.00 77.88 369 ALA A N 1
ATOM 2693 C CA . ALA A 1 369 ? -4.407 8.618 2.051 1.00 77.88 369 ALA A CA 1
ATOM 2694 C C . ALA A 1 369 ? -4.461 8.183 0.576 1.00 77.88 369 ALA A C 1
ATOM 2696 O O . ALA A 1 369 ? -3.445 8.244 -0.126 1.00 77.88 369 ALA A O 1
ATOM 2697 N N . PHE A 1 370 ? -5.644 7.797 0.094 1.00 79.31 370 PHE A N 1
ATOM 2698 C CA . PHE A 1 370 ? -5.873 7.388 -1.292 1.00 79.31 370 PHE A CA 1
ATOM 2699 C C . PHE A 1 370 ? -6.734 8.381 -2.072 1.00 79.31 370 PHE A C 1
ATOM 2701 O O . PHE A 1 370 ? -7.411 9.248 -1.525 1.00 79.31 370 PHE A O 1
ATOM 2708 N N . ASP A 1 371 ? -6.718 8.237 -3.396 1.00 78.69 371 ASP A N 1
ATOM 2709 C CA . ASP A 1 371 ? -7.593 9.008 -4.268 1.00 78.69 371 ASP A CA 1
ATOM 2710 C C . ASP A 1 371 ? -9.057 8.710 -3.957 1.00 78.69 371 ASP A C 1
ATOM 2712 O O . ASP A 1 371 ? -9.499 7.560 -4.012 1.00 78.69 371 ASP A O 1
ATOM 2716 N N . GLY A 1 372 ? -9.814 9.774 -3.710 1.00 82.50 372 GLY A N 1
ATOM 2717 C CA . GLY A 1 372 ? -11.225 9.693 -3.362 1.00 82.50 372 GLY A CA 1
ATOM 2718 C C . GLY A 1 372 ? -11.492 9.593 -1.864 1.00 82.50 372 GLY A C 1
ATOM 2719 O O . GLY A 1 372 ? -12.657 9.689 -1.489 1.00 82.50 372 GLY A O 1
ATOM 2720 N N . ASP A 1 373 ? -10.464 9.463 -1.021 1.00 91.19 373 ASP A N 1
ATOM 2721 C CA . ASP A 1 373 ? -10.647 9.736 0.401 1.00 91.19 373 ASP A CA 1
ATOM 2722 C C . ASP A 1 373 ? -10.905 11.240 0.603 1.00 91.19 373 ASP A C 1
ATOM 2724 O O . ASP A 1 373 ? -10.376 12.071 -0.138 1.00 91.19 373 ASP A O 1
ATOM 2728 N N . ASP A 1 374 ? -11.717 11.618 1.583 1.00 95.94 374 ASP A N 1
ATOM 2729 C CA . ASP A 1 374 ? -11.982 13.026 1.908 1.00 95.94 374 ASP A CA 1
ATOM 2730 C C . ASP A 1 374 ? -12.442 13.180 3.363 1.00 95.94 374 ASP A C 1
ATOM 2732 O O . ASP A 1 374 ? -12.663 12.181 4.047 1.00 95.94 374 ASP A O 1
ATOM 2736 N N . LEU A 1 375 ? -12.577 14.408 3.866 1.00 97.69 375 LEU A N 1
ATOM 2737 C CA . LEU A 1 375 ? -13.148 14.664 5.190 1.00 97.69 375 LEU A CA 1
ATOM 2738 C C . LEU A 1 375 ? -14.621 15.042 5.065 1.00 97.69 375 LEU A C 1
ATOM 2740 O O . LEU A 1 375 ? -15.017 15.882 4.257 1.00 97.69 375 LEU A O 1
ATOM 2744 N N . GLN A 1 376 ? -15.443 14.461 5.930 1.00 96.25 376 GLN A N 1
ATOM 2745 C CA . GLN A 1 376 ? -16.844 14.830 6.079 1.00 96.25 376 GLN A CA 1
ATOM 2746 C C . GLN A 1 376 ? -17.147 15.254 7.511 1.00 96.25 376 GLN A C 1
ATOM 2748 O O . GLN A 1 376 ? -16.606 14.701 8.471 1.00 96.25 376 GLN A O 1
ATOM 2753 N N . ARG A 1 377 ? -18.065 16.221 7.645 1.00 96.56 377 ARG A N 1
ATOM 2754 C CA . ARG A 1 377 ? -18.601 16.639 8.940 1.00 96.56 377 ARG A CA 1
ATOM 2755 C C . ARG A 1 377 ? -19.417 15.495 9.537 1.00 96.56 377 ARG A C 1
ATOM 2757 O O . ARG A 1 377 ? -20.499 15.179 9.042 1.00 96.56 377 ARG A O 1
ATOM 2764 N N . SER A 1 378 ? -18.936 14.923 10.629 1.00 93.19 378 SER A N 1
ATOM 2765 C CA . SER A 1 378 ? -19.642 13.911 11.407 1.00 93.19 378 SER A CA 1
ATOM 2766 C C . SER A 1 378 ? -19.236 13.990 12.875 1.00 93.19 378 SER A C 1
ATOM 2768 O O . SER A 1 378 ? -18.128 14.397 13.211 1.00 93.19 378 SER A O 1
ATOM 2770 N N . SER A 1 379 ? -20.132 13.571 13.772 1.00 88.88 379 SER A N 1
ATOM 2771 C CA . SER A 1 379 ? -19.768 13.443 15.183 1.00 88.88 379 SER A CA 1
ATOM 2772 C C . SER A 1 379 ? -18.678 12.379 15.345 1.00 88.88 379 SER A C 1
ATOM 2774 O O . SER A 1 379 ? -18.781 11.284 14.789 1.00 88.88 379 SER A O 1
ATOM 2776 N N . GLN A 1 380 ? -17.653 12.715 16.126 1.00 89.19 380 GLN A N 1
ATOM 2777 C CA . GLN A 1 380 ? -16.636 11.781 16.611 1.00 89.19 380 GLN A CA 1
ATOM 2778 C C . GLN A 1 380 ? -17.016 11.175 17.978 1.00 89.19 380 GLN A C 1
ATOM 2780 O O . GLN A 1 380 ? -16.196 10.524 18.631 1.00 89.19 380 GLN A O 1
ATOM 2785 N N . ASP A 1 381 ? -18.248 11.394 18.448 1.00 88.50 381 ASP A N 1
ATOM 2786 C CA . ASP A 1 381 ? -18.731 10.824 19.701 1.00 88.50 381 ASP A CA 1
ATOM 2787 C C . ASP A 1 381 ? -18.726 9.296 19.626 1.00 88.50 381 ASP A C 1
ATOM 2789 O O . ASP A 1 381 ? -19.279 8.685 18.713 1.00 88.50 381 ASP A O 1
ATOM 2793 N N . GLY A 1 382 ? -18.113 8.668 20.627 1.00 86.56 382 GLY A N 1
ATOM 2794 C CA . GLY A 1 382 ? -17.964 7.215 20.680 1.00 86.56 382 GLY A CA 1
ATOM 2795 C C . GLY A 1 382 ? -16.705 6.679 20.000 1.00 86.56 382 GLY A C 1
ATOM 2796 O O . GLY A 1 382 ? -16.409 5.503 20.196 1.00 86.56 382 GLY A O 1
ATOM 2797 N N . LEU A 1 383 ? -15.934 7.516 19.293 1.00 89.69 383 LEU A N 1
ATOM 2798 C CA . LEU A 1 383 ? -14.576 7.163 18.881 1.00 89.69 383 LEU A CA 1
ATOM 2799 C C . LEU A 1 383 ? -13.633 7.160 20.090 1.00 89.69 383 LEU A C 1
ATOM 2801 O O . LEU A 1 383 ? -13.715 8.016 20.980 1.00 89.69 383 LEU A O 1
ATOM 2805 N N . SER A 1 384 ? -12.714 6.202 20.104 1.00 92.06 384 SER A N 1
ATOM 2806 C CA . SER A 1 384 ? -11.563 6.188 21.004 1.00 92.06 384 SER A CA 1
ATOM 2807 C C . SER A 1 384 ? -10.600 7.338 20.693 1.00 92.06 384 SER A C 1
ATOM 2809 O O . SER A 1 384 ? -10.613 7.910 19.604 1.00 92.06 384 SER A O 1
ATOM 2811 N N . GLU A 1 385 ? -9.725 7.676 21.642 1.00 91.69 385 GLU A N 1
ATOM 2812 C CA . GLU A 1 385 ? -8.723 8.731 21.429 1.00 91.69 385 GLU A CA 1
ATOM 2813 C C . GLU A 1 385 ? -7.757 8.396 20.280 1.00 91.69 385 GLU A C 1
ATOM 2815 O O . GLU A 1 385 ? -7.362 9.293 19.542 1.00 91.69 385 GLU A O 1
ATOM 2820 N N . ASP A 1 386 ? -7.450 7.112 20.066 1.00 93.19 386 ASP A N 1
ATOM 2821 C CA . ASP A 1 386 ? -6.633 6.659 18.933 1.00 93.19 386 ASP A CA 1
ATOM 2822 C C . ASP A 1 386 ? -7.355 6.837 17.592 1.00 93.19 386 ASP A C 1
ATOM 2824 O O . ASP A 1 386 ? -6.747 7.259 16.610 1.00 93.19 386 ASP A O 1
ATOM 2828 N N . GLU A 1 387 ? -8.663 6.572 17.542 1.00 93.25 387 GLU A N 1
ATOM 2829 C CA . GLU A 1 387 ? -9.469 6.800 16.339 1.00 93.25 387 GLU A CA 1
ATOM 2830 C C . GLU A 1 387 ? -9.598 8.292 16.025 1.00 93.25 387 GLU A C 1
ATOM 2832 O O . GLU A 1 387 ? -9.447 8.677 14.869 1.00 93.25 387 GLU A O 1
ATOM 2837 N N . LYS A 1 388 ? -9.808 9.148 17.034 1.00 93.88 388 LYS A N 1
ATOM 2838 C CA . LYS A 1 388 ? -9.813 10.612 16.852 1.00 93.88 388 LYS A CA 1
ATOM 2839 C C . LYS A 1 388 ? -8.458 11.122 16.371 1.00 93.88 388 LYS A C 1
ATOM 2841 O O . LYS A 1 388 ? -8.393 11.942 15.456 1.00 93.88 388 LYS A O 1
ATOM 2846 N N . ALA A 1 389 ? -7.373 10.614 16.955 1.00 94.56 389 ALA A N 1
ATOM 2847 C CA . ALA A 1 389 ? -6.023 10.941 16.525 1.00 94.56 389 ALA A CA 1
ATOM 2848 C C . ALA A 1 389 ? -5.782 10.499 15.074 1.00 94.56 389 ALA A C 1
ATOM 2850 O O . ALA A 1 389 ? -5.232 11.275 14.299 1.00 94.56 389 ALA A O 1
ATOM 2851 N N . PHE A 1 390 ? -6.265 9.318 14.672 1.00 95.38 390 PHE A N 1
ATOM 2852 C CA . PHE A 1 390 ? -6.232 8.874 13.279 1.00 95.38 390 PHE A CA 1
ATOM 2853 C C . PHE A 1 390 ? -6.988 9.829 12.345 1.00 95.38 390 PHE A C 1
ATOM 2855 O O . PHE A 1 390 ? -6.413 10.254 11.345 1.00 95.38 390 PHE A O 1
ATOM 2862 N N . GLN A 1 391 ? -8.220 10.238 12.683 1.00 95.75 391 GLN A N 1
ATOM 2863 C CA . GLN A 1 391 ? -8.970 11.197 11.854 1.00 95.75 391 GLN A CA 1
ATOM 2864 C C . GLN A 1 391 ? -8.202 12.512 11.678 1.00 95.75 391 GLN A C 1
ATOM 2866 O O . GLN A 1 391 ? -8.118 13.053 10.575 1.00 95.75 391 GLN A O 1
ATOM 2871 N N . ARG A 1 392 ? -7.569 12.996 12.753 1.00 95.81 392 ARG A N 1
ATOM 2872 C CA . ARG A 1 392 ? -6.740 14.201 12.703 1.00 95.81 392 ARG A CA 1
ATOM 2873 C C . ARG A 1 392 ? -5.477 14.018 11.860 1.00 95.81 392 ARG A C 1
ATOM 2875 O O . ARG A 1 392 ? -5.120 14.929 11.120 1.00 95.81 392 ARG A O 1
ATOM 2882 N N . VAL A 1 393 ? -4.818 12.858 11.921 1.00 97.00 393 VAL A N 1
ATOM 2883 C CA . VAL A 1 393 ? -3.681 12.556 11.035 1.00 97.00 393 VAL A CA 1
ATOM 2884 C C . VAL A 1 393 ? -4.107 12.589 9.572 1.00 97.00 393 VAL A C 1
ATOM 2886 O O . VAL A 1 393 ? -3.414 13.206 8.769 1.00 97.00 393 VAL A O 1
ATOM 2889 N N . MET A 1 394 ? -5.255 12.006 9.220 1.00 96.62 394 MET A N 1
ATOM 2890 C CA . MET A 1 394 ? -5.767 12.072 7.847 1.00 96.62 394 MET A CA 1
ATOM 2891 C C . MET A 1 394 ? -6.000 13.522 7.408 1.00 96.62 394 MET A C 1
ATOM 2893 O O . MET A 1 394 ? -5.557 13.915 6.330 1.00 96.62 394 MET A O 1
ATOM 2897 N N . ALA A 1 395 ? -6.591 14.341 8.283 1.00 96.94 395 ALA A N 1
ATOM 2898 C CA . ALA A 1 395 ? -6.822 15.756 8.008 1.00 96.94 395 ALA A CA 1
ATOM 2899 C C . ALA A 1 395 ? -5.531 16.565 7.784 1.00 96.94 395 ALA A C 1
ATOM 2901 O O . ALA A 1 395 ? -5.534 17.486 6.971 1.00 96.94 395 ALA A O 1
ATOM 2902 N N . ILE A 1 396 ? -4.431 16.201 8.456 1.00 97.12 396 ILE A N 1
ATOM 2903 C CA . ILE A 1 396 ? -3.096 16.797 8.264 1.00 97.12 396 ILE A CA 1
ATOM 2904 C C . ILE A 1 396 ? -2.432 16.282 6.979 1.00 97.12 396 ILE A C 1
ATOM 2906 O O . ILE A 1 396 ? -1.816 17.047 6.240 1.00 97.12 396 ILE A O 1
ATOM 2910 N N . MET A 1 397 ? -2.542 14.984 6.692 1.00 97.69 397 MET A N 1
ATOM 2911 C CA . MET A 1 397 ? -1.826 14.361 5.576 1.00 97.69 397 MET A CA 1
ATOM 2912 C C . MET A 1 397 ? -2.445 14.670 4.206 1.00 97.69 397 MET A C 1
ATOM 2914 O O . MET A 1 397 ? -1.711 14.709 3.220 1.00 97.69 397 MET A O 1
ATOM 2918 N N . PHE A 1 398 ? -3.755 14.924 4.116 1.00 97.44 398 PHE A N 1
ATOM 2919 C CA . PHE A 1 398 ? -4.422 15.295 2.858 1.00 97.44 398 PHE A CA 1
ATOM 2920 C C . PHE A 1 398 ? -3.847 16.557 2.193 1.00 97.44 398 PHE A C 1
ATOM 2922 O O . PHE A 1 398 ? -3.493 16.483 1.012 1.00 97.44 398 PHE A O 1
ATOM 2929 N N . PRO A 1 399 ? -3.691 17.701 2.888 1.00 97.19 399 PRO A N 1
ATOM 2930 C CA . PRO A 1 399 ? -3.111 18.891 2.276 1.00 97.19 399 PRO A CA 1
ATOM 2931 C C . PRO A 1 399 ? -1.605 18.738 1.990 1.00 97.19 399 PRO A C 1
ATOM 2933 O O . PRO A 1 399 ? -1.149 19.224 0.958 1.00 97.19 399 PRO A O 1
ATOM 2936 N N . ILE A 1 400 ? -0.842 17.984 2.798 1.00 98.06 400 ILE A N 1
ATOM 2937 C CA . ILE A 1 400 ? 0.567 17.642 2.490 1.00 98.06 400 ILE A CA 1
ATOM 2938 C C . ILE A 1 400 ? 0.654 16.828 1.190 1.00 98.06 400 ILE A C 1
ATOM 2940 O O . ILE A 1 400 ? 1.481 17.107 0.318 1.00 98.06 400 ILE A O 1
ATOM 2944 N N . ARG A 1 401 ? -0.229 15.835 1.033 1.00 97.12 401 ARG A N 1
ATOM 2945 C CA . ARG A 1 401 ? -0.351 15.040 -0.190 1.00 97.12 401 ARG A CA 1
ATOM 2946 C C . ARG A 1 401 ? -0.696 15.918 -1.385 1.00 97.12 401 ARG A C 1
ATOM 2948 O O . ARG A 1 401 ? -0.038 15.816 -2.418 1.00 97.12 401 ARG A O 1
ATOM 2955 N N . ASN A 1 402 ? -1.690 16.792 -1.238 1.00 96.44 402 ASN A N 1
ATOM 2956 C CA . ASN A 1 402 ? -2.093 17.700 -2.304 1.00 96.44 402 ASN A CA 1
ATOM 2957 C C . ASN A 1 402 ? -0.940 18.616 -2.739 1.00 96.44 402 ASN A C 1
ATOM 2959 O O . ASN A 1 402 ? -0.668 18.732 -3.937 1.00 96.44 402 ASN A O 1
ATOM 2963 N N . ALA A 1 403 ? -0.209 19.176 -1.772 1.00 97.25 403 ALA A N 1
ATOM 2964 C CA . ALA A 1 403 ? 0.949 20.026 -2.010 1.00 97.25 403 ALA A CA 1
ATOM 2965 C C . ALA A 1 403 ? 2.040 19.328 -2.831 1.00 97.25 403 ALA A C 1
ATOM 2967 O O . ALA A 1 403 ? 2.534 19.907 -3.794 1.00 97.25 403 ALA A O 1
ATOM 2968 N N . LEU A 1 404 ? 2.396 18.083 -2.497 1.00 96.62 404 LEU A N 1
ATOM 2969 C CA . LEU A 1 404 ? 3.444 17.349 -3.216 1.00 96.62 404 LEU A CA 1
ATOM 2970 C C . LEU A 1 404 ? 2.987 16.816 -4.579 1.00 96.62 404 LEU A C 1
ATOM 2972 O O . LEU A 1 404 ? 3.782 16.783 -5.516 1.00 96.62 404 LEU A O 1
ATOM 2976 N N . MET A 1 405 ? 1.733 16.376 -4.691 1.00 94.19 405 MET A N 1
ATOM 2977 C CA . MET A 1 405 ? 1.262 15.643 -5.870 1.00 94.19 405 MET A CA 1
ATOM 2978 C C . MET A 1 405 ? 0.614 16.529 -6.938 1.00 94.19 405 MET A C 1
ATOM 2980 O O . MET A 1 405 ? 0.690 16.216 -8.127 1.00 94.19 405 MET A O 1
ATOM 2984 N N . TYR A 1 406 ? -0.039 17.620 -6.544 1.00 93.94 406 TYR A N 1
ATOM 2985 C CA . TYR A 1 406 ? -0.887 18.398 -7.453 1.00 93.94 406 TYR A CA 1
ATOM 2986 C C . TYR A 1 406 ? -0.531 19.881 -7.468 1.00 93.94 406 TYR A C 1
ATOM 2988 O O . TYR A 1 406 ? -0.530 20.503 -8.528 1.00 93.94 406 TYR A O 1
ATOM 2996 N N . ASP A 1 407 ? -0.184 20.435 -6.308 1.00 94.88 407 ASP A N 1
ATOM 2997 C CA . ASP A 1 407 ? -0.103 21.884 -6.118 1.00 94.88 407 ASP A CA 1
ATOM 2998 C C . ASP A 1 407 ? 1.348 22.402 -6.047 1.00 94.88 407 ASP A C 1
ATOM 3000 O O . ASP A 1 407 ? 1.584 23.601 -5.876 1.00 94.88 407 ASP A O 1
ATOM 3004 N N . ILE A 1 408 ? 2.338 21.523 -6.252 1.00 95.75 408 ILE A N 1
ATOM 3005 C CA . ILE A 1 408 ? 3.760 21.795 -5.992 1.00 95.75 408 ILE A CA 1
ATOM 3006 C C . ILE A 1 408 ? 4.299 23.026 -6.721 1.00 95.75 408 ILE A C 1
ATOM 3008 O O . ILE A 1 408 ? 5.177 23.713 -6.204 1.00 95.75 408 ILE A O 1
ATOM 3012 N N . ALA A 1 409 ? 3.769 23.358 -7.898 1.00 91.69 409 ALA A N 1
ATOM 3013 C CA . ALA A 1 409 ? 4.166 24.551 -8.638 1.00 91.69 409 ALA A CA 1
ATOM 3014 C C . ALA A 1 409 ? 3.895 25.846 -7.845 1.00 91.69 409 ALA A C 1
ATOM 3016 O O . ALA A 1 409 ? 4.728 26.754 -7.850 1.00 91.69 409 ALA A O 1
ATOM 3017 N N . ALA A 1 410 ? 2.767 25.909 -7.132 1.00 90.50 410 ALA A N 1
ATOM 3018 C CA . ALA A 1 410 ? 2.300 27.094 -6.415 1.00 90.50 410 ALA A CA 1
ATOM 3019 C C . ALA A 1 410 ? 2.801 27.172 -4.965 1.00 90.50 410 ALA A C 1
ATOM 3021 O O . ALA A 1 410 ? 3.025 28.272 -4.474 1.00 90.50 410 ALA A O 1
ATOM 3022 N N . VAL A 1 411 ? 3.031 26.027 -4.313 1.00 91.62 411 VAL A N 1
ATOM 3023 C CA . VAL A 1 411 ? 3.392 25.961 -2.884 1.00 91.62 411 VAL A CA 1
ATOM 3024 C C . VAL A 1 411 ? 4.728 26.657 -2.612 1.00 91.62 411 VAL A C 1
ATOM 3026 O O . VAL A 1 411 ? 5.770 26.254 -3.128 1.00 91.62 411 VAL A O 1
ATOM 3029 N N . SER A 1 412 ? 4.736 27.708 -1.806 1.00 93.56 412 SER A N 1
ATOM 3030 C CA . SER A 1 412 ? 5.949 28.374 -1.330 1.00 93.56 412 SER A CA 1
ATOM 3031 C C . SER A 1 412 ? 6.618 27.598 -0.190 1.00 93.56 412 SER A C 1
ATOM 3033 O O . SER A 1 412 ? 6.013 26.724 0.423 1.00 93.56 412 SER A O 1
ATOM 3035 N N . GLN A 1 413 ? 7.871 27.939 0.130 1.00 93.81 413 GLN A N 1
ATOM 3036 C CA . GLN A 1 413 ? 8.559 27.359 1.290 1.00 93.81 413 GLN A CA 1
ATOM 3037 C C . GLN A 1 413 ? 7.793 27.635 2.594 1.00 93.81 413 GLN A C 1
ATOM 3039 O O . GLN A 1 413 ? 7.629 26.732 3.396 1.00 93.81 413 GLN A O 1
ATOM 3044 N N . ALA A 1 414 ? 7.266 28.850 2.780 1.00 89.19 414 ALA A N 1
ATOM 3045 C CA . ALA A 1 414 ? 6.526 29.201 3.993 1.00 89.19 414 ALA A CA 1
ATOM 3046 C C . ALA A 1 414 ? 5.217 28.403 4.130 1.00 89.19 414 ALA A C 1
ATOM 3048 O O . ALA A 1 414 ? 4.873 27.967 5.224 1.00 89.19 414 ALA A O 1
ATOM 3049 N N . GLU A 1 415 ? 4.500 28.182 3.024 1.00 89.75 415 GLU A N 1
ATOM 3050 C CA . GLU A 1 415 ? 3.306 27.326 3.019 1.00 89.75 415 GLU A CA 1
ATOM 3051 C C . GLU A 1 415 ? 3.669 25.862 3.286 1.00 89.75 415 GLU A C 1
ATOM 3053 O O . GLU A 1 415 ? 2.968 25.187 4.036 1.00 89.75 415 GLU A O 1
ATOM 3058 N N . TRP A 1 416 ? 4.780 25.375 2.722 1.00 96.94 416 TRP A N 1
ATOM 3059 C CA . TRP A 1 416 ? 5.289 24.037 3.010 1.00 96.94 416 TRP A CA 1
ATOM 3060 C C . TRP A 1 416 ? 5.632 23.863 4.492 1.00 96.94 416 TRP A C 1
ATOM 3062 O O . TRP A 1 416 ? 5.150 22.916 5.108 1.00 96.94 416 TRP A O 1
ATOM 3072 N N . ASP A 1 417 ? 6.385 24.797 5.078 1.00 94.00 417 ASP A N 1
ATOM 3073 C CA . ASP A 1 417 ? 6.785 24.768 6.490 1.00 94.00 417 ASP A CA 1
ATOM 3074 C C . ASP A 1 417 ? 5.560 24.719 7.419 1.00 94.00 417 ASP A C 1
ATOM 3076 O O . ASP A 1 417 ? 5.541 23.965 8.393 1.00 94.00 417 ASP A O 1
ATOM 3080 N N . LEU A 1 418 ? 4.499 25.464 7.082 1.00 89.38 418 LEU A N 1
ATOM 3081 C CA . LEU A 1 418 ? 3.224 25.403 7.796 1.00 89.38 418 LEU A CA 1
ATOM 3082 C C . LEU A 1 418 ? 2.554 24.028 7.646 1.00 89.38 418 LEU A C 1
ATOM 3084 O O . LEU A 1 418 ? 2.200 23.413 8.653 1.00 89.38 418 LEU A O 1
ATOM 3088 N N . LEU A 1 419 ? 2.420 23.521 6.414 1.00 94.75 419 LEU A N 1
ATOM 3089 C CA . LEU A 1 419 ? 1.802 22.220 6.119 1.00 94.75 419 LEU A CA 1
ATOM 3090 C C . LEU A 1 419 ? 2.467 21.073 6.883 1.00 94.75 419 LEU A C 1
ATOM 3092 O O . LEU A 1 419 ? 1.780 20.202 7.416 1.00 94.75 419 LEU A O 1
ATOM 3096 N N . VAL A 1 420 ? 3.799 21.071 6.961 1.00 97.06 420 VAL A N 1
ATOM 3097 C CA . VAL A 1 420 ? 4.556 20.014 7.641 1.00 97.06 420 VAL A CA 1
ATOM 3098 C C . VAL A 1 420 ? 4.886 20.323 9.104 1.00 97.06 420 VAL A C 1
ATOM 3100 O O . VAL A 1 420 ? 5.625 19.557 9.724 1.00 97.06 420 VAL A O 1
ATOM 3103 N N . GLY A 1 421 ? 4.325 21.382 9.693 1.00 93.50 421 GLY A N 1
ATOM 3104 C CA . GLY A 1 421 ? 4.627 21.800 11.067 1.00 93.50 421 GLY A CA 1
ATOM 3105 C C . GLY A 1 421 ? 4.306 20.738 12.129 1.00 93.50 421 GLY A C 1
ATOM 3106 O O . GLY A 1 421 ? 5.051 20.570 13.096 1.00 93.50 421 GLY A O 1
ATOM 3107 N N . GLU A 1 422 ? 3.248 19.943 11.937 1.00 94.25 422 GLU A N 1
ATOM 3108 C CA . GLU A 1 422 ? 2.925 18.832 12.848 1.00 94.25 422 GLU A CA 1
ATOM 3109 C C . GLU A 1 422 ? 3.924 17.667 12.744 1.00 94.25 422 GLU A C 1
ATOM 3111 O O . GLU A 1 422 ? 4.154 16.974 13.744 1.00 94.25 422 GLU A O 1
ATOM 3116 N N . LEU A 1 423 ? 4.532 17.473 11.567 1.00 95.19 423 LEU A N 1
ATOM 3117 C CA . LEU A 1 423 ? 5.624 16.521 11.367 1.00 95.19 423 LEU A CA 1
ATOM 3118 C C . LEU A 1 423 ? 6.916 17.056 12.009 1.00 95.19 423 LEU A C 1
ATOM 3120 O O . LEU A 1 423 ? 7.559 16.332 12.765 1.00 95.19 423 LEU A O 1
ATOM 3124 N N . GLU A 1 424 ? 7.235 18.338 11.797 1.00 93.81 424 GLU A N 1
ATOM 3125 C CA . GLU A 1 424 ? 8.404 19.024 12.372 1.00 93.81 424 GLU A CA 1
ATOM 3126 C C . GLU A 1 424 ? 8.449 18.951 13.888 1.00 93.81 424 GLU A C 1
ATOM 3128 O O . GLU A 1 424 ? 9.449 18.556 14.483 1.00 93.81 424 GLU A O 1
ATOM 3133 N N . ARG A 1 425 ? 7.326 19.294 14.526 1.00 90.56 425 ARG A N 1
ATOM 3134 C CA . ARG A 1 425 ? 7.185 19.305 15.984 1.00 90.56 425 ARG A CA 1
ATOM 3135 C C . ARG A 1 425 ? 7.526 17.952 16.615 1.00 90.56 425 ARG A C 1
ATOM 3137 O O . ARG A 1 425 ? 7.788 17.875 1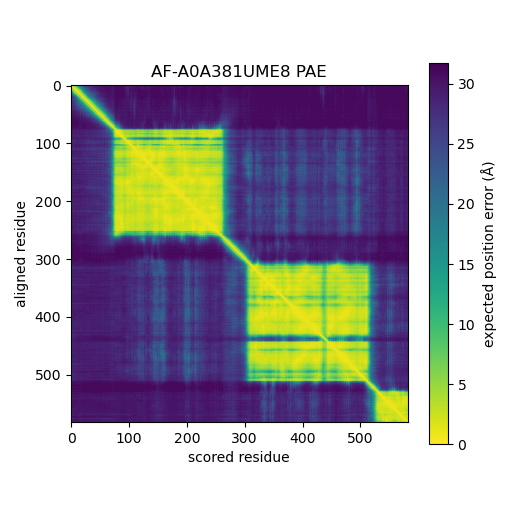7.814 1.00 90.56 425 ARG A O 1
ATOM 3144 N N . ARG A 1 426 ? 7.463 16.887 15.818 1.00 93.19 426 ARG A N 1
ATOM 3145 C CA . ARG A 1 426 ? 7.665 15.495 16.216 1.00 93.19 426 ARG A CA 1
ATOM 3146 C C . ARG A 1 426 ? 8.928 14.886 15.629 1.00 93.19 426 ARG A C 1
ATOM 3148 O O . ARG A 1 426 ? 9.141 13.698 15.819 1.00 93.19 426 ARG A O 1
ATOM 3155 N N . GLU A 1 427 ? 9.749 15.684 14.949 1.00 90.81 427 GLU A N 1
ATOM 3156 C CA . GLU A 1 427 ? 10.956 15.224 14.262 1.00 90.81 427 GLU A CA 1
ATOM 3157 C C . GLU A 1 427 ? 10.653 14.088 13.260 1.00 90.81 427 GLU A C 1
ATOM 3159 O O . GLU A 1 427 ? 11.462 13.186 13.020 1.00 90.81 427 GLU A O 1
ATOM 3164 N N . VAL A 1 428 ? 9.459 14.114 12.659 1.00 91.06 428 VAL A N 1
ATOM 3165 C CA . VAL A 1 428 ? 9.050 13.127 11.663 1.00 91.06 428 VAL A CA 1
ATOM 3166 C C . VAL A 1 428 ? 9.694 13.486 10.331 1.00 91.06 428 VAL A C 1
ATOM 3168 O O . VAL A 1 428 ? 9.430 14.541 9.759 1.00 91.06 428 VAL A O 1
ATOM 3171 N N . LYS A 1 429 ? 10.499 12.555 9.803 1.00 89.88 429 LYS A N 1
ATOM 3172 C CA . LYS A 1 429 ? 11.158 12.659 8.490 1.00 89.88 429 LYS A CA 1
ATOM 3173 C C . LYS A 1 429 ? 12.157 13.830 8.391 1.00 89.88 429 LYS A C 1
ATOM 3175 O O . LYS A 1 429 ? 12.205 14.512 7.379 1.00 89.88 429 LYS A O 1
ATOM 3180 N N . GLU A 1 430 ? 13.024 14.028 9.385 1.00 87.75 430 GLU A N 1
ATOM 3181 C CA . GLU A 1 430 ? 14.057 15.096 9.363 1.00 87.75 430 GLU A CA 1
ATOM 3182 C C . GLU A 1 430 ? 15.307 14.794 8.523 1.00 87.75 430 GLU A C 1
ATOM 3184 O O . GLU A 1 430 ? 16.142 15.666 8.294 1.00 87.75 430 GLU A O 1
ATOM 3189 N N . THR A 1 431 ? 15.506 13.543 8.113 1.00 81.19 431 THR A N 1
ATOM 3190 C CA . THR A 1 431 ? 16.764 13.103 7.490 1.00 81.19 431 THR A CA 1
ATOM 3191 C C . THR A 1 431 ? 16.525 12.461 6.131 1.00 81.19 431 THR A C 1
ATOM 3193 O O . THR A 1 431 ? 15.449 11.934 5.879 1.00 81.19 431 THR A O 1
ATOM 3196 N N . THR A 1 432 ? 17.541 12.488 5.269 1.00 78.06 432 THR A N 1
ATOM 3197 C CA . THR A 1 432 ? 17.503 11.975 3.891 1.00 78.06 432 THR A CA 1
ATOM 3198 C C . THR A 1 432 ? 18.660 11.016 3.672 1.00 78.06 432 THR A C 1
ATOM 3200 O O . THR A 1 432 ? 19.800 11.332 4.022 1.00 78.06 432 THR A O 1
ATOM 3203 N N . PHE A 1 433 ? 18.395 9.854 3.070 1.00 72.38 433 PHE A N 1
ATOM 3204 C CA . PHE A 1 433 ? 19.426 8.861 2.765 1.00 72.38 433 PHE A CA 1
ATOM 3205 C C . PHE A 1 433 ? 19.294 8.376 1.321 1.00 72.38 433 PHE A C 1
ATOM 3207 O O . PHE A 1 433 ? 18.698 7.345 1.026 1.00 72.38 433 PHE A O 1
ATOM 3214 N N . THR A 1 434 ? 19.934 9.102 0.406 1.00 61.03 434 THR A N 1
ATOM 3215 C CA . THR A 1 434 ? 19.945 8.786 -1.033 1.00 61.03 434 THR A CA 1
ATOM 3216 C C . THR A 1 434 ? 21.125 7.902 -1.464 1.00 61.03 434 THR A C 1
ATOM 3218 O O . THR A 1 434 ? 21.260 7.583 -2.645 1.00 61.03 434 THR A O 1
ATOM 3221 N N . SER A 1 435 ? 22.008 7.487 -0.541 1.00 51.91 435 SER A N 1
ATOM 3222 C CA . SER A 1 435 ? 23.145 6.598 -0.840 1.00 51.91 435 SER A CA 1
ATOM 3223 C C . SER A 1 435 ? 23.608 5.761 0.366 1.00 51.91 435 SER A C 1
ATOM 3225 O O . SER A 1 435 ? 23.410 6.148 1.516 1.00 51.91 435 SER A O 1
ATOM 3227 N N . GLY A 1 436 ? 24.261 4.620 0.101 1.00 49.78 436 GLY A N 1
ATOM 3228 C CA . GLY A 1 436 ? 24.777 3.689 1.119 1.00 49.78 436 GLY A CA 1
ATOM 3229 C C . GLY A 1 436 ? 23.929 2.421 1.286 1.00 49.78 436 GLY A C 1
ATOM 3230 O O . GLY A 1 436 ? 23.001 2.183 0.519 1.00 49.78 436 GLY A O 1
ATOM 3231 N N . GLN A 1 437 ? 24.271 1.578 2.270 1.00 43.31 437 GLN A N 1
ATOM 3232 C CA . GLN A 1 437 ? 23.383 0.504 2.729 1.00 43.31 437 GLN A CA 1
ATOM 3233 C C . GLN A 1 437 ? 22.250 1.206 3.480 1.00 43.31 437 GLN A C 1
ATOM 3235 O O . GLN A 1 437 ? 22.413 1.554 4.648 1.00 43.31 437 GLN A O 1
ATOM 3240 N N . THR A 1 438 ? 21.188 1.552 2.752 1.00 43.06 438 THR A N 1
ATOM 3241 C CA . THR A 1 438 ? 20.089 2.386 3.240 1.00 43.06 438 THR A CA 1
ATOM 3242 C C . THR A 1 438 ? 19.604 1.833 4.582 1.00 43.06 438 THR A C 1
ATOM 3244 O O . THR A 1 438 ? 19.345 0.627 4.677 1.00 43.06 438 THR A O 1
ATOM 3247 N N . PRO A 1 439 ? 19.454 2.660 5.631 1.00 47.94 439 PRO A N 1
ATOM 3248 C CA . PRO A 1 439 ? 18.476 2.343 6.663 1.00 47.94 439 PRO A CA 1
ATOM 3249 C C . PRO A 1 439 ? 17.154 2.038 5.946 1.00 47.94 439 PRO A C 1
ATOM 3251 O O . PRO A 1 439 ? 16.850 2.681 4.941 1.00 47.94 439 PRO A O 1
ATOM 3254 N N . LYS A 1 440 ? 16.385 1.043 6.393 1.00 51.62 440 LYS A N 1
ATOM 3255 C CA . LYS A 1 440 ? 15.157 0.632 5.686 1.00 51.62 440 LYS A CA 1
ATOM 3256 C C . LYS A 1 440 ? 14.137 1.776 5.513 1.00 51.62 440 LYS A C 1
ATOM 3258 O O . LYS A 1 440 ? 13.308 1.714 4.608 1.00 51.62 440 LYS A O 1
ATOM 3263 N N . ASP A 1 441 ? 14.311 2.857 6.268 1.00 49.38 441 ASP A N 1
ATOM 3264 C CA . ASP A 1 441 ? 13.221 3.725 6.697 1.00 49.38 441 ASP A CA 1
ATOM 3265 C C . ASP A 1 441 ? 13.338 5.180 6.221 1.00 49.38 441 ASP A C 1
ATOM 3267 O O . ASP A 1 441 ? 12.705 6.059 6.805 1.00 49.38 441 ASP A O 1
ATOM 3271 N N . ASN A 1 442 ? 14.207 5.513 5.247 1.00 53.56 442 ASN A N 1
ATOM 3272 C CA . ASN A 1 442 ? 14.378 6.935 4.944 1.00 53.56 442 ASN A CA 1
ATOM 3273 C C . ASN A 1 442 ? 14.987 7.321 3.582 1.00 53.56 442 ASN A C 1
ATOM 3275 O O . ASN A 1 442 ? 16.182 7.576 3.474 1.00 53.56 442 ASN A O 1
ATOM 3279 N N . TYR A 1 443 ? 14.158 7.430 2.538 1.00 70.75 443 TYR A N 1
ATOM 3280 C CA . TYR A 1 443 ? 14.620 7.936 1.233 1.00 70.75 443 TYR A CA 1
ATOM 3281 C C . TYR A 1 443 ? 14.814 9.458 1.233 1.00 70.75 443 TYR A C 1
ATOM 3283 O O . TYR A 1 443 ? 15.922 9.928 0.984 1.00 70.75 443 TYR A O 1
ATOM 3291 N N . TYR A 1 444 ? 13.768 10.206 1.593 1.00 87.19 444 TYR A N 1
ATOM 3292 C CA . TYR A 1 444 ? 13.767 11.669 1.656 1.00 87.19 444 TYR A CA 1
ATOM 3293 C C . TYR A 1 444 ? 13.127 12.169 2.949 1.00 87.19 444 TYR A C 1
ATOM 3295 O O . TYR A 1 444 ? 12.097 11.639 3.373 1.00 87.19 444 TYR A O 1
ATOM 3303 N N . GLY A 1 445 ? 13.731 13.187 3.553 1.00 91.81 445 GLY A N 1
ATOM 3304 C CA . GLY A 1 445 ? 13.160 13.976 4.636 1.00 91.81 445 GLY A CA 1
ATOM 3305 C C . GLY A 1 445 ? 12.250 15.095 4.121 1.00 91.81 445 GLY A C 1
ATOM 3306 O O . GLY A 1 445 ? 12.146 15.307 2.914 1.00 91.81 445 GLY A O 1
ATOM 3307 N N . ARG A 1 446 ? 11.597 15.824 5.036 1.00 95.06 446 ARG A N 1
ATOM 3308 C CA . ARG A 1 446 ? 10.588 16.859 4.739 1.00 95.06 446 ARG A CA 1
ATOM 3309 C C . ARG A 1 446 ? 11.105 17.932 3.782 1.00 95.06 446 ARG A C 1
ATOM 3311 O O . ARG A 1 446 ? 10.404 18.284 2.841 1.00 95.06 446 ARG A O 1
ATOM 3318 N N . GLN A 1 447 ? 12.320 18.436 3.995 1.00 95.25 447 GLN A N 1
ATOM 3319 C CA . GLN A 1 447 ? 12.886 19.451 3.103 1.00 95.25 447 GLN A CA 1
ATOM 3320 C C . GLN A 1 447 ? 13.300 18.851 1.756 1.00 95.25 447 GLN A C 1
ATOM 3322 O O . GLN A 1 447 ? 12.928 19.370 0.710 1.00 95.25 447 GLN A O 1
ATOM 3327 N N . ASP A 1 448 ? 14.024 17.730 1.758 1.00 94.38 448 ASP A N 1
ATOM 3328 C CA . ASP A 1 448 ? 14.572 17.185 0.514 1.00 94.38 448 ASP A CA 1
ATOM 3329 C C . ASP A 1 448 ? 13.491 16.593 -0.410 1.00 94.38 448 ASP A C 1
ATOM 3331 O O . ASP A 1 448 ? 13.670 16.612 -1.627 1.00 94.38 448 ASP A O 1
ATOM 3335 N N . ILE A 1 449 ? 12.359 16.099 0.122 1.00 95.69 449 ILE A N 1
ATOM 3336 C CA . ILE A 1 449 ? 11.229 15.686 -0.730 1.00 95.69 449 ILE A CA 1
ATOM 3337 C C . ILE A 1 449 ? 10.572 16.890 -1.405 1.00 95.69 449 ILE A C 1
ATOM 3339 O O . ILE A 1 449 ? 10.183 16.808 -2.569 1.00 95.69 449 ILE A O 1
ATOM 3343 N N . PHE A 1 450 ? 10.482 18.020 -0.700 1.00 97.50 450 PHE A N 1
ATOM 3344 C CA . PHE A 1 450 ? 9.954 19.258 -1.254 1.00 97.50 450 PHE A CA 1
ATOM 3345 C C . PHE A 1 450 ? 10.888 19.816 -2.326 1.00 97.50 450 PHE A C 1
ATOM 3347 O O . PHE A 1 450 ? 10.433 20.159 -3.416 1.00 97.50 450 PHE A O 1
ATOM 3354 N N . ASP A 1 451 ? 12.198 19.808 -2.076 1.00 95.75 451 ASP A N 1
ATOM 3355 C CA . ASP A 1 451 ? 13.207 20.223 -3.050 1.00 95.75 451 ASP A CA 1
ATOM 3356 C C . ASP A 1 451 ? 13.196 19.328 -4.300 1.00 95.75 451 ASP A C 1
ATOM 3358 O O . ASP A 1 451 ? 13.278 19.842 -5.425 1.00 95.75 451 ASP A O 1
ATOM 3362 N N . LEU A 1 452 ? 13.038 18.008 -4.118 1.00 94.62 452 LEU A N 1
ATOM 3363 C CA . LEU A 1 452 ? 12.866 17.042 -5.206 1.00 94.62 452 LEU A CA 1
ATOM 3364 C C . LEU A 1 452 ? 11.598 17.338 -6.012 1.00 94.62 452 LEU A C 1
ATOM 3366 O O . LEU A 1 452 ? 11.656 17.398 -7.238 1.00 94.62 452 LEU A O 1
ATOM 3370 N N . ALA A 1 453 ? 10.465 17.561 -5.347 1.00 95.00 453 ALA A N 1
ATOM 3371 C CA . ALA A 1 453 ? 9.194 17.848 -6.005 1.00 95.00 453 ALA A CA 1
ATOM 3372 C C . ALA A 1 453 ? 9.199 19.208 -6.725 1.00 95.00 453 ALA A C 1
ATOM 3374 O O . ALA A 1 453 ? 8.623 19.345 -7.807 1.00 95.00 453 ALA A O 1
ATOM 3375 N N . LYS A 1 454 ? 9.919 20.198 -6.184 1.00 94.94 454 LYS A N 1
ATOM 3376 C CA . LYS A 1 454 ? 10.164 21.489 -6.838 1.00 94.94 454 LYS A CA 1
ATOM 3377 C C . LYS A 1 454 ? 11.084 21.385 -8.047 1.00 94.94 454 LYS A C 1
ATOM 3379 O O . LYS A 1 454 ? 10.965 22.204 -8.956 1.00 94.94 454 LYS A O 1
ATOM 3384 N N . ASN A 1 455 ? 12.000 20.419 -8.062 1.00 92.88 455 ASN A N 1
ATOM 3385 C CA . ASN A 1 455 ? 13.009 20.275 -9.107 1.00 92.88 455 ASN A CA 1
ATOM 3386 C C . ASN A 1 455 ? 13.222 18.798 -9.492 1.00 92.88 455 ASN A C 1
ATOM 3388 O O . ASN A 1 455 ? 14.329 18.278 -9.327 1.00 92.88 455 ASN A O 1
ATOM 3392 N N . PRO A 1 456 ? 12.221 18.116 -10.079 1.00 88.94 456 PRO A N 1
ATOM 3393 C CA . PRO A 1 456 ? 12.307 16.677 -10.348 1.00 88.94 456 PRO A CA 1
ATOM 3394 C C . PRO A 1 456 ? 13.284 16.340 -11.486 1.00 88.94 456 PRO A C 1
ATOM 3396 O O . PRO A 1 456 ? 13.540 15.174 -11.771 1.00 88.94 456 PRO A O 1
ATOM 3399 N N . GLY A 1 457 ? 13.825 17.342 -12.190 1.00 85.88 457 GLY A N 1
ATOM 3400 C CA . GLY A 1 457 ? 14.806 17.137 -13.260 1.00 85.88 457 GLY A CA 1
ATOM 3401 C C . GLY A 1 457 ? 14.254 16.371 -14.467 1.00 85.88 457 GLY A C 1
ATOM 3402 O O . GLY A 1 457 ? 15.023 15.755 -15.201 1.00 85.88 457 GLY A O 1
ATOM 3403 N N . GLY A 1 458 ? 12.930 16.385 -14.661 1.00 79.88 458 GLY A N 1
ATOM 3404 C CA . GLY A 1 458 ? 12.243 15.587 -15.679 1.00 79.88 458 GLY A CA 1
ATOM 3405 C C . GLY A 1 458 ? 12.145 14.095 -15.346 1.00 79.88 458 GLY A C 1
ATOM 3406 O O . GLY A 1 458 ? 11.804 13.308 -16.227 1.00 79.88 458 GLY A O 1
ATOM 3407 N N . MET A 1 459 ? 12.463 13.701 -14.110 1.00 78.38 459 MET A N 1
ATOM 3408 C CA . MET A 1 459 ? 12.284 12.339 -13.617 1.00 78.38 459 MET A CA 1
ATOM 3409 C C . MET A 1 459 ? 10.870 12.150 -13.067 1.00 78.38 459 MET A C 1
ATOM 3411 O O . MET A 1 459 ? 10.283 13.070 -12.498 1.00 78.38 459 MET A O 1
ATOM 3415 N N . ASP A 1 460 ? 10.349 10.936 -13.216 1.00 79.50 460 ASP A N 1
ATOM 3416 C CA . ASP A 1 460 ? 9.190 10.486 -12.452 1.00 79.50 460 ASP A CA 1
ATOM 3417 C C . ASP A 1 460 ? 9.633 10.236 -11.003 1.00 79.50 460 ASP A C 1
ATOM 3419 O O . ASP A 1 460 ? 10.456 9.355 -10.747 1.00 79.50 460 ASP A O 1
ATOM 3423 N N . ILE A 1 461 ? 9.113 11.044 -10.079 1.00 85.38 461 ILE A N 1
ATOM 3424 C CA . ILE A 1 461 ? 9.419 10.985 -8.643 1.00 85.38 461 ILE A CA 1
ATOM 3425 C C . ILE A 1 461 ? 8.274 10.352 -7.841 1.00 85.38 461 ILE A C 1
ATOM 3427 O O . ILE A 1 461 ? 8.226 10.506 -6.618 1.00 85.38 461 ILE A O 1
ATOM 3431 N N . HIS A 1 462 ? 7.325 9.660 -8.494 1.00 82.06 462 HIS A N 1
ATOM 3432 C CA . HIS A 1 462 ? 6.130 9.169 -7.804 1.00 82.06 462 HIS A CA 1
ATOM 3433 C C . HIS A 1 462 ? 6.483 8.275 -6.616 1.00 82.06 462 HIS A C 1
ATOM 3435 O O . HIS A 1 462 ? 5.895 8.407 -5.547 1.00 82.06 462 HIS A O 1
ATOM 3441 N N . HIS A 1 463 ? 7.462 7.386 -6.787 1.00 80.00 463 HIS A N 1
ATOM 3442 C CA . HIS A 1 463 ? 7.847 6.444 -5.746 1.00 80.00 463 HIS A CA 1
ATOM 3443 C C . HIS A 1 463 ? 8.403 7.172 -4.515 1.00 80.00 463 HIS A C 1
ATOM 3445 O O . HIS A 1 463 ? 8.080 6.809 -3.386 1.00 80.00 463 HIS A O 1
ATOM 3451 N N . ASP A 1 464 ? 9.196 8.223 -4.723 1.00 88.38 464 ASP A N 1
ATOM 3452 C CA . ASP A 1 464 ? 9.797 9.006 -3.644 1.00 88.38 464 ASP A CA 1
ATOM 3453 C C . ASP A 1 464 ? 8.737 9.778 -2.852 1.00 88.38 464 ASP A C 1
ATOM 3455 O O . ASP A 1 464 ? 8.739 9.754 -1.619 1.00 88.38 464 ASP A O 1
ATOM 3459 N N . VAL A 1 465 ? 7.783 10.397 -3.555 1.00 90.50 465 VAL A N 1
ATOM 3460 C CA . VAL A 1 465 ? 6.661 11.128 -2.944 1.00 90.50 465 VAL A CA 1
ATOM 3461 C C . VAL A 1 465 ? 5.722 10.180 -2.202 1.00 90.50 465 VAL A C 1
ATOM 3463 O O . VAL A 1 465 ? 5.375 10.444 -1.052 1.00 90.50 465 VAL A O 1
ATOM 3466 N N . MET A 1 466 ? 5.336 9.057 -2.815 1.00 85.31 466 MET A N 1
ATOM 3467 C CA . MET A 1 466 ? 4.431 8.090 -2.187 1.00 85.31 466 MET A CA 1
ATOM 3468 C C . MET A 1 466 ? 5.062 7.458 -0.947 1.00 85.31 466 MET A C 1
ATOM 3470 O O . MET A 1 466 ? 4.401 7.362 0.086 1.00 85.31 466 MET A O 1
ATOM 3474 N N . LYS A 1 467 ? 6.353 7.111 -1.012 1.00 85.62 467 LYS A N 1
ATOM 3475 C CA . LYS A 1 467 ? 7.087 6.586 0.141 1.00 85.62 467 LYS A CA 1
ATOM 3476 C C . LYS A 1 467 ? 7.181 7.613 1.270 1.00 85.62 467 LYS A C 1
ATOM 3478 O O . LYS A 1 467 ? 6.951 7.266 2.425 1.00 85.62 467 LYS A O 1
ATOM 3483 N N . PHE A 1 468 ? 7.476 8.877 0.952 1.00 92.06 468 PHE A N 1
ATOM 3484 C CA . PHE A 1 468 ? 7.480 9.942 1.955 1.00 92.06 468 PHE A CA 1
ATOM 3485 C C . PHE A 1 468 ? 6.115 10.086 2.640 1.00 92.06 468 PHE A C 1
ATOM 3487 O O . PHE A 1 468 ? 6.065 10.141 3.865 1.00 92.06 468 PHE A O 1
ATOM 3494 N N . LEU A 1 469 ? 5.022 10.125 1.871 1.00 93.00 469 LEU A N 1
ATOM 3495 C CA . LEU A 1 469 ? 3.666 10.294 2.403 1.00 93.00 469 LEU A CA 1
ATOM 3496 C C . LEU A 1 469 ? 3.234 9.120 3.289 1.00 93.00 469 LEU A C 1
ATOM 3498 O O . LEU A 1 469 ? 2.629 9.337 4.339 1.00 93.00 469 LEU A O 1
ATOM 3502 N N . GLU A 1 470 ? 3.562 7.891 2.889 1.00 87.44 470 GLU A N 1
ATOM 3503 C CA . GLU A 1 470 ? 3.301 6.685 3.678 1.00 87.44 470 GLU A CA 1
ATOM 3504 C C . GLU A 1 470 ? 4.056 6.711 5.011 1.00 87.44 470 GLU A C 1
ATOM 3506 O O . GLU A 1 470 ? 3.442 6.606 6.076 1.00 87.44 470 GLU A O 1
ATOM 3511 N N . GLU A 1 471 ? 5.374 6.919 4.970 1.00 89.12 471 GLU A N 1
ATOM 3512 C CA . GLU A 1 471 ? 6.211 6.937 6.171 1.00 89.12 471 GLU A CA 1
ATOM 3513 C C . GLU A 1 471 ? 5.847 8.106 7.097 1.00 89.12 471 GLU A C 1
ATOM 3515 O O . GLU A 1 471 ? 5.714 7.916 8.305 1.00 89.12 471 GLU A O 1
ATOM 3520 N N . ALA A 1 472 ? 5.626 9.307 6.553 1.00 92.81 472 ALA A N 1
ATOM 3521 C CA . ALA A 1 472 ? 5.248 10.479 7.338 1.00 92.81 472 ALA A CA 1
ATOM 3522 C C . ALA A 1 472 ? 3.921 10.267 8.083 1.00 92.81 472 ALA A C 1
ATOM 3524 O O . ALA A 1 472 ? 3.842 10.548 9.281 1.00 92.81 472 ALA A O 1
ATOM 3525 N N . GLY A 1 473 ? 2.902 9.724 7.407 1.00 93.81 473 GLY A N 1
ATOM 3526 C CA . GLY A 1 473 ? 1.611 9.422 8.026 1.00 93.81 473 GLY A CA 1
ATOM 3527 C C . GLY A 1 473 ? 1.726 8.362 9.124 1.00 93.81 473 GLY A C 1
ATOM 3528 O O . GLY A 1 473 ? 1.206 8.546 10.227 1.00 93.81 473 GLY A O 1
ATOM 3529 N N . LEU A 1 474 ? 2.464 7.280 8.862 1.00 91.31 474 LEU A N 1
ATOM 3530 C CA . LEU A 1 474 ? 2.709 6.212 9.834 1.00 91.31 474 LEU A CA 1
ATOM 3531 C C . LEU A 1 474 ? 3.469 6.703 11.069 1.00 91.31 474 LEU A C 1
ATOM 3533 O O . LEU A 1 474 ? 3.088 6.390 12.197 1.00 91.31 474 LEU A O 1
ATOM 3537 N N . TYR A 1 475 ? 4.533 7.480 10.879 1.00 92.19 475 TYR A N 1
ATOM 3538 C CA . TYR A 1 475 ? 5.343 7.983 11.988 1.00 92.19 475 TYR A CA 1
ATOM 3539 C C . TYR A 1 475 ? 4.575 9.020 12.799 1.00 92.19 475 TYR A C 1
ATOM 3541 O O . TYR A 1 475 ? 4.640 9.005 14.030 1.00 92.19 475 TYR A O 1
ATOM 3549 N N . LEU A 1 476 ? 3.765 9.854 12.143 1.00 95.00 476 LEU A N 1
ATOM 3550 C CA . LEU A 1 476 ? 2.863 10.756 12.842 1.00 95.00 476 LEU A CA 1
ATOM 3551 C C . LEU A 1 476 ? 1.863 9.972 13.704 1.00 95.00 476 LEU A C 1
ATOM 3553 O O . LEU A 1 476 ? 1.763 10.264 14.896 1.00 95.00 476 LEU A O 1
ATOM 3557 N N . LEU A 1 477 ? 1.212 8.930 13.163 1.00 94.19 477 LEU A N 1
ATOM 3558 C CA . LEU A 1 477 ? 0.337 8.037 13.940 1.00 94.19 477 LEU A CA 1
ATOM 3559 C C . LEU A 1 477 ? 1.066 7.442 15.149 1.00 94.19 477 LEU A C 1
ATOM 3561 O O . LEU A 1 477 ? 0.521 7.444 16.253 1.00 94.19 477 LEU A O 1
ATOM 3565 N N . CYS A 1 478 ? 2.309 6.993 14.981 1.00 92.81 478 CYS A N 1
ATOM 3566 C CA . CYS A 1 478 ? 3.117 6.467 16.077 1.00 92.81 478 CYS A CA 1
ATOM 3567 C C . CYS A 1 478 ? 3.326 7.477 17.217 1.00 92.81 478 CYS A C 1
ATOM 3569 O O . CYS A 1 478 ? 3.335 7.070 18.378 1.00 92.81 478 CYS A O 1
ATOM 3571 N N . HIS A 1 479 ? 3.464 8.775 16.933 1.00 93.62 479 HIS A N 1
ATOM 3572 C CA . HIS A 1 479 ? 3.590 9.798 17.977 1.00 93.62 479 HIS A CA 1
ATOM 3573 C C . HIS A 1 479 ? 2.282 10.101 18.704 1.00 93.62 479 HIS A C 1
ATOM 3575 O O . HIS A 1 479 ? 2.319 10.454 19.884 1.00 93.62 479 HIS A O 1
ATOM 3581 N N . VAL A 1 480 ? 1.151 10.033 18.002 1.00 93.75 480 VAL A N 1
ATOM 3582 C CA . VAL A 1 480 ? -0.118 10.598 18.488 1.00 93.75 480 VAL A CA 1
ATOM 3583 C C . VAL A 1 480 ? -1.119 9.566 18.989 1.00 93.75 480 VAL A C 1
ATOM 3585 O O . VAL A 1 480 ? -2.150 9.946 19.533 1.00 93.75 480 VAL A O 1
ATOM 3588 N N . THR A 1 481 ? -0.794 8.282 18.858 1.00 92.69 481 THR A N 1
ATOM 3589 C CA . THR A 1 481 ? -1.625 7.162 19.315 1.00 92.69 481 THR A CA 1
ATOM 3590 C C . THR A 1 481 ? -0.951 6.363 20.433 1.00 92.69 481 THR A C 1
ATOM 3592 O O . THR A 1 481 ? 0.253 6.483 20.701 1.00 92.69 481 THR A O 1
ATOM 3595 N N . THR A 1 482 ? -1.725 5.526 21.119 1.00 92.12 482 THR A N 1
ATOM 3596 C CA . THR A 1 482 ? -1.245 4.655 22.194 1.00 92.12 482 THR A CA 1
ATOM 3597 C C . THR A 1 482 ? -0.233 3.617 21.702 1.00 92.12 482 THR A C 1
ATOM 3599 O O . THR A 1 482 ? -0.090 3.334 20.514 1.00 92.12 482 THR A O 1
ATOM 3602 N N . ASP A 1 483 ? 0.512 3.011 22.629 1.00 88.81 483 ASP A N 1
ATOM 3603 C CA . ASP A 1 483 ? 1.409 1.892 22.298 1.00 88.81 483 ASP A CA 1
ATOM 3604 C C . ASP A 1 483 ? 0.642 0.672 21.779 1.00 88.81 483 ASP A C 1
ATOM 3606 O O . ASP A 1 483 ? 1.152 -0.047 20.926 1.00 88.81 483 ASP A O 1
ATOM 3610 N N . GLY A 1 484 ? -0.601 0.475 22.236 1.00 87.88 484 GLY A N 1
ATOM 3611 C CA . GLY A 1 484 ? -1.482 -0.569 21.712 1.00 87.88 484 GLY A CA 1
ATOM 3612 C C . GLY A 1 484 ? -1.809 -0.349 20.236 1.00 87.88 484 GLY A C 1
ATOM 3613 O O . GLY A 1 484 ? -1.718 -1.284 19.444 1.00 87.88 484 GLY A O 1
ATOM 3614 N N . PHE A 1 485 ? -2.103 0.894 19.849 1.00 88.75 485 PHE A N 1
ATOM 3615 C CA . PHE A 1 485 ? -2.279 1.246 18.442 1.00 88.75 485 PHE A CA 1
ATOM 3616 C C . PHE A 1 485 ? -0.975 1.091 17.652 1.00 88.75 485 PHE A C 1
ATOM 3618 O O . PHE A 1 485 ? -0.990 0.556 16.551 1.00 88.75 485 PHE A O 1
ATOM 3625 N N . GLY A 1 486 ? 0.171 1.470 18.227 1.00 86.06 486 GLY A N 1
ATOM 3626 C CA . GLY A 1 486 ? 1.484 1.250 17.611 1.00 86.06 486 GLY A CA 1
ATOM 3627 C C . GLY A 1 486 ? 1.803 -0.229 17.347 1.00 86.06 486 GLY A C 1
ATOM 3628 O O . GLY A 1 486 ? 2.357 -0.565 16.301 1.00 86.06 486 GLY A O 1
ATOM 3629 N N . GLU A 1 487 ? 1.417 -1.133 18.252 1.00 84.50 487 GLU A N 1
ATOM 3630 C CA . GLU A 1 487 ? 1.522 -2.577 18.008 1.00 84.50 487 GLU A CA 1
ATOM 3631 C C . GLU A 1 487 ? 0.551 -3.038 16.914 1.00 84.50 487 GLU A C 1
ATOM 3633 O O . GLU A 1 487 ? 0.964 -3.801 16.046 1.00 84.50 487 GLU A O 1
ATOM 3638 N N . MET A 1 488 ? -0.674 -2.500 16.854 1.00 86.19 488 MET A N 1
ATOM 3639 C CA . MET A 1 488 ? -1.574 -2.741 15.717 1.00 86.19 488 MET A CA 1
ATOM 3640 C C . MET A 1 488 ? -0.951 -2.270 14.394 1.00 86.19 488 MET A C 1
ATOM 3642 O O . MET A 1 488 ? -0.988 -3.005 13.407 1.00 86.19 488 MET A O 1
ATOM 3646 N N . LEU A 1 489 ? -0.310 -1.096 14.361 1.00 82.56 489 LEU A N 1
ATOM 3647 C CA . LEU A 1 489 ? 0.383 -0.594 13.170 1.00 82.56 489 LEU A CA 1
ATOM 3648 C C . LEU A 1 489 ? 1.512 -1.524 12.733 1.00 82.56 489 LEU A C 1
ATOM 3650 O O . LEU A 1 489 ? 1.640 -1.806 11.551 1.00 82.56 489 LEU A O 1
ATOM 3654 N N . LYS A 1 490 ? 2.304 -2.045 13.671 1.00 81.25 490 LYS A N 1
ATOM 3655 C CA . LYS A 1 490 ? 3.339 -3.047 13.386 1.00 81.25 490 LYS A CA 1
ATOM 3656 C C . LYS A 1 490 ? 2.748 -4.367 12.887 1.00 81.25 490 LYS A C 1
ATOM 3658 O O . LYS A 1 490 ? 3.268 -4.940 11.935 1.00 81.25 490 LYS A O 1
ATOM 3663 N N . GLU A 1 491 ? 1.695 -4.871 13.525 1.00 78.75 491 GLU A N 1
ATOM 3664 C CA . GLU A 1 491 ? 1.037 -6.125 13.136 1.00 78.75 491 GLU A CA 1
ATOM 3665 C C . GLU A 1 491 ? 0.413 -6.032 11.738 1.00 78.75 491 GLU A C 1
ATOM 3667 O O . GLU A 1 491 ? 0.419 -7.008 10.985 1.00 78.75 491 GLU A O 1
ATOM 3672 N N . THR A 1 492 ? -0.080 -4.845 11.378 1.00 68.88 492 THR A N 1
ATOM 3673 C CA . THR A 1 492 ? -0.699 -4.555 10.080 1.00 68.88 492 THR A CA 1
ATOM 3674 C C . THR A 1 492 ? 0.277 -4.005 9.037 1.00 68.88 492 THR A C 1
ATOM 3676 O O . THR A 1 492 ? -0.097 -3.919 7.866 1.00 68.88 492 THR A O 1
ATOM 3679 N N . HIS A 1 493 ? 1.527 -3.689 9.409 1.00 68.12 493 HIS A N 1
ATOM 3680 C CA . HIS A 1 493 ? 2.516 -3.142 8.482 1.00 68.12 493 HIS A CA 1
ATOM 3681 C C . HIS A 1 493 ? 2.854 -4.171 7.387 1.00 68.12 493 HIS A C 1
ATOM 3683 O O . HIS A 1 493 ? 3.317 -5.275 7.706 1.00 68.12 493 HIS A O 1
ATOM 3689 N N . PRO A 1 494 ? 2.684 -3.843 6.091 1.00 55.22 494 PRO A N 1
ATOM 3690 C CA . PRO A 1 494 ? 2.897 -4.785 4.987 1.00 55.22 494 PRO A CA 1
ATOM 3691 C C . PRO A 1 494 ? 4.291 -5.420 4.975 1.00 55.22 494 PRO A C 1
ATOM 3693 O O . PRO A 1 494 ? 4.434 -6.604 4.676 1.00 55.22 494 PRO A O 1
ATOM 3696 N N . GLU A 1 495 ? 5.311 -4.647 5.351 1.00 60.28 495 GLU A N 1
ATOM 3697 C CA . GLU A 1 495 ? 6.709 -5.086 5.376 1.00 60.28 495 GLU A CA 1
ATOM 3698 C C . GLU A 1 495 ? 7.120 -5.822 6.674 1.00 60.28 495 GLU A C 1
ATOM 3700 O O . GLU A 1 495 ? 8.268 -6.251 6.809 1.00 60.28 495 GLU A O 1
ATOM 3705 N N . GLY A 1 496 ? 6.196 -5.993 7.632 1.00 57.53 496 GLY A N 1
ATOM 3706 C CA . GLY A 1 496 ? 6.397 -6.791 8.852 1.00 57.53 496 GLY A CA 1
ATOM 3707 C C . GLY A 1 496 ? 7.436 -6.239 9.835 1.00 57.53 496 GLY A C 1
ATOM 3708 O O . GLY A 1 496 ? 7.907 -6.967 10.713 1.00 57.53 496 GLY A O 1
ATOM 3709 N N . HIS A 1 497 ? 7.819 -4.976 9.676 1.00 70.81 497 HIS A N 1
ATOM 3710 C CA . HIS A 1 497 ? 8.668 -4.246 10.609 1.00 70.81 497 HIS A CA 1
ATOM 3711 C C . HIS A 1 497 ? 7.815 -3.334 11.505 1.00 70.81 497 HIS A C 1
ATOM 3713 O O . HIS A 1 497 ? 6.595 -3.266 11.360 1.00 70.81 497 HIS A O 1
ATOM 3719 N N . ASN A 1 498 ? 8.433 -2.715 12.510 1.00 82.12 498 ASN A N 1
ATOM 3720 C CA . ASN A 1 498 ? 7.707 -1.904 13.481 1.00 82.12 498 ASN A CA 1
ATOM 3721 C C . ASN A 1 498 ? 7.932 -0.430 13.135 1.00 82.12 498 ASN A C 1
ATOM 3723 O O . ASN A 1 498 ? 8.938 0.116 13.586 1.00 82.12 498 ASN A O 1
ATOM 3727 N N . PRO A 1 499 ? 7.001 0.232 12.424 1.00 79.75 499 PRO A N 1
ATOM 3728 C CA . PRO A 1 499 ? 7.216 1.594 11.941 1.00 79.75 499 PRO A CA 1
ATOM 3729 C C . PRO A 1 499 ? 7.551 2.564 13.080 1.00 79.75 499 PRO A C 1
ATOM 3731 O O . PRO A 1 499 ? 8.418 3.416 12.928 1.00 79.75 499 PRO A O 1
ATOM 3734 N N . CYS A 1 500 ? 6.952 2.385 14.262 1.00 84.88 500 CYS A N 1
ATOM 3735 C CA . CYS A 1 500 ? 7.215 3.241 15.416 1.00 84.88 500 CYS A CA 1
ATOM 3736 C C . CYS A 1 500 ? 8.622 3.038 15.994 1.00 84.88 500 CYS A C 1
ATOM 3738 O O . CYS A 1 500 ? 9.285 3.992 16.400 1.00 84.88 500 CYS A O 1
ATOM 3740 N N . LYS A 1 501 ? 9.092 1.788 16.035 1.00 82.31 501 LYS A N 1
ATOM 3741 C CA . LYS A 1 501 ? 10.440 1.451 16.509 1.00 82.31 501 LYS A CA 1
ATOM 3742 C C . LYS A 1 501 ? 11.507 1.850 15.496 1.00 82.31 501 LYS A C 1
ATOM 3744 O O . LYS A 1 501 ? 12.570 2.315 15.897 1.00 82.31 501 LYS A O 1
ATOM 3749 N N . ASP A 1 502 ? 11.228 1.637 14.220 1.00 76.25 502 ASP A N 1
ATOM 3750 C CA . ASP A 1 502 ? 12.149 1.883 13.116 1.00 76.25 502 ASP A CA 1
ATOM 3751 C C . ASP A 1 502 ? 12.371 3.390 12.924 1.00 76.25 502 ASP A C 1
ATOM 3753 O O . ASP A 1 502 ? 13.506 3.836 12.776 1.00 76.25 502 ASP A O 1
ATOM 3757 N N . ALA A 1 503 ? 11.323 4.194 13.133 1.00 74.56 503 ALA A N 1
ATOM 3758 C CA . ALA A 1 503 ? 11.417 5.648 13.249 1.00 74.56 503 ALA A CA 1
ATOM 3759 C C . ALA A 1 503 ? 12.161 6.141 14.511 1.00 74.56 503 ALA A C 1
ATOM 3761 O O . ALA A 1 503 ? 12.343 7.342 14.691 1.00 74.56 503 ALA A O 1
ATOM 3762 N N . GLY A 1 504 ? 12.584 5.249 15.417 1.00 76.81 504 GLY A N 1
ATOM 3763 C CA . GLY A 1 504 ? 13.298 5.624 16.640 1.00 76.81 504 GLY A CA 1
ATOM 3764 C C . GLY A 1 504 ? 12.440 6.376 17.665 1.00 76.81 504 GLY A C 1
ATOM 3765 O O . GLY A 1 504 ? 12.985 7.027 18.563 1.00 76.81 504 GLY A O 1
ATOM 3766 N N . ILE A 1 505 ? 11.110 6.275 17.568 1.00 80.19 505 ILE A N 1
ATOM 3767 C CA . ILE A 1 505 ? 10.167 7.016 18.410 1.00 80.19 505 ILE A CA 1
ATOM 3768 C C . ILE A 1 505 ? 10.181 6.415 19.815 1.00 80.19 505 ILE A C 1
ATOM 3770 O O . ILE A 1 505 ? 9.533 5.413 20.112 1.00 80.19 505 ILE A O 1
ATOM 3774 N N . SER A 1 506 ? 10.958 7.037 20.697 1.00 73.38 506 SER A N 1
ATOM 3775 C CA . SER A 1 506 ? 11.049 6.667 22.116 1.00 73.38 506 SER A CA 1
ATOM 3776 C C . SER A 1 506 ? 10.226 7.581 23.024 1.00 73.38 506 SER A C 1
ATOM 3778 O O . SER A 1 506 ? 9.871 7.186 24.132 1.00 73.38 506 SER A O 1
ATOM 3780 N N . THR A 1 507 ? 9.898 8.786 22.549 1.00 84.25 507 THR A N 1
ATOM 3781 C CA . THR A 1 507 ? 9.056 9.760 23.248 1.00 84.25 507 THR A CA 1
ATOM 3782 C C . THR A 1 507 ? 7.923 10.187 22.326 1.00 84.25 507 THR A C 1
ATOM 3784 O O . THR A 1 507 ? 8.151 10.784 21.276 1.00 84.25 507 THR A O 1
ATOM 3787 N N . LYS A 1 508 ? 6.691 9.867 22.721 1.00 89.31 508 LYS A N 1
ATOM 3788 C CA . LYS A 1 508 ? 5.481 10.244 21.990 1.00 89.31 508 LYS A CA 1
ATOM 3789 C C . LYS A 1 508 ? 5.061 11.666 22.345 1.00 89.31 508 LYS A C 1
ATOM 3791 O O . LYS A 1 508 ? 5.131 12.066 23.506 1.00 89.31 508 LYS A O 1
ATOM 3796 N N . ILE A 1 509 ? 4.609 12.412 21.342 1.00 90.75 509 ILE A N 1
ATOM 3797 C CA . ILE A 1 509 ? 4.115 13.784 21.489 1.00 90.75 509 ILE A CA 1
ATOM 3798 C C . ILE A 1 509 ? 2.683 13.766 20.940 1.00 90.75 509 ILE A C 1
ATOM 3800 O O . ILE A 1 509 ? 2.501 13.876 19.724 1.00 90.75 509 ILE A O 1
ATOM 3804 N N . PRO A 1 510 ? 1.664 13.557 21.793 1.00 88.31 510 PRO A N 1
ATOM 3805 C CA . PRO A 1 510 ? 0.280 13.512 21.341 1.00 88.31 510 PRO A CA 1
ATOM 3806 C C . PRO A 1 510 ? -0.157 14.869 20.789 1.00 88.31 510 PRO A C 1
ATOM 3808 O O . PRO A 1 510 ? 0.492 15.892 21.021 1.00 88.31 510 PRO A O 1
ATOM 3811 N N . PHE A 1 511 ? -1.266 14.898 20.052 1.00 87.12 511 PHE A N 1
ATOM 3812 C CA . PHE A 1 511 ? -1.929 16.173 19.801 1.00 87.12 511 PHE A CA 1
ATOM 3813 C C . PHE A 1 511 ? -2.319 16.793 21.140 1.00 87.12 511 PHE A C 1
ATOM 3815 O O . PHE A 1 511 ? -2.783 16.103 22.052 1.00 87.12 511 PHE A O 1
ATOM 3822 N N . THR A 1 512 ? -2.111 18.096 21.278 1.00 70.69 512 THR A N 1
ATOM 3823 C CA . THR A 1 512 ? -2.680 18.842 22.392 1.00 70.69 512 THR A CA 1
ATOM 3824 C C . THR A 1 512 ? -4.190 18.798 22.239 1.00 70.69 512 THR A C 1
ATOM 3826 O O . THR A 1 512 ? -4.760 19.571 21.476 1.00 70.69 512 THR A O 1
ATOM 3829 N N . LEU A 1 513 ? -4.845 17.867 22.937 1.00 49.97 513 LEU A N 1
ATOM 3830 C CA . LEU A 1 513 ? -6.287 17.936 23.110 1.00 49.97 513 LEU A CA 1
ATOM 3831 C C . LEU A 1 513 ? -6.584 19.307 23.731 1.00 49.97 513 LEU A C 1
ATOM 3833 O O . LEU A 1 513 ? -5.935 19.647 24.732 1.00 49.97 513 LEU A O 1
ATOM 3837 N N . PRO A 1 514 ? -7.542 20.093 23.209 1.00 43.66 514 PRO A N 1
ATOM 3838 C CA . PRO A 1 514 ? -8.102 21.164 24.009 1.00 43.66 514 PRO A CA 1
ATOM 3839 C C . PRO A 1 514 ? -8.602 20.488 25.282 1.00 43.66 514 PRO A C 1
ATOM 3841 O O . PRO A 1 514 ? -9.449 19.593 25.236 1.00 43.66 514 PRO A O 1
ATOM 3844 N N . VAL A 1 515 ? -7.971 20.812 26.410 1.00 31.44 515 VAL A N 1
ATOM 3845 C CA . VAL A 1 515 ? -8.224 20.133 27.675 1.00 31.44 515 VAL A CA 1
ATOM 3846 C C . VAL A 1 515 ? -9.701 20.319 28.004 1.00 31.44 515 V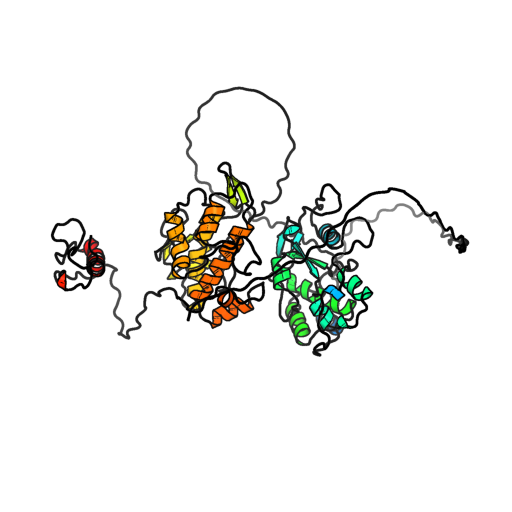AL A C 1
ATOM 3848 O O . VAL A 1 515 ? -10.112 21.363 28.506 1.00 31.44 515 VAL A O 1
ATOM 3851 N N . SER A 1 516 ? -10.503 19.281 27.765 1.00 32.53 516 SER A N 1
ATOM 3852 C CA . SER A 1 516 ? -11.799 19.125 28.412 1.00 32.53 516 SER A CA 1
ATOM 3853 C C . SER A 1 516 ? -11.515 18.854 29.882 1.00 32.53 516 SER A C 1
ATOM 3855 O O . SER A 1 516 ? -11.453 17.714 30.344 1.00 32.53 516 SER A O 1
ATOM 3857 N N . THR A 1 517 ? -11.273 19.929 30.630 1.00 28.08 517 THR A N 1
ATOM 3858 C CA . THR A 1 517 ? -11.269 19.879 32.084 1.00 28.08 517 THR A CA 1
ATOM 3859 C C . THR A 1 517 ? -12.675 19.481 32.499 1.00 28.08 517 THR A C 1
ATOM 3861 O O . THR A 1 517 ? -13.598 20.289 32.561 1.00 28.08 517 THR A O 1
ATOM 3864 N N . THR A 1 518 ? -12.843 18.192 32.786 1.00 30.52 518 THR A N 1
ATOM 3865 C CA . THR A 1 518 ? -14.021 17.670 33.473 1.00 30.52 518 THR A CA 1
ATOM 3866 C C . THR A 1 518 ? -13.946 18.154 34.919 1.00 30.52 518 THR A C 1
ATOM 3868 O O . THR A 1 518 ? -13.616 17.407 35.837 1.00 30.52 518 THR A O 1
ATOM 3871 N N . THR A 1 519 ? -14.201 19.443 35.136 1.00 30.41 519 THR A N 1
ATOM 3872 C CA . THR A 1 519 ? -14.529 19.935 36.467 1.00 30.41 519 THR A CA 1
ATOM 3873 C C . THR A 1 519 ? -16.002 19.644 36.655 1.00 30.41 519 THR A C 1
ATOM 3875 O O . THR A 1 519 ? -16.855 20.185 35.959 1.00 30.41 519 THR A O 1
ATOM 3878 N N . THR A 1 520 ? -16.286 18.734 37.581 1.00 35.34 520 THR A N 1
ATOM 3879 C CA . THR A 1 520 ? -17.641 18.425 38.033 1.00 35.34 520 THR A CA 1
ATOM 3880 C C . THR A 1 520 ? -18.280 19.712 38.555 1.00 35.34 520 THR A C 1
ATOM 3882 O O . THR A 1 520 ? -18.079 20.081 39.709 1.00 35.34 520 THR A O 1
ATOM 3885 N N . VAL A 1 521 ? -19.037 20.409 37.714 1.00 33.62 521 VAL A N 1
ATOM 3886 C CA . VAL A 1 521 ? -19.935 21.481 38.134 1.00 33.62 521 VAL A CA 1
ATOM 3887 C C . VAL A 1 521 ? -21.273 21.237 37.455 1.00 33.62 521 VAL A C 1
ATOM 3889 O O . VAL A 1 521 ? -21.357 21.025 36.249 1.00 33.62 521 VAL A O 1
ATOM 3892 N N . ALA A 1 522 ? -22.306 21.183 38.293 1.00 32.62 522 ALA A N 1
ATOM 3893 C CA . ALA A 1 522 ? -23.705 21.027 37.925 1.00 32.62 522 ALA A CA 1
ATOM 3894 C C . ALA A 1 522 ? -24.108 21.983 36.783 1.00 32.62 522 ALA A C 1
ATOM 3896 O O . ALA A 1 522 ? -23.529 23.063 36.665 1.00 32.62 522 ALA A O 1
ATOM 3897 N N . PRO A 1 523 ? -25.100 21.618 35.955 1.00 41.31 523 PRO A N 1
ATOM 3898 C CA . PRO A 1 523 ? -25.331 22.298 34.690 1.00 41.31 523 PRO A CA 1
ATOM 3899 C C . PRO A 1 523 ? -25.883 23.708 34.915 1.00 41.31 523 PRO A C 1
ATOM 3901 O O . PRO A 1 523 ? -26.786 23.885 35.740 1.00 41.31 523 PRO A O 1
ATOM 3904 N N . PRO A 1 524 ? -25.456 24.679 34.094 1.00 37.84 524 PRO A N 1
ATOM 3905 C CA . PRO A 1 524 ? -26.364 25.742 33.707 1.00 37.84 524 PRO A CA 1
ATOM 3906 C C . PRO A 1 524 ? -26.379 25.947 32.185 1.00 37.84 524 PRO A C 1
ATOM 3908 O O . PRO A 1 524 ? -25.379 26.230 31.541 1.00 37.84 524 PRO A O 1
ATOM 3911 N N . THR A 1 525 ? -27.578 25.770 31.637 1.00 34.47 525 THR A N 1
ATOM 3912 C CA . THR A 1 525 ? -28.233 26.624 30.632 1.00 34.47 525 THR A CA 1
ATOM 3913 C C . THR A 1 525 ? -27.367 27.510 29.721 1.00 34.47 525 THR A C 1
ATOM 3915 O O . THR A 1 525 ? -26.844 28.534 30.148 1.00 34.47 525 THR A O 1
ATOM 3918 N N . THR A 1 526 ? -27.387 27.158 28.429 1.00 46.06 526 THR A N 1
ATOM 3919 C CA . THR A 1 526 ? -27.376 28.024 27.227 1.00 46.06 526 THR A CA 1
ATOM 3920 C C . THR A 1 526 ? -27.211 29.530 27.459 1.00 46.06 526 THR A C 1
ATOM 3922 O O . THR A 1 526 ? -28.160 30.149 27.935 1.00 46.06 526 THR A O 1
ATOM 3925 N N . THR A 1 527 ? -26.111 30.143 26.995 1.00 37.31 527 THR A N 1
ATOM 3926 C CA . THR A 1 527 ? -26.104 31.549 26.530 1.00 37.31 527 THR A CA 1
ATOM 3927 C C . THR A 1 527 ? -25.007 31.786 25.473 1.00 37.31 527 THR A C 1
ATOM 3929 O O . THR A 1 527 ? -23.970 31.136 25.501 1.00 37.31 527 THR A O 1
ATOM 3932 N N . SER A 1 528 ? -25.311 32.671 24.519 1.00 46.97 528 SER A N 1
ATOM 3933 C CA . SER A 1 528 ? -24.575 33.113 23.323 1.00 46.97 528 SER A CA 1
ATOM 3934 C C . SER A 1 528 ? -23.054 33.278 23.446 1.00 46.97 528 SER A C 1
ATOM 3936 O O . SER A 1 528 ? -22.568 33.787 24.446 1.00 46.97 528 SER A O 1
ATOM 3938 N N . GLY A 1 529 ? -22.328 32.954 22.367 1.00 63.00 529 GLY A N 1
ATOM 3939 C CA . GLY A 1 529 ? -20.865 33.046 22.225 1.00 63.00 529 GLY A CA 1
ATOM 3940 C C . GLY A 1 529 ? -20.265 34.459 22.169 1.00 63.00 529 GLY A C 1
ATOM 3941 O O . GLY A 1 529 ? -19.377 34.704 21.363 1.00 63.00 529 GLY A O 1
ATOM 3942 N N . VAL A 1 530 ? -20.741 35.383 23.004 1.00 70.44 530 VAL A N 1
ATOM 3943 C CA . VAL A 1 530 ? -20.040 36.639 23.305 1.00 70.44 530 VAL A CA 1
ATOM 3944 C C . VAL A 1 530 ? -19.558 36.538 24.754 1.00 70.44 530 VAL A C 1
ATOM 3946 O O . VAL A 1 530 ? -20.397 36.304 25.626 1.00 70.44 530 VAL A O 1
ATOM 3949 N N . PRO A 1 531 ? -18.248 36.665 25.030 1.00 78.12 531 PRO A N 1
ATOM 3950 C CA . PRO A 1 531 ? -17.734 36.579 26.393 1.00 78.12 531 PRO A CA 1
ATOM 3951 C C . PRO A 1 531 ? -18.250 37.754 27.232 1.00 78.12 531 PRO A C 1
ATOM 3953 O O . PRO A 1 531 ? -18.353 38.863 26.723 1.00 78.12 531 PRO A O 1
ATOM 3956 N N . ASP A 1 532 ? -18.577 37.529 28.507 1.00 81.25 532 ASP A N 1
ATOM 3957 C CA . ASP A 1 532 ? -19.039 38.603 29.395 1.00 81.25 532 ASP A CA 1
ATOM 3958 C C . ASP A 1 532 ? -17.986 39.715 29.507 1.00 81.25 532 ASP A C 1
ATOM 3960 O O . ASP A 1 532 ? -16.792 39.445 29.640 1.00 81.25 532 ASP A O 1
ATOM 3964 N N . ASN A 1 533 ? -18.430 40.976 29.487 1.00 82.31 533 ASN A N 1
ATOM 3965 C CA . ASN A 1 533 ? -17.532 42.127 29.560 1.00 82.31 533 ASN A CA 1
ATOM 3966 C C . ASN A 1 533 ? -16.730 42.111 30.878 1.00 82.31 533 ASN A C 1
ATOM 3968 O O . ASN A 1 533 ? -17.327 42.278 31.949 1.00 82.31 533 ASN A O 1
ATOM 3972 N N . PRO A 1 534 ? -15.391 41.980 30.827 1.00 81.50 534 PRO A N 1
ATOM 3973 C CA . PRO A 1 534 ? -14.568 41.836 32.022 1.00 81.50 534 PRO A CA 1
ATOM 3974 C C . PRO A 1 534 ? -14.336 43.167 32.750 1.00 81.50 534 PRO A C 1
ATOM 3976 O O . PRO A 1 534 ? -13.832 43.170 33.874 1.00 81.50 534 PRO A O 1
ATOM 3979 N N . GLY A 1 535 ? -14.698 44.299 32.138 1.00 83.50 535 GLY A N 1
ATOM 3980 C CA . GLY A 1 535 ? -14.440 45.641 32.652 1.00 83.50 535 GLY A CA 1
ATOM 3981 C C . GLY A 1 535 ? -12.947 45.942 32.832 1.00 83.50 535 GLY A C 1
ATOM 3982 O O . GLY A 1 535 ? -12.074 45.162 32.454 1.00 83.50 535 GLY A O 1
ATOM 3983 N N . ASN A 1 536 ? -12.644 47.075 33.468 1.00 88.12 536 ASN A N 1
ATOM 3984 C CA . ASN A 1 536 ? -11.273 47.440 33.825 1.00 88.12 536 ASN A CA 1
ATOM 3985 C C . ASN A 1 536 ? -10.843 46.697 35.106 1.00 88.12 536 ASN A C 1
ATOM 3987 O O . ASN A 1 536 ? -10.774 47.277 36.191 1.00 88.12 536 ASN A O 1
ATOM 3991 N N . THR A 1 537 ? -10.683 45.376 35.001 1.00 85.25 537 THR A N 1
ATOM 3992 C CA . THR A 1 537 ? -10.319 44.484 36.118 1.00 85.25 537 THR A CA 1
ATOM 3993 C C . THR A 1 537 ? -8.888 43.960 36.035 1.00 85.25 537 THR A C 1
ATOM 3995 O O . THR A 1 537 ? -8.438 43.280 36.959 1.00 85.25 537 THR A O 1
ATOM 3998 N N . LYS A 1 538 ? -8.173 44.288 34.955 1.00 89.31 538 LYS A N 1
ATOM 3999 C CA . LYS A 1 538 ? -6.791 43.889 34.686 1.00 89.31 538 LYS A CA 1
ATOM 4000 C C . LYS A 1 538 ? -5.929 45.098 34.341 1.00 89.31 538 LYS A C 1
ATOM 4002 O O . LYS A 1 538 ? -6.440 46.117 33.901 1.00 89.31 538 LYS A O 1
ATOM 4007 N N . ASN A 1 539 ? -4.626 44.974 34.551 1.00 92.19 539 ASN A N 1
ATOM 4008 C CA . ASN A 1 539 ? -3.595 45.887 34.063 1.00 92.19 539 ASN A CA 1
ATOM 4009 C C . ASN A 1 539 ? -2.326 45.089 33.703 1.00 92.19 539 ASN A C 1
ATOM 4011 O O . ASN A 1 539 ? -2.220 43.909 34.032 1.00 92.19 539 ASN A O 1
ATOM 4015 N N . CYS A 1 540 ? -1.329 45.727 33.085 1.00 90.50 540 CYS A N 1
ATOM 4016 C CA . CYS A 1 540 ? -0.116 45.039 32.624 1.00 90.50 540 CYS A CA 1
ATOM 4017 C C . CYS A 1 540 ? 0.656 44.277 33.712 1.00 90.50 540 CYS A C 1
ATOM 4019 O O . CYS A 1 540 ? 1.319 43.295 33.405 1.00 90.50 540 CYS A O 1
ATOM 4021 N N . SER A 1 541 ? 0.563 44.675 34.986 1.00 90.06 541 SER A N 1
ATOM 4022 C CA . SER A 1 541 ? 1.242 43.957 36.077 1.00 90.06 541 SER A CA 1
ATOM 4023 C C . SER A 1 541 ? 0.562 42.645 36.483 1.00 90.06 541 SER A C 1
ATOM 4025 O O . SER A 1 541 ? 1.150 41.862 37.228 1.00 90.06 541 SER A O 1
ATOM 4027 N N . ASP A 1 542 ? -0.648 42.384 35.980 1.00 92.31 542 ASP A N 1
ATOM 4028 C CA . ASP A 1 542 ? -1.365 41.125 36.193 1.00 92.31 542 ASP A CA 1
ATOM 4029 C C . ASP A 1 542 ? -0.902 40.004 35.248 1.00 92.31 542 ASP A C 1
ATOM 4031 O O . ASP A 1 542 ? -1.358 38.866 35.393 1.00 92.31 542 ASP A O 1
ATOM 4035 N N . PHE A 1 543 ? -0.009 40.311 34.302 1.00 92.94 543 PHE A N 1
ATOM 4036 C CA . PHE A 1 543 ? 0.504 39.381 33.300 1.00 92.94 543 PHE A CA 1
ATOM 4037 C C . PHE A 1 543 ? 2.013 39.179 33.464 1.00 92.94 543 PHE A C 1
ATOM 4039 O O . PHE A 1 543 ? 2.769 40.113 33.733 1.00 92.94 543 PHE A O 1
ATOM 4046 N N . SER A 1 544 ? 2.459 37.931 33.320 1.00 88.75 544 SER A N 1
ATOM 4047 C CA . SER A 1 544 ? 3.875 37.556 33.420 1.00 88.75 544 SER A CA 1
ATOM 4048 C C . SER A 1 544 ? 4.664 37.813 32.138 1.00 88.75 544 SER A C 1
ATOM 4050 O O . SER A 1 544 ? 5.876 38.028 32.207 1.00 88.75 544 SER A O 1
ATOM 4052 N N . THR A 1 545 ? 3.997 37.773 30.985 1.00 91.06 545 THR A N 1
ATOM 4053 C CA . THR A 1 545 ? 4.600 37.937 29.658 1.00 91.06 545 THR A CA 1
ATOM 4054 C C . THR A 1 545 ? 3.695 38.768 28.754 1.00 91.06 545 THR A C 1
ATOM 4056 O O . THR A 1 545 ? 2.494 38.877 29.007 1.00 91.06 545 THR A O 1
ATOM 4059 N N . TYR A 1 546 ? 4.269 39.348 27.697 1.00 91.62 546 TYR A N 1
ATOM 4060 C CA . TYR A 1 546 ? 3.504 40.095 26.695 1.00 91.62 546 TYR A CA 1
ATOM 4061 C C . TYR A 1 546 ? 2.469 39.208 25.981 1.00 91.62 546 TYR A C 1
ATOM 4063 O O . TYR A 1 546 ? 1.332 39.632 25.815 1.00 91.62 546 TYR A O 1
ATOM 4071 N N . SER A 1 547 ? 2.814 37.953 25.662 1.00 89.19 547 SER A N 1
ATOM 4072 C CA . SER A 1 547 ? 1.883 37.000 25.033 1.00 89.19 547 SER A CA 1
ATOM 4073 C C . SER A 1 547 ? 0.621 36.790 25.875 1.00 89.19 547 SER A C 1
ATOM 4075 O O . SER A 1 547 ? -0.478 36.848 25.340 1.00 89.19 547 SER A O 1
ATOM 4077 N N . ASP A 1 548 ? 0.762 36.635 27.198 1.00 89.62 548 ASP A N 1
ATOM 4078 C CA . ASP A 1 548 ? -0.391 36.453 28.094 1.00 89.62 548 ASP A CA 1
ATOM 4079 C C . ASP A 1 548 ? -1.304 37.695 28.113 1.00 89.62 548 ASP A C 1
ATOM 4081 O O . ASP A 1 548 ? -2.528 37.585 28.215 1.00 89.62 548 ASP A O 1
ATOM 4085 N N . ALA A 1 549 ? -0.705 38.891 28.047 1.00 91.00 549 ALA A N 1
ATOM 4086 C CA . ALA A 1 549 ? -1.442 40.151 27.982 1.00 91.00 549 ALA A CA 1
ATOM 4087 C C . ALA A 1 549 ? -2.139 40.328 26.624 1.00 91.00 549 ALA A C 1
ATOM 4089 O O . ALA A 1 549 ? -3.279 40.796 26.584 1.00 91.00 549 ALA A O 1
ATOM 4090 N N . LYS A 1 550 ? -1.484 39.910 25.534 1.00 92.50 550 LYS A N 1
ATOM 4091 C CA . LYS A 1 550 ? -2.010 39.964 24.168 1.00 92.50 550 LYS A CA 1
ATOM 4092 C C . LYS A 1 550 ? -3.161 38.992 23.941 1.00 92.50 550 LYS A C 1
ATOM 4094 O O . LYS A 1 550 ? -4.191 39.420 23.442 1.00 92.50 550 LYS A O 1
ATOM 4099 N N . ASP A 1 551 ? -3.072 37.761 24.436 1.00 90.44 551 ASP A N 1
ATOM 4100 C CA . ASP A 1 551 ? -4.179 36.797 24.364 1.00 90.44 551 ASP A CA 1
ATOM 4101 C C . ASP A 1 551 ? -5.433 37.315 25.089 1.00 90.44 551 ASP A C 1
ATOM 4103 O O . ASP A 1 551 ? -6.562 37.162 24.618 1.00 90.44 551 ASP A O 1
ATOM 4107 N N . TRP A 1 552 ? -5.247 37.961 26.248 1.00 91.81 552 TRP A N 1
ATOM 4108 C CA . TRP A 1 552 ? -6.354 38.573 26.980 1.00 91.81 552 TRP A CA 1
ATOM 4109 C C . TRP A 1 552 ? -6.941 39.765 26.220 1.00 91.81 552 TRP A C 1
ATOM 4111 O O . TRP A 1 552 ? -8.161 39.894 26.126 1.00 91.81 552 TRP A O 1
ATOM 4121 N N . PHE A 1 553 ? -6.093 40.633 25.675 1.00 92.06 553 PHE A N 1
ATOM 4122 C CA . PHE A 1 553 ? -6.522 41.784 24.888 1.00 92.06 553 PHE A CA 1
ATOM 4123 C C . PHE A 1 553 ? -7.277 41.349 23.628 1.00 92.06 553 PHE A C 1
ATOM 4125 O O . PHE A 1 553 ? -8.414 41.771 23.445 1.00 92.06 553 PHE A O 1
ATOM 4132 N N . ASP A 1 554 ? -6.726 40.433 22.832 1.00 90.75 554 ASP A N 1
ATOM 4133 C CA . ASP A 1 554 ? -7.312 39.952 21.576 1.00 90.75 554 ASP A CA 1
ATOM 4134 C C . ASP A 1 554 ? -8.659 39.240 21.795 1.00 90.75 554 ASP A C 1
ATOM 4136 O O . ASP A 1 554 ? -9.560 39.330 20.959 1.00 90.75 554 ASP A O 1
ATOM 4140 N N . LEU A 1 555 ? -8.854 38.597 22.954 1.00 87.25 555 LEU A N 1
ATOM 4141 C CA . LEU A 1 555 ? -10.127 37.974 23.320 1.00 87.25 555 LEU A CA 1
ATOM 4142 C C . LEU A 1 555 ? -11.263 38.993 23.514 1.00 87.25 555 LEU A C 1
ATOM 4144 O O . LEU A 1 555 ? -12.405 38.723 23.135 1.00 87.25 555 LEU A O 1
ATOM 4148 N N . TYR A 1 556 ? -10.987 40.145 24.130 1.00 89.75 556 TYR A N 1
ATOM 4149 C CA . TYR A 1 556 ? -12.025 41.114 24.509 1.00 89.75 556 TYR A CA 1
ATOM 4150 C C . TYR A 1 556 ? -12.083 42.344 23.602 1.00 89.75 556 TYR A C 1
ATOM 4152 O O . TYR A 1 556 ? -13.158 42.933 23.460 1.00 89.75 556 TYR A O 1
ATOM 4160 N N . PHE A 1 557 ? -10.979 42.714 22.955 1.00 89.00 557 PHE A N 1
ATOM 4161 C CA . PHE A 1 557 ? -10.866 43.901 22.110 1.00 89.00 557 PHE A CA 1
ATOM 4162 C C . PHE A 1 557 ? -11.900 43.951 20.970 1.00 89.00 557 PHE A C 1
ATOM 4164 O O . PHE A 1 557 ? -12.524 45.003 20.801 1.00 89.00 557 PHE A O 1
ATOM 4171 N N . PRO A 1 558 ? -12.217 42.848 20.255 1.00 87.25 558 PRO A N 1
ATOM 4172 C CA . PRO A 1 558 ? -13.248 42.858 19.213 1.00 87.25 558 PRO A CA 1
ATOM 4173 C C . PRO A 1 558 ? -14.654 43.195 19.728 1.00 87.25 558 PRO A C 1
ATOM 4175 O O . PRO A 1 558 ? -15.493 43.690 18.974 1.00 87.25 558 PRO A O 1
ATOM 4178 N N . TYR A 1 559 ? -14.924 42.924 21.008 1.00 84.81 559 TYR A N 1
ATOM 4179 C CA . TYR A 1 559 ? -16.247 43.086 21.613 1.00 84.81 559 TYR A CA 1
ATOM 4180 C C . TYR A 1 559 ? -16.368 44.371 22.436 1.00 84.81 559 TYR A C 1
ATOM 4182 O O . TYR A 1 559 ? -17.430 44.998 22.452 1.00 84.81 559 TYR A O 1
ATOM 4190 N N . TYR A 1 560 ? -15.295 44.764 23.125 1.00 88.06 560 TYR A N 1
ATOM 4191 C CA . TYR A 1 560 ? -15.310 45.821 24.139 1.00 88.06 560 TYR A CA 1
ATOM 4192 C C . TYR A 1 560 ? -14.197 46.865 23.977 1.00 88.06 560 TYR A C 1
ATOM 4194 O O . TYR A 1 560 ? -14.151 47.810 24.767 1.00 88.06 560 TYR A O 1
ATOM 4202 N N . GLY A 1 561 ? -13.344 46.739 22.954 1.00 88.44 561 GLY A N 1
ATOM 4203 C CA . GLY A 1 561 ? -12.143 47.559 22.785 1.00 88.44 561 GLY A CA 1
ATOM 4204 C C . GLY A 1 561 ? -11.133 47.328 23.909 1.00 88.44 561 GLY A C 1
ATOM 4205 O O . GLY A 1 561 ? -11.191 46.315 24.609 1.00 88.44 561 GLY A O 1
ATOM 4206 N N . ASP A 1 562 ? -10.230 48.285 24.118 1.00 89.50 562 ASP A N 1
ATOM 4207 C CA . ASP A 1 562 ? -9.260 48.229 25.215 1.00 89.50 562 ASP A CA 1
ATOM 4208 C C . ASP A 1 562 ? -9.907 48.538 26.579 1.00 89.50 562 ASP A C 1
ATOM 4210 O O . ASP A 1 562 ? -9.734 49.592 27.199 1.00 89.50 562 ASP A O 1
ATOM 4214 N N . VAL A 1 563 ? -10.725 47.597 27.042 1.00 90.25 563 VAL A N 1
ATOM 4215 C CA . VAL A 1 563 ? -11.574 47.745 28.226 1.00 90.25 563 VAL A CA 1
ATOM 4216 C C . VAL A 1 563 ? -10.777 47.830 29.537 1.00 90.25 563 VAL A C 1
ATOM 4218 O O . VAL A 1 563 ? -11.280 48.361 30.531 1.00 90.25 563 VAL A O 1
ATOM 4221 N N . ALA A 1 564 ? -9.533 47.345 29.534 1.00 89.81 564 ALA A N 1
ATOM 4222 C CA . ALA A 1 564 ? -8.605 47.379 30.663 1.00 89.81 564 ALA A CA 1
ATOM 4223 C C . ALA A 1 564 ? -7.479 48.420 30.507 1.00 89.81 564 ALA A C 1
ATOM 4225 O O . ALA A 1 564 ? -6.651 48.551 31.408 1.00 89.81 564 ALA A O 1
ATOM 4226 N N . SER A 1 565 ? -7.481 49.208 29.425 1.00 91.44 565 SER A N 1
ATOM 4227 C CA . SER A 1 565 ? -6.455 50.226 29.156 1.00 91.44 565 SER A CA 1
ATOM 4228 C C . SER A 1 565 ? -5.033 49.639 29.128 1.00 91.44 565 SER A C 1
ATOM 4230 O O . SER A 1 565 ? -4.121 50.184 29.756 1.00 91.44 565 SER A O 1
ATOM 4232 N N . LEU A 1 566 ? -4.878 48.481 28.482 1.00 92.06 566 LEU A N 1
ATOM 4233 C CA . LEU A 1 566 ? -3.613 47.760 28.331 1.00 92.06 566 LEU A CA 1
ATOM 4234 C C . LEU A 1 566 ? -2.754 48.312 27.184 1.00 92.06 566 LEU A C 1
ATOM 4236 O O . LEU A 1 566 ? -1.532 48.183 27.246 1.00 92.06 566 LEU A O 1
ATOM 4240 N N . ASP A 1 567 ? -3.377 48.935 26.186 1.00 92.00 567 ASP A N 1
ATOM 4241 C CA . ASP A 1 567 ? -2.753 49.569 25.023 1.00 92.00 567 ASP A CA 1
ATOM 4242 C C . ASP A 1 567 ? -2.811 51.099 25.204 1.00 92.00 567 ASP A C 1
ATOM 4244 O O . ASP A 1 567 ? -3.796 51.784 24.912 1.00 92.00 567 ASP A O 1
ATOM 4248 N N . GLY A 1 568 ? -1.753 51.641 25.810 1.00 86.19 568 GLY A N 1
ATOM 4249 C CA . GLY A 1 568 ? -1.718 53.037 26.248 1.00 86.19 568 GLY A CA 1
ATOM 4250 C C . GLY A 1 568 ? -1.586 54.047 25.105 1.00 86.19 568 GLY A C 1
ATOM 4251 O O . GLY A 1 568 ? -2.033 55.192 25.236 1.00 86.19 568 GLY A O 1
ATOM 4252 N N . ASP A 1 569 ? -0.970 53.645 24.002 1.00 87.75 569 ASP A N 1
ATOM 4253 C CA . ASP A 1 569 ? -0.688 54.437 22.808 1.00 87.75 569 ASP A CA 1
ATOM 4254 C C . ASP A 1 569 ? -1.630 54.152 21.633 1.00 87.75 569 ASP A C 1
ATOM 4256 O O . ASP A 1 569 ? -1.673 54.955 20.697 1.00 87.75 569 ASP A O 1
ATOM 4260 N N . ASN A 1 570 ? -2.529 53.176 21.779 1.00 85.56 570 ASN A N 1
ATOM 4261 C CA . ASN A 1 570 ? -3.578 52.795 20.831 1.00 85.56 570 ASN A CA 1
ATOM 4262 C C . ASN A 1 570 ? -3.024 52.340 19.479 1.00 85.56 570 ASN A C 1
ATOM 4264 O O . ASN A 1 570 ? -3.592 52.673 18.430 1.00 85.56 570 ASN A O 1
ATOM 4268 N N . ASP A 1 571 ? -1.901 51.633 19.488 1.00 87.81 571 ASP A N 1
ATOM 4269 C CA . ASP A 1 571 ? -1.312 51.057 18.282 1.00 87.81 571 ASP A CA 1
ATOM 4270 C C . ASP A 1 571 ? -1.711 49.590 18.054 1.00 87.81 571 ASP A C 1
ATOM 4272 O O . ASP A 1 571 ? -1.410 49.026 16.999 1.00 87.81 571 ASP A O 1
ATOM 4276 N N . GLY A 1 572 ? -2.508 49.028 18.966 1.00 84.19 572 GLY A N 1
ATOM 4277 C CA . GLY A 1 572 ? -3.014 47.666 18.923 1.00 84.19 572 GLY A CA 1
ATOM 4278 C C . GLY A 1 572 ? -2.157 46.672 19.699 1.00 84.19 572 GLY A C 1
ATOM 4279 O O . GLY A 1 572 ? -2.487 45.482 19.675 1.00 84.19 572 GLY A O 1
ATOM 4280 N N . GLU A 1 573 ? -1.100 47.124 20.382 1.00 91.44 573 GLU A N 1
ATOM 4281 C CA . GLU A 1 573 ? -0.199 46.255 21.129 1.00 91.44 573 GLU A CA 1
ATOM 4282 C C . GLU A 1 573 ? -0.267 46.493 22.650 1.00 91.44 573 GLU A C 1
ATOM 4284 O O . GLU A 1 573 ? 0.228 47.481 23.192 1.00 91.44 573 GLU A O 1
ATOM 4289 N N . PRO A 1 574 ? -0.876 45.569 23.417 1.00 93.94 574 PRO A N 1
ATOM 4290 C CA . PRO A 1 574 ? -1.042 45.757 24.850 1.00 93.94 574 PRO A CA 1
ATOM 4291 C C . PRO A 1 574 ? 0.262 45.487 25.601 1.00 93.94 574 PRO A C 1
ATOM 4293 O O . PRO A 1 574 ? 0.934 44.478 25.392 1.00 93.94 574 PRO A O 1
ATOM 4296 N N . CYS A 1 575 ? 0.555 46.313 26.603 1.00 94.44 575 CYS A N 1
ATOM 4297 C CA . CYS A 1 575 ? 1.575 46.023 27.608 1.00 94.44 575 CYS A CA 1
ATOM 4298 C C . CYS A 1 575 ? 2.972 45.690 27.049 1.00 94.44 575 CYS A C 1
ATOM 4300 O O . CYS A 1 575 ? 3.668 44.849 27.621 1.00 94.44 575 CYS A O 1
ATOM 4302 N N . GLU A 1 576 ? 3.420 46.385 25.999 1.00 90.50 576 GLU A N 1
ATOM 4303 C CA . GLU A 1 576 ? 4.699 46.141 25.302 1.00 90.50 576 GLU A CA 1
ATOM 4304 C C . GLU A 1 576 ? 5.930 46.078 26.225 1.00 90.50 576 GLU A C 1
ATOM 4306 O O . GLU A 1 576 ? 6.916 45.402 25.952 1.00 90.50 576 GLU A O 1
ATOM 4311 N N . SER A 1 577 ? 5.864 46.740 27.385 1.00 90.56 577 SER A N 1
ATOM 4312 C CA . SER A 1 577 ? 6.918 46.701 28.408 1.00 90.56 577 SER A CA 1
ATOM 4313 C C . SER A 1 577 ? 7.137 45.332 29.081 1.00 90.56 577 SER A C 1
ATOM 4315 O O . SER A 1 577 ? 8.094 45.178 29.848 1.00 90.56 577 SER A O 1
ATOM 4317 N N . LEU A 1 578 ? 6.252 44.352 28.860 1.00 93.06 578 LEU A N 1
ATOM 4318 C CA . LEU A 1 578 ? 6.372 43.007 29.420 1.00 93.06 578 LEU A CA 1
ATOM 4319 C C . LEU A 1 578 ? 7.423 42.162 28.680 1.00 93.06 578 LEU A C 1
ATOM 4321 O O . LEU A 1 578 ? 7.704 42.384 27.503 1.00 93.06 578 LEU A O 1
ATOM 4325 N N . PRO A 1 579 ? 8.012 41.149 29.342 1.00 85.38 579 PRO A N 1
ATOM 4326 C CA . PRO A 1 579 ? 8.959 40.250 28.692 1.00 85.38 579 PRO A CA 1
ATOM 4327 C C . PRO A 1 579 ? 8.364 39.608 27.431 1.00 85.38 579 PRO A C 1
ATOM 4329 O O . PRO A 1 579 ? 7.302 38.983 27.494 1.00 85.38 579 PRO A O 1
ATOM 4332 N N . GLY A 1 580 ? 9.082 39.744 26.312 1.00 80.81 580 GLY A N 1
ATOM 4333 C CA . GLY A 1 580 ? 8.670 39.226 25.005 1.00 80.81 580 GLY A CA 1
ATOM 4334 C C . GLY A 1 580 ? 7.813 40.179 24.165 1.00 80.81 580 GLY A C 1
ATOM 4335 O O . GLY A 1 580 ? 7.305 39.727 23.145 1.00 80.81 580 GLY A O 1
ATOM 4336 N N . GLY A 1 581 ? 7.643 41.438 24.585 1.00 85.12 581 GLY A N 1
ATOM 4337 C CA . GLY A 1 581 ? 6.992 42.481 23.786 1.00 85.12 581 GLY A CA 1
ATOM 4338 C C . GLY A 1 581 ? 7.853 43.020 22.628 1.00 85.12 581 GLY A C 1
ATOM 4339 O O . GLY A 1 581 ? 9.062 42.747 22.608 1.00 85.12 581 GLY A O 1
ATOM 4340 N N . PRO A 1 582 ? 7.220 43.714 21.662 1.00 74.50 582 PRO A N 1
ATOM 4341 C CA . PRO A 1 582 ? 7.848 44.268 20.455 1.00 74.50 582 PRO A CA 1
ATOM 4342 C C . PRO A 1 582 ? 8.905 45.363 20.692 1.00 74.50 582 PRO A C 1
ATOM 4344 O O . PRO A 1 582 ? 8.950 45.968 21.789 1.00 74.50 582 PRO A O 1
#

Mean predicted aligned error: 21.84 Å

Solvent-accessible surface area (backbone atoms only — not comparable to full-atom values): 36536 Å² total; per-residue (Å²): 136,82,88,85,88,87,88,88,84,90,86,86,87,88,80,89,82,83,89,83,88,81,92,76,87,84,81,87,84,89,84,82,86,85,86,81,82,84,84,82,82,79,88,80,88,78,84,81,84,90,77,82,89,75,90,79,81,95,74,91,80,77,98,66,83,79,76,87,74,77,74,76,74,78,86,56,66,60,66,60,55,57,58,66,63,48,47,75,48,78,68,79,66,89,71,84,88,59,72,73,61,39,46,98,66,74,48,48,90,85,68,81,60,45,27,44,62,41,46,50,52,51,72,57,24,80,40,82,54,37,57,42,99,83,66,41,41,65,67,27,40,31,33,66,16,56,44,67,70,41,80,43,47,52,55,85,56,40,34,76,35,50,65,68,22,70,64,37,40,32,52,22,58,48,69,78,51,52,61,63,56,33,35,49,65,67,60,43,70,91,45,79,66,47,44,42,63,25,42,40,68,59,49,52,45,41,54,57,55,50,61,60,75,40,72,55,81,24,66,88,36,33,42,51,49,37,50,49,49,50,50,54,30,42,76,71,68,29,42,37,34,67,58,34,52,51,33,33,48,60,39,45,63,85,49,98,61,84,69,74,90,60,90,72,81,79,76,78,77,84,79,87,78,89,78,90,78,88,82,87,87,86,87,86,90,86,88,87,86,87,81,89,87,86,88,81,88,84,89,80,88,80,82,79,74,82,78,59,49,64,50,48,46,69,47,99,89,43,37,47,36,40,57,48,58,70,49,59,34,23,44,43,65,95,61,58,40,26,17,40,85,87,67,49,81,75,48,47,50,81,29,41,35,38,16,39,74,86,68,47,73,59,76,75,65,72,68,63,92,56,76,48,34,36,62,42,88,40,85,52,80,89,58,51,72,49,42,51,40,40,29,46,49,50,31,48,45,35,46,46,48,31,37,59,36,67,40,38,90,74,58,45,72,69,57,48,54,43,52,44,38,76,37,56,80,66,62,45,45,79,52,65,43,89,68,76,91,60,68,96,82,38,62,48,9,63,65,56,44,50,52,39,46,67,56,36,83,76,44,84,53,46,68,62,53,52,51,40,51,38,50,47,52,40,43,49,47,39,28,38,32,52,71,71,53,41,50,50,37,21,74,65,32,51,85,68,50,45,60,40,64,74,70,62,63,83,74,69,62,56,75,83,66,81,78,78,75,82,68,94,64,82,89,77,83,90,78,73,100,64,82,80,84,73,55,71,75,55,50,60,87,79,39,89,30,14,64,62,40,36,59,56,44,66,70,40,31,87,81,61,41,73,49,38,62,39,37,85,84,71,83,82,59,35,35,45,91,31,62,86,36,126